Protein AF-A0A3A4P181-F1 (afdb_monomer_lite)

Sequence (493 aa):
MKNTAFFPLLFTVIINQTSADIVISGRVLSLFNDIPVYGALITVGDITIQSATDGFYEIGLPLPGTYVIKVEADGYRTFESTKEINENIELNIRMIPLQIPEIIPTSTNTATPTRTPTLTITPSNTRAPTPTRTPTNTFTPTMTYTPSHTPTITPTPGFVYGIVYNYKTYEPIKNAKVEILRTGISTMTDSSGSFSLRILHGDHILSIYKDGYFQKNKILTNPTTEELNIALRPHKEITIALPGLPYGVSPLEMVLIHAGTFTRMTGSRSNLNEILISIPNDYYIGKYEVTFAQWKTIFNKQEIDFIPENLVAIYGIKDNYPVYNVSRKMCFEFITRLNVLGLGKFRLPTIEEWEYAFRGGVPVQNTLTTKFFFDDSFNINNLPIEAYAWLHSDFYLHEVGTKLPNPWNLFDTWGNVSEWCFNTDNDSNYWPYFSDRPYTICGESATSPLHNIDFGYFWEHSDSDQIRQGIGFRLIREFDPDDTAVNQWRFHE

Secondary structure (DSSP, 8-state):
------PPP---------PPPEEEEEEEEETTT--B-TT-EEEETTEEEE--TTSEEEEEESSSEEEEEEEE-TTBPPEEEEEEESS-EE--EEEPBSSPPP-------B---EEEEEEE------SS-------EEEEEEE--B-------------EEEEEEEETTT--B-TT-EEEETTT--EEE--TTSEEEEE--SS-EEEEEE-TTB--EEEEESS-SSEE--EEEPB--EEEE--TTPPTTSPPEEEEEEPPEEEEEEEEETTEEEEEEEEE-S-EEEESSPPBHHHHHHHS-TTS-TTS-HHHHHHH---TTSBP-S--HHHHHHHHHHHHHTTS--EEPPBHHHHHHHHHTTPPP-SSTT-SSTTSTTT-TT---GGGT-B-GGG-S---TT-SPPPTTS--SSSBSSEEEEE-----TTS-TT-TT--EEEES--SSSPPTT-BTTB-EEE--TT---TTEE---EEE--TT--GGGSTT---

pLDDT: mean 73.86, std 19.92, range [25.62, 98.06]

Structure (mmCIF, N/CA/C/O backbone):
data_AF-A0A3A4P181-F1
#
_entry.id   AF-A0A3A4P181-F1
#
loop_
_atom_site.group_PDB
_atom_site.id
_atom_site.type_symbol
_atom_site.label_atom_id
_atom_site.label_alt_id
_atom_site.label_comp_id
_atom_site.label_asym_id
_atom_site.label_entity_id
_atom_site.label_seq_id
_atom_site.pdbx_PDB_ins_code
_atom_site.Cartn_x
_atom_site.Cartn_y
_atom_site.Cartn_z
_atom_site.occupancy
_atom_site.B_iso_or_equiv
_atom_site.auth_seq_id
_atom_site.auth_comp_id
_atom_site.auth_asym_id
_atom_site.auth_atom_id
_atom_site.pdbx_PDB_model_num
ATOM 1 N N . MET A 1 1 ? 23.009 -84.024 -4.788 1.00 41.28 1 MET A N 1
ATOM 2 C CA . MET A 1 1 ? 24.126 -83.553 -3.932 1.00 41.28 1 MET A CA 1
ATOM 3 C C . MET A 1 1 ? 24.610 -82.230 -4.512 1.00 41.28 1 MET A C 1
ATOM 5 O O . MET A 1 1 ? 24.902 -82.233 -5.694 1.00 41.28 1 MET A O 1
ATOM 9 N N . LYS A 1 2 ? 24.659 -81.097 -3.805 1.00 37.34 2 LYS A N 1
ATOM 10 C CA . LYS A 1 2 ? 24.330 -80.796 -2.395 1.00 37.34 2 LYS A CA 1
ATOM 11 C C . LYS A 1 2 ? 23.425 -79.551 -2.337 1.00 37.34 2 LYS A C 1
ATOM 13 O O . LYS A 1 2 ? 23.574 -78.670 -3.172 1.00 37.34 2 LYS A O 1
ATOM 18 N N . ASN A 1 3 ? 22.553 -79.468 -1.330 1.00 35.97 3 ASN A N 1
ATOM 19 C CA . ASN A 1 3 ? 21.968 -78.190 -0.915 1.00 35.97 3 ASN A CA 1
ATOM 20 C C . ASN A 1 3 ? 23.040 -77.368 -0.190 1.00 35.97 3 ASN A C 1
ATOM 22 O O . ASN A 1 3 ? 23.685 -77.888 0.720 1.00 35.97 3 ASN A O 1
ATOM 26 N N . THR A 1 4 ? 23.159 -76.087 -0.526 1.00 35.81 4 THR A N 1
ATOM 27 C CA . THR A 1 4 ? 23.818 -75.070 0.307 1.00 35.81 4 THR A CA 1
ATOM 28 C C . THR A 1 4 ? 22.972 -73.809 0.253 1.00 35.81 4 THR A C 1
ATOM 30 O O . THR A 1 4 ? 23.008 -73.074 -0.731 1.00 35.81 4 THR A O 1
ATOM 33 N N . ALA A 1 5 ? 22.173 -73.597 1.298 1.00 35.81 5 ALA A N 1
ATOM 34 C CA . ALA A 1 5 ? 21.410 -72.372 1.473 1.00 35.81 5 ALA A CA 1
ATOM 35 C C . ALA A 1 5 ? 22.366 -71.219 1.807 1.00 35.81 5 ALA A C 1
ATOM 37 O O . ALA A 1 5 ? 23.147 -71.321 2.753 1.00 35.81 5 ALA A O 1
ATOM 38 N N . PHE A 1 6 ? 22.285 -70.125 1.053 1.00 29.77 6 PHE A N 1
ATOM 39 C CA . PHE A 1 6 ? 22.891 -68.859 1.451 1.00 29.77 6 PHE A CA 1
ATOM 40 C C . PHE A 1 6 ? 21.936 -68.143 2.407 1.00 29.77 6 PHE A C 1
ATOM 42 O O . PHE A 1 6 ? 20.913 -67.608 1.987 1.00 29.77 6 PHE A O 1
ATOM 49 N N . PHE A 1 7 ? 22.278 -68.136 3.695 1.00 33.56 7 PHE A N 1
ATOM 50 C CA . PHE A 1 7 ? 21.713 -67.178 4.640 1.00 33.56 7 PHE A CA 1
ATOM 51 C C . PHE A 1 7 ? 22.410 -65.826 4.427 1.00 33.56 7 PHE A C 1
ATOM 53 O O . PHE A 1 7 ? 23.634 -65.771 4.574 1.00 33.56 7 PHE A O 1
ATOM 60 N N . PRO A 1 8 ? 21.693 -64.732 4.120 1.00 34.94 8 PRO A N 1
ATOM 61 C CA . PRO A 1 8 ? 22.255 -63.406 4.320 1.00 34.94 8 PRO A CA 1
ATOM 62 C C . PRO A 1 8 ? 22.395 -63.177 5.829 1.00 34.94 8 PRO A C 1
ATOM 64 O O . PRO A 1 8 ? 21.427 -63.329 6.576 1.00 34.94 8 PRO A O 1
ATOM 67 N N . LEU A 1 9 ? 23.596 -62.816 6.293 1.00 31.47 9 LEU A N 1
ATOM 68 C CA . LEU A 1 9 ? 23.747 -62.298 7.650 1.00 31.47 9 LEU A CA 1
ATOM 69 C C . LEU A 1 9 ? 22.928 -61.008 7.752 1.00 31.47 9 LEU A C 1
ATOM 71 O O . LEU A 1 9 ? 23.256 -60.023 7.089 1.00 31.47 9 LEU A O 1
ATOM 75 N N . LEU A 1 10 ? 21.918 -60.984 8.626 1.00 29.77 10 LEU A N 1
ATOM 76 C CA . LEU A 1 10 ? 21.477 -59.714 9.187 1.00 29.77 10 LEU A CA 1
ATOM 77 C C . LEU A 1 10 ? 22.644 -59.166 10.009 1.00 29.77 10 LEU A C 1
ATOM 79 O O . LEU A 1 10 ? 22.924 -59.644 11.109 1.00 29.77 10 LEU A O 1
ATOM 83 N N . PHE A 1 11 ? 23.311 -58.143 9.482 1.00 29.72 11 PHE A N 1
ATOM 84 C CA . PHE A 1 11 ? 24.014 -57.206 10.339 1.00 29.72 11 PHE A CA 1
ATOM 85 C C . PHE A 1 11 ? 22.955 -56.456 11.142 1.00 29.72 11 PHE A C 1
ATOM 87 O O . PHE A 1 11 ? 22.376 -55.481 10.666 1.00 29.72 11 PHE A O 1
ATOM 94 N N . THR A 1 12 ? 22.701 -56.915 12.368 1.00 31.86 12 THR A N 1
ATOM 95 C CA . THR A 1 12 ? 22.066 -56.076 13.382 1.00 31.86 12 THR A CA 1
ATOM 96 C C . THR A 1 12 ? 23.028 -54.934 13.668 1.00 31.86 12 THR A C 1
ATOM 98 O O . THR A 1 12 ? 23.920 -55.050 14.510 1.00 31.86 12 THR A O 1
ATOM 101 N N . VAL A 1 13 ? 22.873 -53.830 12.938 1.00 30.19 13 VAL A N 1
ATOM 102 C CA . VAL A 1 13 ? 23.480 -52.565 13.328 1.00 30.19 13 VAL A CA 1
ATOM 103 C C . VAL A 1 13 ? 22.763 -52.149 14.604 1.00 30.19 13 VAL A C 1
ATOM 105 O O . VAL A 1 13 ? 21.673 -51.584 14.566 1.00 30.19 13 VAL A O 1
ATOM 108 N N . ILE A 1 14 ? 23.367 -52.470 15.748 1.00 34.75 14 ILE A N 1
ATOM 109 C CA . ILE A 1 14 ? 23.033 -51.813 17.007 1.00 34.75 14 ILE A CA 1
ATOM 110 C C . ILE A 1 14 ? 23.546 -50.385 16.851 1.00 34.75 14 ILE A C 1
ATOM 112 O O . ILE A 1 14 ? 24.689 -50.075 17.191 1.00 34.75 14 ILE A O 1
ATOM 116 N N . ILE A 1 15 ? 22.714 -49.528 16.259 1.00 33.66 15 ILE A N 1
ATOM 117 C CA . ILE A 1 15 ? 22.926 -48.093 16.324 1.00 33.66 15 ILE A CA 1
ATOM 118 C C . ILE A 1 15 ? 22.689 -47.743 17.792 1.00 33.66 15 ILE A C 1
ATOM 120 O O . ILE A 1 15 ? 21.549 -47.623 18.235 1.00 33.66 15 ILE A O 1
ATOM 124 N N . ASN A 1 16 ? 23.771 -47.601 18.558 1.00 39.41 16 ASN A N 1
ATOM 125 C CA . ASN A 1 16 ? 23.733 -46.883 19.827 1.00 39.41 16 ASN A CA 1
ATOM 126 C C . ASN A 1 16 ? 23.511 -45.398 19.508 1.00 39.41 16 ASN A C 1
ATOM 128 O O . ASN A 1 16 ? 24.426 -44.582 19.601 1.00 39.41 16 ASN A O 1
ATOM 132 N N . GLN A 1 17 ? 22.297 -45.065 19.072 1.00 34.38 17 GLN A N 1
ATOM 133 C CA . GLN A 1 17 ? 21.854 -43.701 18.856 1.00 34.38 17 GLN A CA 1
ATOM 134 C C . GLN A 1 17 ? 21.324 -43.164 20.183 1.00 34.38 17 GLN A C 1
ATOM 136 O O . GLN A 1 17 ? 20.129 -43.058 20.419 1.00 34.38 17 GLN A O 1
ATOM 141 N N . THR A 1 18 ? 22.253 -42.793 21.060 1.00 48.03 18 THR A N 1
ATOM 142 C CA . THR A 1 18 ? 22.002 -41.702 22.005 1.00 48.03 18 THR A CA 1
ATOM 143 C C . THR A 1 18 ? 22.245 -40.382 21.272 1.00 48.03 18 THR A C 1
ATOM 145 O O . THR A 1 18 ? 23.178 -39.646 21.592 1.00 48.03 18 THR A O 1
ATOM 148 N N . SER A 1 19 ? 21.456 -40.117 20.228 1.00 45.44 19 SER A N 1
ATOM 149 C CA . SER A 1 19 ? 21.228 -38.752 19.757 1.00 45.44 19 SER A CA 1
ATOM 150 C C . SER A 1 19 ? 20.230 -38.129 20.720 1.00 45.44 19 SER A C 1
ATOM 152 O O . SER A 1 19 ? 19.199 -38.738 20.987 1.00 45.44 19 SER A O 1
ATOM 154 N N . ALA A 1 20 ? 20.559 -36.969 21.285 1.00 47.06 20 ALA A N 1
ATOM 155 C CA . ALA A 1 20 ? 19.627 -36.265 22.153 1.00 47.06 20 ALA A CA 1
ATOM 156 C C . ALA A 1 20 ? 18.363 -35.926 21.355 1.00 47.06 20 ALA A C 1
ATOM 158 O O . ALA A 1 20 ? 18.470 -35.295 20.303 1.00 47.06 20 ALA A O 1
ATOM 159 N N . ASP A 1 21 ? 17.200 -36.348 21.855 1.00 65.69 21 ASP A N 1
ATOM 160 C CA . ASP A 1 21 ? 15.922 -35.874 21.339 1.00 65.69 21 ASP A CA 1
ATOM 161 C C . ASP A 1 21 ? 15.910 -34.347 21.447 1.00 65.69 21 ASP A C 1
ATOM 163 O O . ASP A 1 21 ? 16.208 -33.796 22.514 1.00 65.69 21 ASP A O 1
ATOM 167 N N . ILE A 1 22 ? 15.582 -33.657 20.355 1.00 83.12 22 ILE A N 1
ATOM 168 C CA . ILE A 1 22 ? 15.382 -32.211 20.422 1.00 83.12 22 ILE A CA 1
ATOM 169 C C . ILE A 1 22 ? 14.043 -31.973 21.100 1.00 83.12 22 ILE A C 1
ATOM 171 O O . ILE A 1 22 ? 12.999 -32.384 20.599 1.00 83.12 22 ILE A O 1
ATOM 175 N N . VAL A 1 23 ? 14.080 -31.328 22.258 1.00 88.31 23 VAL A N 1
ATOM 176 C CA . VAL A 1 23 ? 12.895 -31.127 23.084 1.00 88.31 23 VAL A CA 1
ATOM 177 C C . VAL A 1 23 ? 12.235 -29.800 22.730 1.00 88.31 23 VAL A C 1
ATOM 179 O O . VAL A 1 23 ? 12.815 -28.733 22.938 1.00 88.31 23 VAL A O 1
ATOM 182 N N . ILE A 1 24 ? 10.995 -29.867 22.250 1.00 90.56 24 ILE A N 1
ATOM 183 C CA . ILE A 1 24 ? 10.057 -28.744 22.297 1.00 90.56 24 ILE A CA 1
ATOM 184 C C . ILE A 1 24 ? 9.200 -28.893 23.553 1.00 90.56 24 ILE A C 1
ATOM 186 O O . ILE A 1 24 ? 8.500 -29.891 23.721 1.00 90.56 24 ILE A O 1
ATOM 190 N N . SER A 1 25 ? 9.239 -27.898 24.435 1.00 92.31 25 SER A N 1
ATOM 191 C CA . SER A 1 25 ? 8.395 -27.846 25.631 1.00 92.31 25 SER A CA 1
ATOM 192 C C . SER A 1 25 ? 7.720 -26.487 25.781 1.00 92.31 25 SER A C 1
ATOM 194 O O . SER A 1 25 ? 8.055 -25.530 25.088 1.00 92.31 25 SER A O 1
ATOM 196 N N . GLY A 1 26 ? 6.725 -26.380 26.654 1.00 90.31 26 GLY A N 1
ATOM 197 C CA . GLY A 1 26 ? 6.042 -25.114 26.916 1.00 90.31 26 GLY A CA 1
ATOM 198 C C . GLY A 1 26 ? 4.667 -25.327 27.522 1.00 90.31 26 GLY A C 1
ATOM 199 O O . GLY A 1 26 ? 4.361 -26.407 28.020 1.00 90.31 26 GLY A O 1
ATOM 200 N N . ARG A 1 27 ? 3.819 -24.298 27.488 1.00 89.00 27 ARG A N 1
ATOM 201 C CA . ARG A 1 27 ? 2.429 -24.363 27.956 1.00 89.00 27 ARG A CA 1
ATOM 202 C C . ARG A 1 27 ? 1.445 -24.014 26.853 1.00 89.00 27 ARG A C 1
ATOM 204 O O . ARG A 1 27 ? 1.635 -23.035 26.133 1.00 89.00 27 ARG A O 1
ATOM 211 N N . VAL A 1 28 ? 0.354 -24.770 26.778 1.00 88.75 28 VAL A N 1
ATOM 212 C CA . VAL A 1 28 ? -0.846 -24.385 26.034 1.00 88.75 28 VAL A CA 1
ATOM 213 C C . VAL A 1 28 ? -1.738 -23.560 26.961 1.00 88.75 28 VAL A C 1
ATOM 215 O O . VAL A 1 28 ? -2.206 -24.049 27.990 1.00 88.75 28 VAL A O 1
ATOM 218 N N . LEU A 1 29 ? -1.951 -22.293 26.617 1.00 81.62 29 LEU A N 1
ATOM 219 C CA . LEU A 1 29 ? -2.676 -21.307 27.419 1.00 81.62 29 LEU A CA 1
ATOM 220 C C . LEU A 1 29 ? -3.860 -20.738 26.634 1.00 81.62 29 LEU A C 1
ATOM 222 O O . LEU A 1 29 ? -3.804 -20.587 25.416 1.00 81.62 29 LEU A O 1
ATOM 226 N N . SER A 1 30 ? -4.923 -20.365 27.333 1.00 74.81 30 SER A N 1
ATOM 227 C CA . SER A 1 30 ? -6.004 -19.555 26.776 1.00 74.81 30 SER A CA 1
ATOM 228 C C . SER A 1 30 ? -5.491 -18.140 26.500 1.00 74.81 30 SER A C 1
ATOM 230 O O . SER A 1 30 ? -5.002 -17.469 27.409 1.00 74.81 30 SER A O 1
ATOM 232 N N . LEU A 1 31 ? -5.640 -17.648 25.264 1.00 70.00 31 LEU A N 1
ATOM 233 C CA . LEU A 1 31 ? -5.263 -16.274 24.899 1.00 70.00 31 LEU A CA 1
ATOM 234 C C . LEU A 1 31 ? -6.038 -15.214 25.707 1.00 70.00 31 LEU A C 1
ATOM 236 O O . LEU A 1 31 ? -5.568 -14.092 25.852 1.00 70.00 31 LEU A O 1
ATOM 240 N N . PHE A 1 32 ? -7.221 -15.557 26.225 1.00 57.50 32 PHE A N 1
ATOM 241 C CA . PHE A 1 32 ? -8.120 -14.614 26.895 1.00 57.50 32 PHE A CA 1
ATOM 242 C C . PHE A 1 32 ? -7.700 -14.255 28.331 1.00 57.50 32 PHE A C 1
ATOM 244 O O . PHE A 1 32 ? -8.035 -13.176 28.814 1.00 57.50 32 PHE A O 1
ATOM 251 N N . ASN A 1 33 ? -7.044 -15.170 29.049 1.00 61.34 33 ASN A N 1
ATOM 252 C CA . ASN A 1 33 ? -6.867 -15.060 30.503 1.00 61.34 33 ASN A CA 1
ATOM 253 C C . ASN A 1 33 ? -5.683 -15.858 31.071 1.00 61.34 33 ASN A C 1
ATOM 255 O O . ASN A 1 33 ? -5.613 -16.042 32.285 1.00 61.34 33 ASN A O 1
ATOM 259 N N . ASP A 1 34 ? -4.798 -16.371 30.215 1.00 72.94 34 ASP A N 1
ATOM 260 C CA . ASP A 1 34 ? -3.608 -17.157 30.570 1.00 72.94 34 ASP A CA 1
ATOM 261 C C . ASP A 1 34 ? -3.904 -18.425 31.395 1.00 72.94 34 ASP A C 1
ATOM 263 O O . ASP A 1 34 ? -2.989 -19.077 31.900 1.00 72.94 34 ASP A O 1
ATOM 267 N N . ILE A 1 35 ? -5.178 -18.827 31.495 1.00 75.75 35 ILE A N 1
ATOM 268 C CA . ILE A 1 35 ? -5.561 -20.090 32.123 1.00 75.75 35 ILE A CA 1
ATOM 269 C C . ILE A 1 35 ? -5.055 -21.230 31.235 1.00 75.75 35 ILE A C 1
ATOM 271 O O . ILE A 1 35 ? -5.295 -21.206 30.023 1.00 75.75 35 ILE A O 1
ATOM 275 N N . PRO A 1 36 ? -4.382 -22.241 31.803 1.00 83.19 36 PRO A N 1
ATOM 276 C CA . PRO A 1 36 ? -3.904 -23.357 31.014 1.00 83.19 36 PRO A CA 1
ATOM 277 C C . PRO A 1 36 ? -5.019 -24.175 30.362 1.00 83.19 36 PRO A C 1
ATOM 279 O O . PRO A 1 36 ? -6.029 -24.495 30.993 1.00 83.19 36 PRO A O 1
ATOM 282 N N . VAL A 1 37 ? -4.816 -24.549 29.099 1.00 86.12 37 VAL A N 1
ATOM 283 C CA . VAL A 1 37 ? -5.722 -25.438 28.365 1.00 86.12 37 VAL A CA 1
ATOM 284 C C . VAL A 1 37 ? -5.278 -26.869 28.633 1.00 86.12 37 VAL A C 1
ATOM 286 O O . VAL A 1 37 ? -4.279 -27.326 28.083 1.00 86.12 37 VAL A O 1
ATOM 289 N N . TYR A 1 38 ? -6.001 -27.568 29.506 1.00 86.81 38 TYR A N 1
ATOM 290 C CA . TYR A 1 38 ? -5.778 -28.985 29.798 1.00 86.81 38 TYR A CA 1
ATOM 291 C C . TYR A 1 38 ? -6.298 -29.877 28.661 1.00 86.81 38 TYR A C 1
ATOM 293 O O . TYR A 1 38 ? -7.399 -29.652 28.161 1.00 86.81 38 TYR A O 1
ATOM 301 N N . GLY A 1 39 ? -5.538 -30.910 28.286 1.00 83.12 39 GLY A N 1
ATOM 302 C CA . GLY A 1 39 ? -5.968 -31.918 27.314 1.00 83.12 39 GLY A CA 1
ATOM 303 C C . GLY A 1 39 ? -5.941 -31.467 25.850 1.00 83.12 39 GLY A C 1
ATOM 304 O O . GLY A 1 39 ? -6.439 -32.197 24.994 1.00 83.12 39 GLY A O 1
ATOM 305 N N . ALA A 1 40 ? -5.353 -30.305 25.548 1.00 91.56 40 ALA A N 1
ATOM 306 C CA . ALA A 1 40 ? -5.115 -29.865 24.177 1.00 91.56 40 ALA A CA 1
ATOM 307 C C . ALA A 1 40 ? -4.187 -30.860 23.470 1.00 91.56 40 ALA A C 1
ATOM 309 O O . ALA A 1 40 ? -3.171 -31.253 24.036 1.00 91.56 40 ALA A O 1
ATOM 310 N N . LEU A 1 41 ? -4.533 -31.257 22.248 1.00 92.88 41 LEU A N 1
ATOM 311 C CA . LEU A 1 41 ? -3.758 -32.159 21.404 1.00 92.88 41 LEU A CA 1
ATOM 312 C C . LEU A 1 41 ? -2.693 -31.358 20.651 1.00 92.88 41 LEU A C 1
ATOM 314 O O . LEU A 1 41 ? -3.030 -30.608 19.738 1.00 92.88 41 LEU A O 1
ATOM 318 N N . ILE A 1 42 ? -1.424 -31.523 21.022 1.00 96.56 42 ILE A N 1
ATOM 319 C CA . ILE A 1 42 ? -0.266 -30.930 20.340 1.00 96.56 42 ILE A CA 1
ATOM 320 C C . ILE A 1 42 ? 0.304 -31.978 19.393 1.00 96.56 42 ILE A C 1
ATOM 322 O O . ILE A 1 42 ? 0.734 -33.034 19.851 1.00 96.56 42 ILE A O 1
ATOM 326 N N . THR A 1 43 ? 0.323 -31.685 18.095 1.00 93.19 43 THR A N 1
ATOM 327 C CA . THR A 1 43 ? 0.911 -32.530 17.050 1.00 93.19 43 THR A CA 1
ATOM 328 C C . THR A 1 43 ? 2.106 -31.827 16.420 1.00 93.19 43 THR A C 1
ATOM 330 O O . THR A 1 43 ? 1.980 -30.685 15.975 1.00 93.19 43 THR A O 1
ATOM 333 N N . VAL A 1 44 ? 3.256 -32.499 16.375 1.00 89.62 44 VAL A N 1
ATOM 334 C CA . VAL A 1 44 ? 4.489 -32.011 15.742 1.00 89.62 44 VAL A CA 1
ATOM 335 C C . VAL A 1 44 ? 5.059 -33.131 14.874 1.00 89.62 44 VAL A C 1
ATOM 337 O O . VAL A 1 44 ? 5.526 -34.151 15.382 1.00 89.62 44 VAL A O 1
ATOM 340 N N . GLY A 1 45 ? 4.971 -32.969 13.551 1.00 82.25 45 GLY A N 1
ATOM 341 C CA . GLY A 1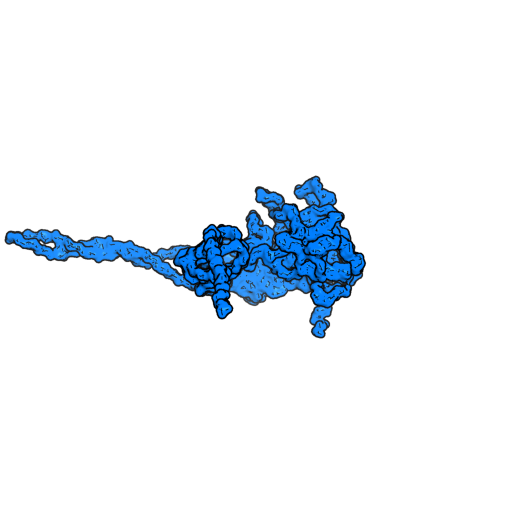 45 ? 5.191 -34.082 12.620 1.00 82.25 45 GLY A CA 1
ATOM 342 C C . GLY A 1 45 ? 4.198 -35.225 12.876 1.00 82.25 45 GLY A C 1
ATOM 343 O O . GLY A 1 45 ? 2.997 -34.984 12.966 1.00 82.25 45 GLY A O 1
ATOM 344 N N . ASP A 1 46 ? 4.704 -36.450 13.035 1.00 81.88 46 ASP A N 1
ATOM 345 C CA . ASP A 1 46 ? 3.896 -37.650 13.320 1.00 81.88 46 ASP A CA 1
ATOM 346 C C . ASP A 1 46 ? 3.605 -37.872 14.824 1.00 81.88 46 ASP A C 1
ATOM 348 O O . ASP A 1 46 ? 2.972 -38.863 15.194 1.00 81.88 46 ASP A O 1
ATOM 352 N N . ILE A 1 47 ? 4.087 -36.996 15.716 1.00 85.00 47 ILE A N 1
ATOM 353 C CA . ILE A 1 47 ? 3.964 -37.168 17.172 1.00 85.00 47 ILE A CA 1
ATOM 354 C C . ILE A 1 47 ? 2.834 -36.291 17.710 1.00 85.00 47 ILE A C 1
ATOM 356 O O . ILE A 1 47 ? 2.905 -35.068 17.603 1.00 85.00 47 ILE A O 1
ATOM 360 N N . THR A 1 48 ? 1.839 -36.903 18.362 1.00 92.50 48 THR A N 1
ATOM 361 C CA . THR A 1 48 ? 0.753 -36.200 19.066 1.00 92.50 48 THR A CA 1
ATOM 362 C C . THR A 1 48 ? 0.773 -36.507 20.564 1.00 92.50 48 THR A C 1
ATOM 364 O O . THR A 1 48 ? 0.795 -37.674 20.957 1.00 92.50 48 THR A O 1
ATOM 367 N N . ILE A 1 49 ? 0.694 -35.472 21.404 1.00 88.88 49 ILE A N 1
ATOM 368 C CA . ILE A 1 49 ? 0.545 -35.581 22.867 1.00 88.88 49 ILE A CA 1
ATOM 369 C C . ILE A 1 49 ? -0.599 -34.700 23.386 1.00 88.88 49 ILE A C 1
ATOM 371 O O . ILE A 1 49 ? -1.155 -33.895 22.642 1.00 88.88 49 ILE A O 1
ATOM 375 N N . GLN A 1 50 ? -0.927 -34.824 24.676 1.00 90.94 50 GLN A N 1
ATOM 376 C CA . GLN A 1 50 ? -1.866 -33.938 25.369 1.00 90.94 50 GLN A CA 1
ATOM 377 C C . GLN A 1 50 ? -1.163 -33.046 26.395 1.00 90.94 50 GLN A C 1
ATOM 379 O O . GLN A 1 50 ? -0.259 -33.503 27.095 1.00 90.94 50 GLN A O 1
ATOM 384 N N . SER A 1 51 ? -1.615 -31.797 26.527 1.00 91.62 51 SER A N 1
ATOM 385 C CA . SER A 1 51 ? -1.173 -30.897 27.598 1.00 91.62 51 SER A CA 1
ATOM 386 C C . SER A 1 51 ? -1.646 -31.353 28.986 1.00 91.62 51 SER A C 1
ATOM 388 O O . SER A 1 51 ? -2.776 -31.820 29.173 1.00 91.62 51 SER A O 1
ATOM 390 N N . ALA A 1 52 ? -0.784 -31.166 29.985 1.00 77.94 52 ALA A N 1
ATOM 391 C CA . ALA A 1 52 ? -1.056 -31.415 31.397 1.00 77.94 52 ALA A CA 1
ATOM 392 C C . ALA A 1 52 ? -2.074 -30.417 31.987 1.00 77.94 52 ALA A C 1
ATOM 394 O O . ALA A 1 52 ? -2.507 -29.467 31.334 1.00 77.94 52 ALA A O 1
ATOM 395 N N . THR A 1 53 ? -2.488 -30.624 33.242 1.00 73.44 53 THR A N 1
ATOM 396 C CA . THR A 1 53 ? -3.512 -29.794 33.915 1.00 73.44 53 THR A CA 1
ATOM 397 C C . THR A 1 53 ? -3.095 -28.339 34.124 1.00 73.44 53 THR A C 1
ATOM 399 O O . THR A 1 53 ? -3.951 -27.473 34.277 1.00 73.44 53 THR A O 1
ATOM 402 N N . ASP A 1 54 ? -1.794 -28.061 34.106 1.00 78.44 54 ASP A N 1
ATOM 403 C CA . ASP A 1 54 ? -1.210 -26.723 34.116 1.00 78.44 54 ASP A CA 1
ATOM 404 C C . ASP A 1 54 ? -0.799 -26.252 32.702 1.00 78.44 54 ASP A C 1
ATOM 406 O O . ASP A 1 54 ? -0.076 -25.266 32.543 1.00 78.44 54 ASP A O 1
ATOM 410 N N . GLY A 1 55 ? -1.289 -26.945 31.668 1.00 87.19 55 GLY A N 1
ATOM 411 C CA . GLY A 1 55 ? -1.062 -26.681 30.247 1.00 87.19 55 GLY A CA 1
ATOM 412 C C . GLY A 1 55 ? 0.296 -27.135 29.735 1.00 87.19 55 GLY A C 1
ATOM 413 O O . GLY A 1 55 ? 0.534 -27.005 28.536 1.00 87.19 55 GLY A O 1
ATOM 414 N N . PHE A 1 56 ? 1.182 -27.642 30.599 1.00 89.81 56 PHE A N 1
ATOM 415 C CA . PHE A 1 56 ? 2.529 -28.032 30.200 1.00 89.81 56 PHE A CA 1
ATOM 416 C C . PHE A 1 56 ? 2.517 -29.170 29.172 1.00 89.81 56 PHE A C 1
ATOM 418 O O . PHE A 1 56 ? 1.720 -30.103 29.275 1.00 89.81 56 PHE A O 1
ATOM 425 N N . TYR A 1 57 ? 3.412 -29.101 28.193 1.00 93.94 57 TYR A N 1
ATOM 426 C CA . TYR A 1 57 ? 3.638 -30.142 27.201 1.00 93.94 57 TYR A CA 1
ATOM 427 C C . TYR A 1 57 ? 5.134 -30.251 26.882 1.00 93.94 57 TYR A C 1
ATOM 429 O O . TYR A 1 57 ? 5.872 -29.273 27.009 1.00 93.94 57 TYR A O 1
ATOM 437 N N . GLU A 1 58 ? 5.573 -31.443 26.475 1.00 94.00 58 GLU A N 1
ATOM 438 C CA . GLU A 1 58 ? 6.963 -31.739 26.120 1.00 94.00 58 GLU A CA 1
ATOM 439 C C . GLU A 1 58 ? 7.006 -32.854 25.064 1.00 94.00 58 GLU A C 1
ATOM 441 O O . GLU A 1 58 ? 6.474 -33.939 25.294 1.00 94.00 58 GLU A O 1
ATOM 446 N N . ILE A 1 59 ? 7.613 -32.589 23.903 1.00 91.56 59 ILE A N 1
ATOM 447 C CA . ILE A 1 59 ? 7.795 -33.555 22.810 1.00 91.56 59 ILE A CA 1
ATOM 448 C C . ILE A 1 59 ? 9.286 -33.646 22.484 1.00 91.56 59 ILE A C 1
ATOM 450 O O . ILE A 1 59 ? 9.923 -32.633 22.202 1.00 91.56 59 ILE A O 1
ATOM 454 N N . GLY A 1 60 ? 9.821 -34.867 22.474 1.00 87.75 60 GLY A N 1
ATOM 455 C CA . GLY A 1 60 ? 11.119 -35.166 21.871 1.00 87.75 60 GLY A CA 1
ATOM 456 C C . GLY A 1 60 ? 10.977 -35.390 20.365 1.00 87.75 60 GLY A C 1
ATOM 457 O O . GLY A 1 60 ? 10.148 -36.192 19.933 1.00 87.75 60 GLY A O 1
ATOM 458 N N . LEU A 1 61 ? 11.773 -34.678 19.571 1.00 85.88 61 LEU A N 1
ATOM 459 C CA . LEU A 1 61 ? 11.837 -34.792 18.115 1.00 85.88 61 LEU A CA 1
ATOM 460 C C . LEU A 1 61 ? 13.107 -35.555 17.705 1.00 85.88 61 LEU A C 1
ATOM 462 O O . LEU A 1 61 ? 14.181 -35.286 18.250 1.00 85.88 61 LEU A O 1
ATOM 466 N N . PRO A 1 62 ? 13.021 -36.481 16.729 1.00 80.25 62 PRO A N 1
ATOM 467 C CA . PRO A 1 62 ? 14.118 -37.400 16.421 1.00 80.25 62 PRO A CA 1
ATOM 468 C C . PRO A 1 62 ? 15.302 -36.743 15.696 1.00 80.25 62 PRO A C 1
ATOM 470 O O . PRO A 1 62 ? 16.393 -37.311 15.688 1.00 80.25 62 PRO A O 1
ATOM 473 N N . LEU A 1 63 ? 15.096 -35.593 15.041 1.00 83.62 63 LEU A N 1
ATOM 474 C CA . LEU A 1 63 ? 16.102 -34.876 14.252 1.00 83.62 63 LEU A CA 1
ATOM 475 C C . LEU A 1 63 ? 15.837 -33.354 14.258 1.00 83.62 63 LEU A C 1
ATOM 477 O O . LEU A 1 63 ? 14.696 -32.941 14.450 1.00 83.62 63 LEU A O 1
ATOM 481 N N . PRO A 1 64 ? 16.859 -32.520 13.987 1.00 87.06 64 PRO A N 1
ATOM 482 C CA . PRO A 1 64 ? 16.667 -31.137 13.548 1.00 87.06 64 PRO A CA 1
ATOM 483 C C . PRO A 1 64 ? 15.822 -31.050 12.270 1.00 87.06 64 PRO A C 1
ATOM 485 O O . PRO A 1 64 ? 15.952 -31.906 11.390 1.00 87.06 64 PRO A O 1
ATOM 488 N N . GLY A 1 65 ? 15.028 -29.989 12.114 1.00 86.62 65 GLY A N 1
ATOM 489 C CA . GLY A 1 65 ? 14.355 -29.696 10.846 1.00 86.62 65 GLY A CA 1
ATOM 490 C C . GLY A 1 65 ? 13.154 -28.760 10.943 1.00 86.62 65 GLY A C 1
ATOM 491 O O . GLY A 1 65 ? 12.840 -28.206 11.995 1.00 86.62 65 GLY A O 1
ATOM 492 N N . THR A 1 66 ? 12.461 -28.588 9.817 1.00 85.31 66 THR A N 1
ATOM 493 C CA . THR A 1 66 ? 11.229 -27.795 9.728 1.00 85.31 66 THR A CA 1
ATOM 494 C C . THR A 1 66 ? 10.016 -28.650 10.073 1.00 85.31 66 THR A C 1
ATOM 496 O O . THR A 1 66 ? 9.717 -29.621 9.379 1.00 85.31 66 THR A O 1
ATOM 499 N N . TYR A 1 67 ? 9.288 -28.259 11.116 1.00 86.56 67 TYR A N 1
ATOM 500 C CA . TYR A 1 67 ? 8.115 -28.965 11.617 1.00 86.56 67 TYR A CA 1
ATOM 501 C C . TYR A 1 67 ? 6.850 -28.114 11.502 1.00 86.56 67 TYR A C 1
ATOM 503 O O . TYR A 1 67 ? 6.858 -26.919 11.802 1.00 86.56 67 TYR A O 1
ATOM 511 N N . VAL A 1 68 ? 5.740 -28.755 11.129 1.00 84.19 68 VAL A N 1
ATOM 512 C CA . VAL A 1 68 ? 4.396 -28.201 11.333 1.00 84.19 68 VAL A CA 1
ATOM 513 C C . VAL A 1 68 ? 3.960 -28.550 12.753 1.00 84.19 68 VAL A C 1
ATOM 515 O O . VAL A 1 68 ? 3.938 -29.722 13.131 1.00 84.19 68 VAL A O 1
ATOM 518 N N . ILE A 1 69 ? 3.635 -27.521 13.528 1.00 90.38 69 ILE A N 1
ATOM 519 C CA . ILE A 1 69 ? 3.113 -27.588 14.891 1.00 90.38 69 ILE A CA 1
ATOM 520 C C . ILE A 1 69 ? 1.627 -27.256 14.815 1.00 90.38 69 ILE A C 1
ATOM 522 O O . ILE A 1 69 ? 1.260 -26.125 14.489 1.00 90.38 69 ILE A O 1
ATOM 526 N N . LYS A 1 70 ? 0.775 -28.226 15.138 1.00 91.38 70 LYS A N 1
ATOM 527 C CA . LYS A 1 70 ? -0.683 -28.085 15.152 1.00 91.38 70 LYS A CA 1
ATOM 528 C C . LYS A 1 70 ? -1.209 -28.321 16.565 1.00 91.38 70 LYS A C 1
ATOM 530 O O . LYS A 1 70 ? -0.837 -29.313 17.186 1.00 91.38 70 LYS A O 1
ATOM 535 N N . VAL A 1 71 ? -2.073 -27.444 17.077 1.00 91.50 71 VAL A N 1
ATOM 536 C CA . VAL A 1 71 ? -2.717 -27.622 18.391 1.00 91.50 71 VAL A CA 1
ATOM 537 C C . VAL A 1 71 ? -4.229 -27.507 18.291 1.00 91.50 71 VAL A C 1
ATOM 539 O O . VAL A 1 71 ? -4.754 -26.527 17.761 1.00 91.50 71 VAL A O 1
ATOM 542 N N . GLU A 1 72 ? -4.928 -28.501 18.833 1.00 93.62 72 GLU A N 1
ATOM 543 C CA . GLU A 1 72 ? -6.388 -28.622 18.802 1.00 93.62 72 GLU A CA 1
ATOM 544 C C . GLU A 1 72 ? -6.941 -28.866 20.210 1.00 93.62 72 GLU A C 1
ATOM 546 O O . GLU A 1 72 ? -6.413 -29.677 20.965 1.00 93.62 72 GLU A O 1
ATOM 551 N N . ALA A 1 73 ? -8.006 -28.157 20.582 1.00 87.25 73 ALA A N 1
ATOM 552 C CA . ALA A 1 73 ? -8.667 -28.307 21.874 1.00 87.25 73 ALA A CA 1
ATOM 553 C C . ALA A 1 73 ? -10.150 -27.950 21.748 1.00 87.25 73 ALA A C 1
ATOM 555 O O . ALA A 1 73 ? -10.504 -26.988 21.061 1.00 87.25 73 ALA A O 1
ATOM 556 N N . ASP A 1 74 ? -11.014 -28.698 22.433 1.00 77.19 74 ASP A N 1
ATOM 557 C CA . ASP A 1 74 ? -12.455 -28.451 22.414 1.00 77.19 74 ASP A CA 1
ATOM 558 C C . ASP A 1 74 ? -12.776 -27.038 22.915 1.00 77.19 74 ASP A C 1
ATOM 560 O O . ASP A 1 74 ? -12.316 -26.598 23.970 1.00 77.19 74 ASP A O 1
ATOM 564 N N . GLY A 1 75 ? -13.574 -26.306 22.136 1.00 70.81 75 GLY A N 1
ATOM 565 C CA . GLY A 1 75 ? -13.902 -24.912 22.428 1.00 70.81 75 GLY A CA 1
ATOM 566 C C . GLY A 1 75 ? -12.822 -23.896 22.037 1.00 70.81 75 GLY A C 1
ATOM 567 O O . GLY A 1 75 ? -13.019 -22.715 22.311 1.00 70.81 75 GLY A O 1
ATOM 568 N N . TYR A 1 76 ? -11.743 -24.297 21.354 1.00 78.50 76 TYR A N 1
ATOM 569 C CA . TYR A 1 76 ? -10.702 -23.405 20.826 1.00 78.50 76 TYR A CA 1
ATOM 570 C C . TYR A 1 76 ? -10.500 -23.576 19.313 1.00 78.50 76 TYR A C 1
ATOM 572 O O . TYR A 1 76 ? -10.772 -24.628 18.738 1.00 78.50 76 TYR A O 1
ATOM 580 N N . ARG A 1 77 ? -10.039 -22.517 18.640 1.00 69.75 77 ARG A N 1
ATOM 581 C CA . ARG A 1 77 ? -9.598 -22.578 17.241 1.00 69.75 77 ARG A CA 1
ATOM 582 C C . ARG A 1 77 ? -8.307 -23.383 17.164 1.00 69.75 77 ARG A C 1
ATOM 584 O O . ARG A 1 77 ? -7.409 -23.168 17.979 1.00 69.75 77 ARG A O 1
ATOM 591 N N . THR A 1 78 ? -8.205 -24.234 16.148 1.00 79.69 78 THR A N 1
ATOM 592 C CA . THR A 1 78 ? -6.954 -24.886 15.757 1.00 79.69 78 THR A CA 1
ATOM 593 C C . THR A 1 78 ? -5.858 -23.838 15.567 1.00 79.69 78 THR A C 1
ATOM 595 O O . THR A 1 78 ? -6.033 -22.878 14.815 1.00 79.69 78 THR A O 1
ATOM 598 N N . PHE A 1 79 ? -4.739 -24.023 16.260 1.00 82.50 79 PHE A N 1
ATOM 599 C CA . PHE A 1 79 ? -3.495 -23.301 16.014 1.00 82.50 79 PHE A CA 1
ATOM 600 C C . PHE A 1 79 ? -2.645 -24.133 15.054 1.00 82.50 79 PHE A C 1
ATOM 602 O O . PHE A 1 79 ? -2.532 -25.343 15.243 1.00 82.50 79 PHE A O 1
ATOM 609 N N . GLU A 1 80 ? -2.033 -23.503 14.055 1.00 83.00 80 GLU A N 1
ATOM 610 C CA . GLU A 1 80 ? -1.088 -24.158 13.152 1.00 83.00 80 GLU A CA 1
ATOM 611 C C . GLU A 1 80 ? 0.056 -23.195 12.815 1.00 83.00 80 GLU A C 1
ATOM 613 O O . GLU A 1 80 ? -0.170 -22.010 12.563 1.00 83.00 80 GLU A O 1
ATOM 618 N N . SER A 1 81 ? 1.292 -23.686 12.859 1.00 76.50 81 SER A N 1
ATOM 619 C CA . SER A 1 81 ? 2.498 -22.904 12.584 1.00 76.50 81 SER A CA 1
ATOM 620 C C . SER A 1 81 ? 3.595 -23.810 12.034 1.00 76.50 81 SER A C 1
ATOM 622 O O . SER A 1 81 ? 3.765 -24.930 12.505 1.00 76.50 81 SER A O 1
ATOM 624 N N . THR A 1 82 ? 4.352 -23.334 11.047 1.00 81.44 82 THR A N 1
ATOM 625 C CA . THR A 1 82 ? 5.543 -24.032 10.539 1.00 81.44 82 THR A CA 1
ATOM 626 C C . THR A 1 82 ? 6.782 -23.366 11.121 1.00 81.44 82 THR A C 1
ATOM 628 O O . THR A 1 82 ? 6.921 -22.149 11.013 1.00 81.44 82 THR A O 1
ATOM 631 N N . LYS A 1 83 ? 7.674 -24.141 11.746 1.00 77.69 83 LYS A N 1
ATOM 632 C CA . LYS A 1 83 ? 8.867 -23.616 12.422 1.00 77.69 83 LYS A CA 1
ATOM 633 C C . LYS A 1 83 ? 10.076 -24.523 12.213 1.00 77.69 83 LYS A C 1
ATOM 635 O O . LYS A 1 83 ? 9.960 -25.743 12.285 1.00 77.69 83 LYS A O 1
ATOM 640 N N . GLU A 1 84 ? 11.236 -23.921 11.984 1.00 88.25 84 GLU A N 1
ATOM 641 C CA . GLU A 1 84 ? 12.521 -24.621 12.003 1.00 88.25 84 GLU A CA 1
ATOM 642 C C . GLU A 1 84 ? 12.974 -24.836 13.457 1.00 88.25 84 GLU A C 1
ATOM 644 O O . GLU A 1 84 ? 12.980 -23.901 14.263 1.00 88.25 84 GLU A O 1
ATOM 649 N N . ILE A 1 85 ? 13.299 -26.080 13.810 1.00 85.50 85 ILE A N 1
ATOM 650 C CA . ILE A 1 85 ? 13.689 -26.497 15.158 1.00 85.50 85 ILE A CA 1
ATOM 651 C C . ILE A 1 85 ? 15.025 -27.236 15.052 1.00 85.50 85 ILE A C 1
ATOM 653 O O . ILE A 1 85 ? 15.075 -28.395 14.645 1.00 85.50 85 ILE A O 1
ATOM 657 N N . ASN A 1 86 ? 16.108 -26.546 15.416 1.00 85.25 86 ASN A N 1
ATOM 658 C CA . ASN A 1 86 ? 17.481 -27.063 15.337 1.00 85.25 86 ASN A CA 1
ATOM 659 C C . ASN A 1 86 ? 18.132 -27.309 16.710 1.00 85.25 86 ASN A C 1
ATOM 661 O O . ASN A 1 86 ? 19.208 -27.896 16.791 1.00 85.25 86 ASN A O 1
ATOM 665 N N . GLU A 1 87 ? 17.472 -26.879 17.784 1.00 87.44 87 GLU A N 1
ATOM 666 C CA . GLU A 1 87 ? 17.878 -27.038 19.181 1.00 87.44 87 GLU A CA 1
ATOM 667 C C . GLU A 1 87 ? 16.632 -27.092 20.080 1.00 87.44 87 GLU A C 1
ATOM 669 O O . GLU A 1 87 ? 15.512 -26.902 19.598 1.00 87.44 87 GLU A O 1
ATOM 674 N N . ASN A 1 88 ? 16.806 -27.365 21.377 1.00 87.81 88 ASN A N 1
ATOM 675 C CA . ASN A 1 88 ? 15.690 -27.394 22.326 1.00 87.81 88 ASN A CA 1
ATOM 676 C C . ASN A 1 88 ? 15.042 -26.007 22.439 1.00 87.81 88 ASN A C 1
ATOM 678 O O . ASN A 1 88 ? 15.743 -25.018 22.657 1.00 87.81 88 ASN A O 1
ATOM 682 N N . ILE A 1 89 ? 13.711 -25.936 22.363 1.00 84.81 89 ILE A N 1
ATOM 683 C CA . ILE A 1 89 ? 12.967 -24.670 22.423 1.00 84.81 89 ILE A CA 1
ATOM 684 C C . ILE A 1 89 ? 11.854 -24.702 23.469 1.00 84.81 89 ILE A C 1
ATOM 686 O O . ILE A 1 89 ? 11.113 -25.677 23.583 1.00 84.81 89 ILE A O 1
ATOM 690 N N . GLU A 1 90 ? 11.681 -23.580 24.171 1.00 90.06 90 GLU A N 1
ATOM 691 C CA . GLU A 1 90 ? 10.435 -23.290 24.880 1.00 90.06 90 GLU A CA 1
ATOM 692 C C . GLU A 1 90 ? 9.468 -22.574 23.920 1.00 90.06 90 GLU A C 1
ATOM 694 O O . GLU A 1 90 ? 9.794 -21.531 23.346 1.00 90.06 90 GLU A O 1
ATOM 699 N N . LEU A 1 91 ? 8.270 -23.126 23.728 1.00 83.88 91 LEU A N 1
ATOM 700 C CA . LEU A 1 91 ? 7.207 -22.556 22.905 1.00 83.88 91 LEU A CA 1
ATOM 701 C C . LEU A 1 91 ? 5.875 -22.575 23.662 1.00 83.88 91 LEU A C 1
ATOM 703 O O . LEU A 1 91 ? 5.146 -23.567 23.678 1.00 83.88 91 LEU A O 1
ATOM 707 N N . ASN A 1 92 ? 5.515 -21.436 24.247 1.00 87.69 92 ASN A N 1
ATOM 708 C CA . ASN A 1 92 ? 4.191 -21.236 24.827 1.00 87.69 92 ASN A CA 1
ATOM 709 C C . ASN A 1 92 ? 3.169 -20.929 23.717 1.00 87.69 92 ASN A C 1
ATOM 711 O O . ASN A 1 92 ? 3.358 -20.002 22.931 1.00 87.69 92 ASN A O 1
ATOM 715 N N . ILE A 1 93 ? 2.085 -21.705 23.653 1.00 85.75 93 ILE A N 1
ATOM 716 C CA . ILE A 1 93 ? 1.069 -21.650 22.592 1.00 85.75 93 ILE A CA 1
ATOM 717 C C . ILE A 1 93 ? -0.217 -21.064 23.172 1.00 85.75 93 ILE A C 1
ATOM 719 O O . ILE A 1 93 ? -0.762 -21.582 24.144 1.00 85.75 93 ILE A O 1
ATOM 723 N N . ARG A 1 94 ? -0.718 -19.975 22.579 1.00 83.44 94 ARG A N 1
ATOM 724 C CA . ARG A 1 94 ? -1.902 -19.250 23.064 1.00 83.44 94 ARG A CA 1
ATOM 725 C C . ARG A 1 94 ? -3.105 -19.518 22.162 1.00 83.44 94 ARG A C 1
ATOM 727 O O . ARG A 1 94 ? -3.200 -18.972 21.068 1.00 83.44 94 ARG A O 1
ATOM 734 N N . MET A 1 95 ? -4.020 -20.367 22.620 1.00 79.69 95 MET A N 1
ATOM 735 C CA . MET A 1 95 ? -5.198 -20.785 21.860 1.00 79.69 95 MET A CA 1
ATOM 736 C C . MET A 1 95 ? -6.345 -19.774 21.970 1.00 79.69 95 MET A C 1
ATOM 738 O O . MET A 1 95 ? -6.613 -19.224 23.039 1.00 79.69 95 MET A O 1
ATOM 742 N N . ILE A 1 96 ? -7.062 -19.564 20.864 1.00 73.56 96 ILE A N 1
ATOM 743 C CA . ILE A 1 96 ? -8.184 -18.617 20.766 1.00 73.56 96 ILE A CA 1
ATOM 744 C C . ILE A 1 96 ? -9.503 -19.360 21.028 1.00 73.56 96 ILE A C 1
ATOM 746 O O . ILE A 1 96 ? -9.818 -20.258 20.247 1.00 73.56 96 ILE A O 1
ATOM 750 N N . PRO A 1 97 ? -10.312 -19.007 22.045 1.00 66.00 97 PRO A N 1
ATOM 751 C CA . PRO A 1 97 ? -11.624 -19.624 22.244 1.00 66.00 97 PRO A CA 1
ATOM 752 C C . PRO A 1 97 ? -12.559 -19.451 21.029 1.00 66.00 97 PRO A C 1
ATOM 754 O O . PRO A 1 97 ? -12.615 -18.386 20.410 1.00 66.00 97 PRO A O 1
ATOM 757 N N . LEU A 1 98 ? -13.326 -20.492 20.692 1.00 58.25 98 LEU A N 1
ATOM 758 C CA . LEU A 1 98 ? -14.398 -20.462 19.683 1.00 58.25 98 LEU A CA 1
ATOM 759 C C . LEU A 1 98 ? -15.638 -19.719 20.190 1.00 58.25 98 LEU A C 1
ATOM 761 O O . LEU A 1 98 ? -16.345 -19.084 19.410 1.00 58.25 98 LEU A O 1
ATOM 765 N N . GLN A 1 99 ? -15.887 -19.801 21.494 1.00 49.50 99 GLN A N 1
ATOM 766 C CA . GLN A 1 99 ? -16.908 -19.053 22.212 1.00 49.50 99 GLN A CA 1
ATOM 767 C C . GLN A 1 99 ? -16.264 -18.497 23.480 1.00 49.50 99 GLN A C 1
ATOM 769 O O . GLN A 1 99 ? -15.554 -19.219 24.177 1.00 49.50 99 GLN A O 1
ATOM 774 N N . ILE A 1 100 ? -16.499 -17.220 23.781 1.00 46.72 100 ILE A N 1
ATOM 775 C CA . ILE A 1 100 ? -16.150 -16.663 25.091 1.00 46.72 100 ILE A CA 1
ATOM 776 C C . ILE A 1 100 ? -17.152 -17.269 26.082 1.00 46.72 100 ILE A C 1
ATOM 778 O O . ILE A 1 100 ? -18.353 -17.070 25.881 1.00 46.72 100 ILE A O 1
ATOM 782 N N . PRO A 1 101 ? -16.718 -17.998 27.127 1.00 36.78 101 PRO A N 1
ATOM 783 C CA . PRO A 1 101 ? -17.636 -18.426 28.170 1.00 36.78 101 PRO A CA 1
ATOM 784 C C . PRO A 1 101 ? -18.264 -17.184 28.802 1.00 36.78 101 PRO A C 1
ATOM 786 O O . PRO A 1 101 ? -17.543 -16.260 29.190 1.00 36.78 101 PRO A O 1
ATOM 789 N N . GLU A 1 102 ? -19.591 -17.156 28.948 1.00 35.38 102 GLU A N 1
ATOM 790 C CA . GLU A 1 102 ? -20.185 -16.227 29.907 1.00 35.38 102 GLU A CA 1
ATOM 791 C C . GLU A 1 102 ? -19.497 -16.456 31.254 1.00 35.38 102 GLU A C 1
ATOM 793 O O . GLU A 1 102 ? -19.322 -17.599 31.685 1.00 35.38 102 GLU A O 1
ATOM 798 N N . ILE A 1 103 ? -19.065 -15.371 31.901 1.00 36.00 103 ILE A N 1
ATOM 799 C CA . ILE A 1 103 ? -18.378 -15.445 33.190 1.00 36.00 103 ILE A CA 1
ATOM 800 C C . ILE A 1 103 ? -19.418 -15.822 34.249 1.00 36.00 103 ILE A C 1
ATOM 802 O O . ILE A 1 103 ? -19.947 -14.969 34.959 1.00 36.00 103 ILE A O 1
ATOM 806 N N . ILE A 1 104 ? -19.715 -17.116 34.346 1.00 36.03 104 ILE A N 1
ATOM 807 C CA . ILE A 1 104 ? -20.373 -17.712 35.500 1.00 36.03 104 ILE A CA 1
ATOM 808 C C . ILE A 1 104 ? -19.313 -17.706 36.610 1.00 36.03 104 ILE A C 1
ATOM 810 O O . ILE A 1 104 ? -18.297 -18.390 36.473 1.00 36.03 104 ILE A O 1
ATOM 814 N N . PRO A 1 105 ? -19.477 -16.910 37.681 1.00 33.03 105 PRO A N 1
ATOM 815 C CA . PRO A 1 105 ? -18.438 -16.759 38.688 1.00 33.03 105 PRO A CA 1
ATOM 816 C C . PRO A 1 105 ? -18.230 -18.072 39.451 1.00 33.03 105 PRO A C 1
ATOM 818 O O . PRO A 1 105 ? -19.081 -18.492 40.237 1.00 33.03 105 PRO A O 1
ATOM 821 N N . THR A 1 106 ? -17.076 -18.705 39.245 1.00 33.00 106 THR A N 1
ATOM 822 C CA . THR A 1 106 ? -16.666 -19.904 39.981 1.00 33.00 106 THR A CA 1
ATOM 823 C C . THR A 1 106 ? -16.496 -19.569 41.463 1.00 33.00 106 THR A C 1
ATOM 825 O O . THR A 1 106 ? -15.678 -18.727 41.835 1.00 33.00 106 THR A O 1
ATOM 828 N N . SER A 1 107 ? -17.268 -20.220 42.332 1.00 31.20 107 SER A N 1
ATOM 829 C CA . SER A 1 107 ? -17.239 -19.970 43.775 1.00 31.20 107 SER A CA 1
ATOM 830 C C . SER A 1 107 ? -16.016 -20.610 44.443 1.00 31.20 107 SER A C 1
ATOM 832 O O . SER A 1 107 ? -15.972 -21.829 44.625 1.00 31.20 107 SER A O 1
ATOM 834 N N . THR A 1 108 ? -15.050 -19.797 44.869 1.00 36.19 108 THR A N 1
ATOM 835 C CA . THR A 1 108 ? -13.932 -20.248 45.714 1.00 36.19 108 THR A CA 1
ATOM 836 C C . THR A 1 108 ? -14.362 -20.291 47.187 1.00 36.19 108 THR A C 1
ATOM 838 O O . THR A 1 108 ? -14.866 -19.301 47.714 1.00 36.19 108 THR A O 1
ATOM 841 N N . ASN A 1 109 ? -14.178 -21.440 47.848 1.00 35.38 109 ASN A N 1
ATOM 842 C CA . ASN A 1 109 ? -14.655 -21.706 49.215 1.00 35.38 109 ASN A CA 1
ATOM 843 C C . ASN A 1 109 ? -13.664 -21.304 50.321 1.00 35.38 109 ASN A C 1
ATOM 845 O O . ASN A 1 109 ? -12.449 -21.324 50.128 1.00 35.38 109 ASN A O 1
ATOM 849 N N . THR A 1 110 ? -14.196 -21.036 51.523 1.00 36.91 110 THR A N 1
ATOM 850 C CA . THR A 1 110 ? -13.451 -20.500 52.681 1.00 36.91 110 THR A CA 1
ATOM 851 C C . THR A 1 110 ? -14.120 -21.016 54.041 1.00 36.91 110 THR A C 1
ATOM 853 O O . THR A 1 110 ? -15.192 -21.597 53.937 1.00 36.91 110 THR A O 1
ATOM 856 N N . ALA A 1 111 ? -13.558 -20.890 55.294 1.00 35.09 111 ALA A N 1
ATOM 857 C CA . ALA A 1 111 ? -14.014 -21.288 56.700 1.00 35.09 111 ALA A CA 1
ATOM 858 C C . ALA A 1 111 ? -14.508 -20.244 57.877 1.00 35.09 111 ALA A C 1
ATOM 860 O O . ALA A 1 111 ? -13.645 -19.726 58.562 1.00 35.09 111 ALA A O 1
ATOM 861 N N . THR A 1 112 ? -15.821 -20.012 58.256 1.00 36.56 112 THR A N 1
ATOM 862 C CA . THR A 1 112 ? -16.573 -19.324 59.407 1.00 36.56 112 THR A CA 1
ATOM 863 C C . THR A 1 112 ? -17.199 -20.331 60.418 1.00 36.56 112 THR A C 1
ATOM 865 O O . THR A 1 112 ? -17.716 -21.347 60.000 1.00 36.56 112 THR A O 1
ATOM 868 N N . PRO A 1 113 ? -17.300 -20.108 61.734 1.00 35.50 113 PRO A N 1
ATOM 869 C CA . PRO A 1 113 ? -17.714 -21.153 62.691 1.00 35.50 113 PRO A CA 1
ATOM 870 C C . PRO A 1 113 ? -19.005 -22.020 62.528 1.00 35.50 113 PRO A C 1
ATOM 872 O O . PRO A 1 113 ? -20.112 -21.528 62.737 1.00 35.50 113 PRO A O 1
ATOM 875 N N . THR A 1 114 ? -18.851 -23.352 62.438 1.00 40.38 114 THR A N 1
ATOM 876 C CA . THR A 1 114 ? -19.767 -24.399 62.966 1.00 40.38 114 THR A CA 1
ATOM 877 C C . THR A 1 114 ? -19.383 -24.778 64.411 1.00 40.38 114 THR A C 1
ATOM 879 O O . THR A 1 114 ? -18.214 -24.734 64.781 1.00 40.38 114 THR A O 1
ATOM 882 N N . ARG A 1 115 ? -20.338 -25.150 65.276 1.00 40.94 115 ARG A N 1
ATOM 883 C CA . ARG A 1 115 ? -20.075 -25.492 66.693 1.00 40.94 115 ARG A CA 1
ATOM 884 C C . ARG A 1 115 ? -20.137 -27.002 66.948 1.00 40.94 115 ARG A C 1
ATOM 886 O O . ARG A 1 115 ? -21.139 -27.626 66.614 1.00 40.94 115 ARG A O 1
ATOM 893 N N . THR A 1 116 ? -19.133 -27.555 67.632 1.00 45.38 116 THR A N 1
ATOM 894 C CA . THR A 1 116 ? -19.106 -28.965 68.080 1.00 45.38 116 THR A CA 1
ATOM 895 C C . THR A 1 116 ? -19.253 -29.031 69.607 1.00 45.38 116 THR A C 1
ATOM 897 O O . THR A 1 116 ? -18.512 -28.328 70.297 1.00 45.38 116 THR A O 1
ATOM 900 N N . PRO A 1 117 ? -20.186 -29.827 70.169 1.00 39.03 117 PRO A N 1
ATOM 901 C CA . PRO A 1 117 ? -20.390 -29.902 71.615 1.00 39.03 117 PRO A CA 1
ATOM 902 C C . PRO A 1 117 ? -19.297 -30.730 72.306 1.00 39.03 117 PRO A C 1
ATOM 904 O O . PRO A 1 117 ? -19.031 -31.869 71.922 1.00 39.03 117 PRO A O 1
ATOM 907 N N . THR A 1 118 ? -18.721 -30.186 73.381 1.00 46.88 118 THR A N 1
ATOM 908 C CA . THR A 1 118 ? -17.736 -30.880 74.228 1.00 46.88 118 THR A CA 1
ATOM 909 C C . THR A 1 118 ? -18.311 -31.114 75.624 1.00 46.88 118 THR A C 1
ATOM 911 O O . THR A 1 118 ? -18.846 -30.196 76.243 1.00 46.88 118 THR A O 1
ATOM 914 N N . LEU A 1 119 ? -18.201 -32.349 76.124 1.00 41.94 119 LEU A N 1
ATOM 915 C CA . LEU A 1 119 ? -18.747 -32.770 77.419 1.00 41.94 119 LEU A CA 1
ATOM 916 C C . LEU A 1 119 ? -17.934 -32.211 78.597 1.00 41.94 119 LEU A C 1
ATOM 918 O O . LEU A 1 119 ? -16.783 -32.603 78.790 1.00 41.94 119 LEU A O 1
ATOM 922 N N . THR A 1 120 ? -18.564 -31.393 79.443 1.00 47.19 120 THR A N 1
ATOM 923 C CA . THR A 1 120 ? -17.963 -30.885 80.691 1.00 47.19 120 THR A CA 1
ATOM 924 C C . THR A 1 120 ? -18.550 -31.597 81.915 1.00 47.19 120 THR A C 1
ATOM 926 O O . THR A 1 120 ? -19.762 -31.770 82.004 1.00 47.19 120 THR A O 1
ATOM 929 N N . ILE A 1 121 ? -17.703 -32.019 82.863 1.00 50.62 121 ILE A N 1
ATOM 930 C CA . ILE A 1 121 ? -18.114 -32.724 84.092 1.00 50.62 121 ILE A CA 1
ATOM 931 C C . ILE A 1 121 ? -18.342 -31.710 85.221 1.00 50.62 121 ILE A C 1
ATOM 933 O O . ILE A 1 121 ? -17.456 -30.912 85.517 1.00 50.62 121 ILE A O 1
ATOM 937 N N . THR A 1 122 ? -19.492 -31.781 85.896 1.00 47.47 122 THR A N 1
ATOM 938 C CA . THR A 1 122 ? -19.812 -30.949 87.069 1.00 47.47 122 THR A CA 1
ATOM 939 C C . THR A 1 122 ? -20.082 -31.841 88.288 1.00 47.47 122 THR A C 1
ATOM 941 O O . THR A 1 122 ? -20.962 -32.700 88.208 1.00 47.47 122 THR A O 1
ATOM 944 N N . PRO A 1 123 ? -19.354 -31.692 89.411 1.00 44.34 123 PRO A N 1
ATOM 945 C CA . PRO A 1 123 ? -19.613 -32.469 90.621 1.00 44.34 123 PRO A CA 1
ATOM 946 C C . PRO A 1 123 ? -20.837 -31.930 91.378 1.00 44.34 123 PRO A C 1
ATOM 948 O O . PRO A 1 123 ? -21.000 -30.721 91.527 1.00 44.34 123 PRO A O 1
ATOM 951 N N . SER A 1 124 ? -21.672 -32.834 91.894 1.00 44.09 124 SER A N 1
ATOM 952 C CA . SER A 1 124 ? -22.794 -32.509 92.784 1.00 44.09 124 SER A CA 1
ATOM 953 C C . SER A 1 124 ? -22.501 -32.989 94.206 1.00 44.09 124 SER A C 1
ATOM 955 O O . SER A 1 124 ? -21.980 -34.090 94.395 1.00 44.09 124 SER A O 1
ATOM 957 N N . ASN A 1 125 ? -22.834 -32.170 95.205 1.00 49.97 125 ASN A N 1
ATOM 958 C CA . ASN A 1 125 ? -22.637 -32.496 96.616 1.00 49.97 125 ASN A CA 1
ATOM 959 C C . ASN A 1 125 ? -23.803 -33.333 97.158 1.00 49.97 125 ASN A C 1
ATOM 961 O O . ASN A 1 125 ? -24.825 -32.786 97.571 1.00 49.97 125 ASN A O 1
ATOM 965 N N . THR A 1 126 ? -23.596 -34.647 97.264 1.00 47.72 126 THR A N 1
ATOM 966 C CA . THR A 1 126 ? -24.446 -35.542 98.065 1.00 47.72 126 THR A CA 1
ATOM 967 C C . THR A 1 126 ? -23.572 -36.523 98.853 1.00 47.72 126 THR A C 1
ATOM 969 O O . THR A 1 126 ? -22.437 -36.814 98.475 1.00 47.72 126 THR A O 1
ATOM 972 N N . ARG A 1 127 ? -24.066 -37.002 100.000 1.00 53.69 127 ARG A N 1
ATOM 973 C CA . ARG A 1 127 ? -23.299 -37.843 100.930 1.00 53.69 127 ARG A CA 1
ATOM 974 C C . ARG A 1 127 ? -23.151 -39.272 100.377 1.00 53.69 127 ARG A C 1
ATOM 976 O O . ARG A 1 127 ? -24.151 -39.968 100.250 1.00 53.69 127 ARG A O 1
ATOM 983 N N . ALA A 1 128 ? -21.898 -39.693 100.170 1.00 44.19 128 ALA A N 1
ATOM 984 C CA . ALA A 1 128 ? -21.418 -40.924 99.512 1.00 44.19 128 ALA A CA 1
ATOM 985 C C . ALA A 1 128 ? -21.330 -40.857 97.961 1.00 44.19 128 ALA A C 1
ATOM 987 O O . ALA A 1 128 ? -22.176 -40.228 97.325 1.00 44.19 128 ALA A O 1
ATOM 988 N N . PRO A 1 129 ? -20.277 -41.437 97.336 1.00 51.19 129 PRO A N 1
ATOM 989 C CA . PRO A 1 129 ? -19.827 -40.999 96.014 1.00 51.19 129 PRO A CA 1
ATOM 990 C C . PRO A 1 129 ? -20.370 -41.844 94.853 1.00 51.19 129 PRO A C 1
ATOM 992 O O . PRO A 1 129 ? -20.179 -43.057 94.803 1.00 51.19 129 PRO A O 1
ATOM 995 N N . THR A 1 130 ? -20.936 -41.198 93.832 1.00 46.22 130 THR A N 1
ATOM 996 C CA . THR A 1 130 ? -21.047 -41.777 92.480 1.00 46.22 130 THR A CA 1
ATOM 997 C C . THR A 1 130 ? -21.014 -40.651 91.434 1.00 46.22 130 THR A C 1
ATOM 999 O O . THR A 1 130 ? -21.963 -39.868 91.360 1.00 46.22 130 THR A O 1
ATOM 1002 N N . PRO A 1 131 ? -19.939 -40.514 90.631 1.00 44.03 131 PRO A N 1
ATOM 1003 C CA . PRO A 1 131 ? -19.830 -39.442 89.644 1.00 44.03 131 PRO A CA 1
ATOM 1004 C C . PRO A 1 131 ? -20.747 -39.716 88.442 1.00 44.03 131 PRO A C 1
ATOM 1006 O O . PRO A 1 131 ? -20.404 -40.469 87.532 1.00 44.03 131 PRO A O 1
ATOM 1009 N N . THR A 1 132 ? -21.918 -39.080 88.424 1.00 47.50 132 THR A N 1
ATOM 1010 C CA . THR A 1 132 ? -22.851 -39.157 87.289 1.00 47.50 132 THR A CA 1
ATOM 1011 C C . THR A 1 132 ? -22.454 -38.123 86.234 1.00 47.50 132 THR A C 1
ATOM 1013 O O . THR A 1 132 ? -22.424 -36.926 86.513 1.00 47.50 132 THR A O 1
ATOM 1016 N N . ARG A 1 133 ? -22.114 -38.570 85.017 1.00 46.66 133 ARG A N 1
ATOM 1017 C CA . ARG A 1 133 ? -21.710 -37.679 83.914 1.00 46.66 133 ARG A CA 1
ATOM 1018 C C . ARG A 1 133 ? -22.946 -37.052 83.262 1.00 46.66 133 ARG A C 1
ATOM 1020 O O . ARG A 1 133 ? -23.575 -37.685 82.419 1.00 46.66 133 ARG A O 1
ATOM 1027 N N . THR A 1 134 ? -23.263 -35.808 83.608 1.00 47.50 134 THR A N 1
ATOM 1028 C CA . THR A 1 134 ? -24.310 -35.026 82.929 1.00 47.50 134 THR A CA 1
ATOM 1029 C C . THR A 1 134 ? -23.708 -34.237 81.757 1.00 47.50 134 THR A C 1
ATOM 1031 O O . THR A 1 134 ? -22.741 -33.507 81.975 1.00 47.50 134 THR A O 1
ATOM 1034 N N . PRO A 1 135 ? -24.231 -34.347 80.519 1.00 44.59 135 PRO A N 1
ATOM 1035 C CA . PRO A 1 135 ? -23.769 -33.542 79.388 1.00 44.59 135 PRO A CA 1
ATOM 1036 C C . PRO A 1 135 ? -24.112 -32.054 79.547 1.00 44.59 135 PRO A C 1
ATOM 1038 O O . PRO A 1 135 ? -25.272 -31.665 79.421 1.00 44.59 135 PRO A O 1
ATOM 1041 N N . THR A 1 136 ? -23.103 -31.208 79.751 1.00 46.12 136 THR A N 1
ATOM 1042 C CA . THR A 1 136 ? -23.246 -29.747 79.629 1.00 46.12 136 THR A CA 1
ATOM 1043 C C . THR A 1 136 ? -22.683 -29.296 78.283 1.00 46.12 136 THR A C 1
ATOM 1045 O O . THR A 1 136 ? -21.490 -29.463 78.034 1.00 46.12 136 THR A O 1
ATOM 1048 N N . ASN A 1 137 ? -23.529 -28.723 77.419 1.00 41.22 137 ASN A N 1
ATOM 1049 C CA . ASN A 1 137 ? -23.135 -28.212 76.101 1.00 41.22 137 ASN A CA 1
ATOM 1050 C C . ASN A 1 137 ? -22.322 -26.912 76.226 1.00 41.22 137 ASN A C 1
ATOM 1052 O O . ASN A 1 137 ? -22.885 -25.818 76.267 1.00 41.22 137 ASN A O 1
ATOM 1056 N N . THR A 1 138 ? -20.994 -27.018 76.246 1.00 44.12 138 THR A N 1
ATOM 1057 C CA . THR A 1 138 ? -20.104 -25.855 76.117 1.00 44.12 138 THR A CA 1
ATOM 1058 C C . THR A 1 138 ? -19.908 -25.514 74.637 1.00 44.12 138 THR A C 1
ATOM 1060 O O . THR A 1 138 ? -19.511 -26.366 73.845 1.00 44.12 138 THR A O 1
ATOM 1063 N N . PHE A 1 139 ? -20.207 -24.271 74.249 1.00 41.38 139 PHE A N 1
ATOM 1064 C CA . PHE A 1 139 ? -20.179 -23.833 72.851 1.00 41.38 139 PHE A CA 1
ATOM 1065 C C . PHE A 1 139 ? -18.817 -23.261 72.423 1.00 41.38 139 PHE A C 1
ATOM 1067 O O . PHE A 1 139 ? -18.518 -22.103 72.716 1.00 41.38 139 PHE A O 1
ATOM 1074 N N . THR A 1 140 ? -18.055 -24.013 71.626 1.00 42.38 140 THR A N 1
ATOM 1075 C CA . THR A 1 140 ? -16.831 -23.522 70.963 1.00 42.38 140 THR A CA 1
ATOM 1076 C C . THR A 1 140 ? -17.095 -23.246 69.470 1.00 42.38 140 THR A C 1
ATOM 1078 O O . THR A 1 140 ? -17.649 -24.119 68.801 1.00 42.38 140 THR A O 1
ATOM 1081 N N . PRO A 1 141 ? -16.757 -22.060 68.922 1.00 38.34 141 PRO A N 1
ATOM 1082 C CA . PRO A 1 141 ? -16.960 -21.730 67.500 1.00 38.34 141 PRO A CA 1
ATOM 1083 C C . PRO A 1 141 ? -15.803 -22.202 66.569 1.00 38.34 141 PRO A C 1
ATOM 1085 O O . PRO A 1 141 ? -14.683 -21.730 66.739 1.00 38.34 141 PRO A O 1
ATOM 1088 N N . THR A 1 142 ? -16.063 -23.048 65.547 1.00 40.66 142 THR A N 1
ATOM 1089 C CA . THR A 1 142 ? -15.040 -23.739 64.698 1.00 40.66 142 THR A CA 1
ATOM 1090 C C . THR A 1 142 ? -15.206 -23.635 63.156 1.00 40.66 142 THR A C 1
ATOM 1092 O O . THR A 1 142 ? -16.244 -23.968 62.619 1.00 40.66 142 THR A O 1
ATOM 1095 N N . MET A 1 143 ? -14.149 -23.331 62.396 1.00 37.41 143 MET A N 1
ATOM 1096 C CA . MET A 1 143 ? -14.073 -22.965 60.949 1.00 37.41 143 MET A CA 1
ATOM 1097 C C . MET A 1 143 ? -14.997 -23.600 59.807 1.00 37.41 143 MET A C 1
ATOM 1099 O O . MET A 1 143 ? -14.888 -24.801 59.588 1.00 37.41 143 MET A O 1
ATOM 1103 N N . THR A 1 144 ? -15.818 -22.855 59.003 1.00 40.06 144 THR A N 1
ATOM 1104 C CA . THR A 1 144 ? -16.728 -23.221 57.821 1.00 40.06 144 THR A CA 1
ATOM 1105 C C . THR A 1 144 ? -17.425 -22.000 57.028 1.00 40.06 144 THR A C 1
ATOM 1107 O O . THR A 1 144 ? -18.515 -21.586 57.404 1.00 40.06 144 THR A O 1
ATOM 1110 N N . TYR A 1 145 ? -16.848 -21.263 56.027 1.00 38.31 145 TYR A N 1
ATOM 1111 C CA . TYR A 1 145 ? -17.211 -19.822 55.707 1.00 38.31 145 TYR A CA 1
ATOM 1112 C C . TYR A 1 145 ? -18.412 -19.805 54.761 1.00 38.31 145 TYR A C 1
ATOM 1114 O O . TYR A 1 145 ? -18.376 -20.363 53.668 1.00 38.31 145 TYR A O 1
ATOM 1122 N N . THR A 1 146 ? -19.466 -19.102 55.174 1.00 41.16 146 THR A N 1
ATOM 1123 C CA . THR A 1 146 ? -20.554 -18.707 54.282 1.00 41.16 146 THR A CA 1
ATOM 1124 C C . THR A 1 146 ? -19.976 -17.744 53.242 1.00 41.16 146 THR A C 1
ATOM 1126 O O . THR A 1 146 ? -19.438 -16.708 53.648 1.00 41.16 146 THR A O 1
ATOM 1129 N N . PRO A 1 147 ? -20.052 -18.039 51.932 1.00 34.09 147 PRO A N 1
ATOM 1130 C CA . PRO A 1 147 ? -19.531 -17.143 50.911 1.00 34.09 147 PRO A CA 1
ATOM 1131 C C . PRO A 1 147 ? -20.347 -15.847 50.903 1.00 34.09 147 PRO A C 1
ATOM 1133 O O . PRO A 1 147 ? -21.477 -15.796 50.423 1.00 34.09 147 PRO A O 1
ATOM 1136 N N . SER A 1 148 ? -19.764 -14.789 51.462 1.00 40.31 148 SER A N 1
ATOM 1137 C CA . SER A 1 148 ? -20.237 -13.425 51.261 1.00 40.31 148 SER A CA 1
ATOM 1138 C C . SER A 1 148 ? -19.605 -12.911 49.978 1.00 40.31 148 SER A C 1
ATOM 1140 O O . SER A 1 148 ? -18.378 -12.852 49.880 1.00 40.31 148 SER A O 1
ATOM 1142 N N . HIS A 1 149 ? -20.427 -12.521 49.004 1.00 38.97 149 HIS A N 1
ATOM 1143 C CA . HIS A 1 149 ? -19.949 -11.803 47.829 1.00 38.97 149 HIS A CA 1
ATOM 1144 C C . HIS A 1 149 ? -19.462 -10.414 48.257 1.00 38.97 149 HIS A C 1
ATOM 1146 O O . HIS A 1 149 ? -20.211 -9.440 48.215 1.00 38.97 149 HIS A O 1
ATOM 1152 N N . THR A 1 150 ? -18.194 -10.306 48.658 1.00 38.56 150 THR A N 1
ATOM 1153 C CA . THR A 1 150 ? -17.489 -9.029 48.557 1.00 38.56 150 THR A CA 1
ATOM 1154 C C . THR A 1 150 ? -17.499 -8.666 47.076 1.00 38.56 150 THR A C 1
ATOM 1156 O O . THR A 1 150 ? -16.994 -9.462 46.278 1.00 38.56 150 THR A O 1
ATOM 1159 N N . PRO A 1 151 ? -18.072 -7.523 46.666 1.00 34.97 151 PRO A N 1
ATOM 1160 C CA . PRO A 1 151 ? -17.971 -7.093 45.287 1.00 34.97 151 PRO A CA 1
ATOM 1161 C C . PRO A 1 151 ? -16.509 -6.736 45.020 1.00 34.97 151 PRO A C 1
ATOM 1163 O O . PRO A 1 151 ? -16.067 -5.619 45.291 1.00 34.97 151 PRO A O 1
ATOM 1166 N N . THR A 1 152 ? -15.750 -7.689 44.473 1.00 39.19 152 THR A N 1
ATOM 1167 C CA . THR A 1 152 ? -14.583 -7.356 43.659 1.00 39.19 152 THR A CA 1
ATOM 1168 C C . THR A 1 152 ? -15.084 -6.341 42.652 1.00 39.19 152 THR A C 1
ATOM 1170 O O . THR A 1 152 ? -16.014 -6.644 41.898 1.00 39.19 152 THR A O 1
ATOM 1173 N N . ILE A 1 153 ? -14.527 -5.129 42.685 1.00 36.78 153 ILE A N 1
ATOM 1174 C CA . ILE A 1 153 ? -14.875 -4.082 41.730 1.00 36.78 153 ILE A CA 1
ATOM 1175 C C . ILE A 1 153 ? -14.481 -4.635 40.365 1.00 36.78 153 ILE A C 1
ATOM 1177 O O . ILE A 1 153 ? -13.314 -4.595 39.987 1.00 36.78 153 ILE A O 1
ATOM 1181 N N . THR A 1 154 ? -15.450 -5.217 39.658 1.00 43.97 154 THR A N 1
ATOM 1182 C CA . THR A 1 154 ? -15.286 -5.575 38.256 1.00 43.97 154 THR A CA 1
ATOM 1183 C C . THR A 1 154 ? -15.054 -4.238 37.578 1.00 43.97 154 THR A C 1
ATOM 1185 O O . THR A 1 154 ? -15.963 -3.404 37.639 1.00 43.97 154 THR A O 1
ATOM 1188 N N . PRO A 1 155 ? -13.843 -3.966 37.061 1.00 48.31 155 PRO A N 1
ATOM 1189 C CA . PRO A 1 155 ? -13.496 -2.634 36.596 1.00 48.31 155 PRO A CA 1
ATOM 1190 C C . PRO A 1 155 ? -14.493 -2.291 35.503 1.00 48.31 155 PRO A C 1
ATOM 1192 O O . PRO A 1 155 ? -14.570 -3.024 34.518 1.00 48.31 155 PRO A O 1
ATOM 1195 N N . THR A 1 156 ? -15.323 -1.265 35.731 1.00 53.50 156 THR A N 1
ATOM 1196 C CA . THR A 1 156 ? -16.481 -1.001 34.876 1.00 53.50 156 THR A CA 1
ATOM 1197 C C . THR A 1 156 ? -15.981 -0.894 33.439 1.00 53.50 156 THR A C 1
ATOM 1199 O O . THR A 1 156 ? -15.208 0.026 33.149 1.00 53.50 156 THR A O 1
ATOM 1202 N N . PRO A 1 157 ? -16.340 -1.843 32.557 1.00 62.97 157 PRO A N 1
ATOM 1203 C CA . PRO A 1 157 ? -15.931 -1.776 31.169 1.00 62.97 157 PRO A CA 1
ATOM 1204 C C . PRO A 1 157 ? -16.735 -0.641 30.558 1.00 62.97 157 PRO A C 1
ATOM 1206 O O . PRO A 1 157 ? -17.970 -0.682 30.569 1.00 62.97 157 PRO A O 1
ATOM 1209 N N . GLY A 1 158 ? -16.041 0.405 30.131 1.00 73.19 158 GLY A N 1
ATOM 1210 C CA . GLY A 1 158 ? -16.698 1.546 29.528 1.00 73.19 158 GLY A CA 1
ATOM 1211 C C . GLY A 1 158 ? -16.848 1.360 28.026 1.00 73.19 158 GLY A C 1
ATOM 1212 O O . GLY A 1 158 ? -16.954 0.232 27.531 1.00 73.19 158 GLY A O 1
ATOM 1213 N N . PHE A 1 159 ? -16.926 2.475 27.307 1.00 82.44 159 PHE A N 1
ATOM 1214 C CA . PHE A 1 159 ? -17.400 2.477 25.930 1.00 82.44 159 PHE A CA 1
ATOM 1215 C C . PHE A 1 159 ? -16.547 3.345 25.016 1.00 82.44 159 PHE A C 1
ATOM 1217 O O . PHE A 1 159 ? -16.184 4.462 25.375 1.00 82.44 159 PHE A O 1
ATOM 1224 N N . VAL A 1 160 ? -16.313 2.856 23.803 1.00 88.00 160 VAL A N 1
ATOM 1225 C CA . VAL A 1 160 ? -15.876 3.680 22.675 1.00 88.00 160 VAL A CA 1
ATOM 1226 C C . VAL A 1 160 ? -17.088 3.886 21.786 1.00 88.00 160 VAL A C 1
ATOM 1228 O O . VAL A 1 160 ? -17.711 2.914 21.357 1.00 88.00 160 VAL A O 1
ATOM 1231 N N . TYR A 1 161 ? -17.447 5.134 21.531 1.00 89.94 161 TYR A N 1
ATOM 1232 C CA . TYR A 1 161 ? -18.618 5.486 20.732 1.00 89.94 161 TYR A CA 1
ATOM 1233 C C . TYR A 1 161 ? -18.329 6.722 19.889 1.00 89.94 161 TYR A C 1
ATOM 1235 O O . TYR A 1 161 ? -17.372 7.440 20.151 1.00 89.94 161 TYR A O 1
ATOM 1243 N N . GLY A 1 162 ? -19.142 6.979 18.873 1.00 92.38 162 GLY A N 1
ATOM 1244 C CA . GLY A 1 162 ? -18.966 8.134 17.995 1.00 92.38 162 GLY A CA 1
ATOM 1245 C C . GLY A 1 162 ? -19.518 7.861 16.608 1.00 92.38 162 GLY A C 1
ATOM 1246 O O . GLY A 1 162 ? -20.298 6.928 16.420 1.00 92.38 162 GLY A O 1
ATOM 1247 N N . ILE A 1 163 ? -19.112 8.672 15.636 1.00 90.12 163 ILE A N 1
ATOM 1248 C CA . ILE A 1 163 ? -19.615 8.643 14.260 1.00 90.12 163 ILE A CA 1
ATOM 1249 C C . ILE A 1 163 ? -18.487 8.281 13.293 1.00 90.12 163 ILE A C 1
ATOM 1251 O O . ILE A 1 163 ? -17.420 8.894 13.314 1.00 90.12 163 ILE A O 1
ATOM 1255 N N . VAL A 1 164 ? -18.734 7.333 12.388 1.00 94.00 164 VAL A N 1
ATOM 1256 C CA . VAL A 1 164 ? -17.894 7.095 11.205 1.00 94.00 164 VAL A CA 1
ATOM 1257 C C . VAL A 1 164 ? -18.462 7.883 10.026 1.00 94.00 164 VAL A C 1
ATOM 1259 O O . VAL A 1 164 ? -19.647 7.766 9.708 1.00 94.00 164 VAL A O 1
ATOM 1262 N N . TYR A 1 165 ? -17.629 8.684 9.364 1.00 89.06 165 TYR A N 1
ATOM 1263 C CA . TYR A 1 165 ? -18.053 9.612 8.310 1.00 89.06 165 TYR A CA 1
ATOM 1264 C C . TYR A 1 165 ? -17.028 9.714 7.172 1.00 89.06 165 TYR A C 1
ATOM 1266 O O . TYR A 1 165 ? -15.862 9.351 7.326 1.00 89.06 165 TYR A O 1
ATOM 1274 N N . ASN A 1 166 ? -17.453 10.202 6.009 1.00 88.25 166 ASN A N 1
ATOM 1275 C CA . ASN A 1 166 ? -16.581 10.436 4.860 1.00 88.25 166 ASN A CA 1
ATOM 1276 C C . ASN A 1 166 ? -15.671 11.646 5.122 1.00 88.25 166 ASN A C 1
ATOM 1278 O O . ASN A 1 166 ? -16.157 12.734 5.418 1.00 88.25 166 ASN A O 1
ATOM 1282 N N . TYR A 1 167 ? -14.353 11.482 4.974 1.00 82.50 167 TYR A N 1
ATOM 1283 C CA . TYR A 1 167 ? -13.367 12.518 5.317 1.00 82.50 167 TYR A CA 1
ATOM 1284 C C . TYR A 1 167 ? -13.523 13.859 4.571 1.00 82.50 167 TYR A C 1
ATOM 1286 O O . TYR A 1 167 ? -13.000 14.863 5.048 1.00 82.50 167 TYR A O 1
ATOM 1294 N N . LYS A 1 168 ? -14.196 13.874 3.409 1.00 76.19 168 LYS A N 1
ATOM 1295 C CA . LYS A 1 168 ? -14.300 15.036 2.509 1.00 76.19 168 LYS A CA 1
ATOM 1296 C C . LYS A 1 168 ? -15.718 15.588 2.410 1.00 76.19 168 LYS A C 1
ATOM 1298 O O . LYS A 1 168 ? -15.878 16.804 2.392 1.00 76.19 168 LYS A O 1
ATOM 1303 N N . THR A 1 169 ? -16.736 14.725 2.357 1.00 81.88 169 THR A N 1
ATOM 1304 C CA . THR A 1 169 ? -18.145 15.167 2.323 1.00 81.88 169 THR A CA 1
ATOM 1305 C C . THR A 1 169 ? -18.751 15.351 3.714 1.00 81.88 169 THR A C 1
ATOM 1307 O O . THR A 1 169 ? -19.798 15.978 3.835 1.00 81.88 169 THR A O 1
ATOM 1310 N N . TYR A 1 170 ? -18.097 14.836 4.764 1.00 85.19 170 TYR A N 1
ATOM 1311 C CA . TYR A 1 170 ? -18.596 14.776 6.146 1.00 85.19 170 TYR A CA 1
ATOM 1312 C C . TYR A 1 170 ? -19.901 13.977 6.321 1.00 85.19 170 TYR A C 1
ATOM 1314 O O . TYR A 1 170 ? -20.490 13.970 7.401 1.00 85.19 170 TYR A O 1
ATOM 1322 N N . GLU A 1 171 ? -20.338 13.257 5.286 1.00 89.75 171 GLU A N 1
ATOM 1323 C CA . GLU A 1 171 ? -21.544 12.434 5.323 1.00 89.75 171 GLU A CA 1
ATOM 1324 C C . GLU A 1 171 ? -21.339 11.179 6.188 1.00 89.75 171 GLU A C 1
ATOM 1326 O O . GLU A 1 171 ? -20.268 10.560 6.135 1.00 89.75 171 GLU A O 1
ATOM 1331 N N . PRO A 1 172 ? -22.353 10.759 6.963 1.00 91.94 172 PRO A N 1
ATOM 1332 C CA . PRO A 1 172 ? -22.263 9.575 7.805 1.00 91.94 172 PRO A CA 1
ATOM 1333 C C . PRO A 1 172 ? -22.167 8.286 6.982 1.00 91.94 172 PRO A C 1
ATOM 1335 O O . PRO A 1 172 ? -22.925 8.063 6.036 1.00 91.94 172 PRO A O 1
ATOM 1338 N N . ILE A 1 173 ? -21.269 7.385 7.380 1.00 94.69 173 ILE A N 1
ATOM 1339 C CA . ILE A 1 173 ? -21.061 6.102 6.705 1.00 94.69 173 ILE A CA 1
ATOM 1340 C C . ILE A 1 173 ? -21.837 5.016 7.445 1.00 94.69 173 ILE A C 1
ATOM 1342 O O . ILE A 1 173 ? -21.416 4.536 8.496 1.00 94.69 173 ILE A O 1
ATOM 1346 N N . LYS A 1 174 ? -22.952 4.581 6.854 1.00 95.94 174 LYS A N 1
ATOM 1347 C CA . LYS A 1 174 ? -23.760 3.450 7.333 1.00 95.94 174 LYS A CA 1
ATOM 1348 C C . LYS A 1 174 ? -23.105 2.096 7.043 1.00 95.94 174 LYS A C 1
ATOM 1350 O O . LYS A 1 174 ? -22.546 1.882 5.961 1.00 95.94 174 LYS A O 1
ATOM 1355 N N . ASN A 1 175 ? -23.288 1.129 7.943 1.00 95.94 175 ASN A N 1
ATOM 1356 C CA . ASN A 1 175 ? -22.782 -0.239 7.830 1.00 95.94 175 ASN A CA 1
ATOM 1357 C C . ASN A 1 175 ? -21.256 -0.279 7.577 1.00 95.94 175 ASN A C 1
ATOM 1359 O O . ASN A 1 175 ? -20.800 -1.039 6.718 1.00 95.94 175 ASN A O 1
ATOM 1363 N N . ALA A 1 176 ? -20.483 0.571 8.253 1.00 95.06 176 ALA A N 1
ATOM 1364 C CA . ALA A 1 176 ? -19.055 0.358 8.466 1.00 95.06 176 ALA A CA 1
ATOM 1365 C C . ALA A 1 176 ? -18.890 -0.585 9.662 1.00 95.06 176 ALA A C 1
ATOM 1367 O O . ALA A 1 176 ? -19.590 -0.433 10.665 1.00 95.06 176 ALA A O 1
ATOM 1368 N N . LYS A 1 177 ? -17.990 -1.560 9.551 1.00 96.12 177 LYS A N 1
ATOM 1369 C CA . LYS A 1 177 ? -17.619 -2.438 10.658 1.00 96.12 177 LYS A CA 1
ATOM 1370 C C . LYS A 1 177 ? -16.638 -1.689 11.548 1.00 96.12 177 LYS A C 1
ATOM 1372 O O . LYS A 1 177 ? -15.631 -1.191 11.051 1.00 96.12 177 LYS A O 1
ATOM 1377 N N . VAL A 1 178 ? -16.925 -1.635 12.842 1.00 94.31 178 VAL A N 1
ATOM 1378 C CA . VAL A 1 178 ? -16.004 -1.150 13.873 1.00 94.31 178 VAL A CA 1
ATOM 1379 C C . VAL A 1 178 ? -15.707 -2.335 14.782 1.00 94.31 178 VAL A C 1
ATOM 1381 O O . VAL A 1 178 ? -16.632 -2.955 15.307 1.00 94.31 178 VAL A O 1
ATOM 1384 N N . GLU A 1 179 ? -14.440 -2.690 14.950 1.00 90.12 179 GLU A N 1
ATOM 1385 C CA . GLU A 1 179 ? -14.020 -3.858 15.725 1.00 90.12 179 GLU A CA 1
ATOM 1386 C C . GLU A 1 179 ? -12.806 -3.553 16.598 1.00 90.12 179 GLU A C 1
ATOM 1388 O O . GLU A 1 179 ? -11.932 -2.778 16.219 1.00 90.12 179 GLU A O 1
ATOM 1393 N N . ILE A 1 180 ? -12.728 -4.197 17.757 1.00 80.88 180 ILE A N 1
ATOM 1394 C CA . ILE A 1 180 ? -11.519 -4.217 18.574 1.00 80.88 180 ILE A CA 1
ATOM 1395 C C . ILE A 1 180 ? -10.722 -5.452 18.144 1.00 80.88 180 ILE A C 1
ATOM 1397 O O . ILE A 1 180 ? -11.130 -6.592 18.403 1.00 80.88 180 ILE A O 1
ATOM 1401 N N . LEU A 1 181 ? -9.600 -5.234 17.455 1.00 72.00 181 LEU A N 1
ATOM 1402 C CA . LEU A 1 181 ? -8.780 -6.311 16.896 1.00 72.00 181 LEU A CA 1
ATOM 1403 C C . LEU A 1 181 ? -8.354 -7.314 17.974 1.00 72.00 181 LEU A C 1
ATOM 1405 O O . LEU A 1 181 ? -8.176 -6.966 19.139 1.00 72.00 181 LEU A O 1
ATOM 1409 N N . ARG A 1 182 ? -8.202 -8.581 17.573 1.00 66.69 182 ARG A N 1
ATOM 1410 C CA . ARG A 1 182 ? -7.812 -9.722 18.430 1.00 66.69 182 ARG A CA 1
ATOM 1411 C C . ARG A 1 182 ? -8.780 -10.069 19.581 1.00 66.69 182 ARG A C 1
ATOM 1413 O O . ARG A 1 182 ? -8.600 -11.108 20.204 1.00 66.69 182 ARG A O 1
ATOM 1420 N N . THR A 1 183 ? -9.845 -9.292 19.813 1.00 67.94 183 THR A N 1
ATOM 1421 C CA . THR A 1 183 ? -10.883 -9.599 20.829 1.00 67.94 183 THR A CA 1
ATOM 1422 C C . THR A 1 183 ? -12.159 -10.225 20.255 1.00 67.94 183 THR A C 1
ATOM 1424 O O . THR A 1 183 ? -12.934 -10.834 20.987 1.00 67.94 183 THR A O 1
ATOM 1427 N N . GLY A 1 184 ? -12.419 -10.041 18.954 1.00 73.38 184 GLY A N 1
ATOM 1428 C CA . GLY A 1 184 ? -13.681 -10.419 18.304 1.00 73.38 184 GLY A CA 1
ATOM 1429 C C . GLY A 1 184 ? -14.868 -9.489 18.605 1.00 73.38 184 GLY A C 1
ATOM 1430 O O . GLY A 1 184 ? -15.924 -9.634 17.986 1.00 73.38 184 GLY A O 1
ATOM 1431 N N . ILE A 1 185 ? -14.711 -8.512 19.505 1.00 79.88 185 ILE A N 1
ATOM 1432 C CA . ILE A 1 185 ? -15.745 -7.525 19.830 1.00 79.88 185 ILE A CA 1
ATOM 1433 C C . ILE A 1 185 ? -15.903 -6.582 18.632 1.00 79.88 185 ILE A C 1
ATOM 1435 O O . ILE A 1 185 ? -14.952 -5.912 18.231 1.00 79.88 185 ILE A O 1
ATOM 1439 N N . SER A 1 186 ? -17.098 -6.524 18.043 1.00 90.75 186 SER A N 1
ATOM 1440 C CA . SER A 1 186 ? -17.380 -5.669 16.885 1.00 90.75 186 SER A CA 1
ATOM 1441 C C . SER A 1 186 ? -18.840 -5.224 16.817 1.00 90.75 186 SER A C 1
ATOM 1443 O O . SER A 1 186 ? -19.714 -5.795 17.466 1.00 90.75 186 SER A O 1
ATOM 1445 N N . THR A 1 187 ? -19.087 -4.169 16.044 1.00 94.06 187 THR A N 1
ATOM 1446 C CA . THR A 1 187 ? -20.405 -3.596 15.768 1.00 94.06 187 THR A CA 1
ATOM 1447 C C . THR A 1 187 ? -20.439 -3.026 14.348 1.00 94.06 187 THR A C 1
ATOM 1449 O O . THR A 1 187 ? -19.406 -2.915 13.683 1.00 94.06 187 THR A O 1
ATOM 1452 N N . MET A 1 188 ? -21.628 -2.647 13.885 1.00 96.19 188 MET A N 1
ATOM 1453 C CA . MET A 1 188 ? -21.832 -1.958 12.611 1.00 96.19 188 MET A CA 1
ATOM 1454 C C . MET A 1 188 ? -22.410 -0.569 12.870 1.00 96.19 188 MET A C 1
ATOM 1456 O O . MET A 1 188 ? -23.272 -0.415 13.734 1.00 96.19 188 MET A O 1
ATOM 1460 N N . THR A 1 189 ? -21.979 0.430 12.104 1.00 96.75 189 THR A N 1
ATOM 1461 C CA . THR A 1 189 ? -22.542 1.783 12.197 1.00 96.75 189 THR A CA 1
ATOM 1462 C C . THR A 1 189 ? -23.976 1.852 11.677 1.00 96.75 189 THR A C 1
ATOM 1464 O O . THR A 1 189 ? -24.324 1.227 10.667 1.00 96.75 189 THR A O 1
ATOM 1467 N N . ASP A 1 190 ? -24.811 2.649 12.340 1.00 92.81 190 ASP A N 1
ATOM 1468 C CA . ASP A 1 190 ? -26.201 2.872 11.938 1.00 92.81 190 ASP A CA 1
ATOM 1469 C C . ASP A 1 190 ? -26.339 3.869 10.762 1.00 92.81 190 ASP A C 1
ATOM 1471 O O . ASP A 1 190 ? -25.365 4.266 10.122 1.00 92.81 190 ASP A O 1
ATOM 1475 N N . SER A 1 191 ? -27.568 4.281 10.426 1.00 93.62 191 SER A N 1
ATOM 1476 C CA . SER A 1 191 ? -27.823 5.254 9.347 1.00 93.62 191 SER A CA 1
ATOM 1477 C C . SER A 1 191 ? -27.310 6.672 9.607 1.00 93.62 191 SER A C 1
ATOM 1479 O O . SER A 1 191 ? -27.206 7.442 8.659 1.00 93.62 191 SER A O 1
ATOM 1481 N N . SER A 1 192 ? -26.998 7.016 10.855 1.00 89.69 192 SER A N 1
ATOM 1482 C CA . SER A 1 192 ? -26.316 8.257 11.241 1.00 89.69 192 SER A CA 1
ATOM 1483 C C . SER A 1 192 ? -24.793 8.097 11.309 1.00 89.69 192 SER A C 1
ATOM 1485 O O . SER A 1 192 ? -24.100 9.028 11.701 1.00 89.69 192 SER A O 1
ATOM 1487 N N . GLY A 1 193 ? -24.260 6.929 10.926 1.00 90.81 193 GLY A N 1
ATOM 1488 C CA . GLY A 1 193 ? -22.842 6.601 11.060 1.00 90.81 193 GLY A CA 1
ATOM 1489 C C . GLY A 1 193 ? -22.431 6.298 12.502 1.00 90.81 193 GLY A C 1
ATOM 1490 O O . GLY A 1 193 ? -21.253 6.045 12.746 1.00 90.81 193 GLY A O 1
ATOM 1491 N N . SER A 1 194 ? -23.374 6.299 13.449 1.00 93.50 194 SER A N 1
ATOM 1492 C CA . SER A 1 194 ? -23.086 6.141 14.873 1.00 93.50 194 SER A CA 1
ATOM 1493 C C . SER A 1 194 ? -22.741 4.695 15.221 1.00 93.50 194 SER A C 1
ATOM 1495 O O . SER A 1 194 ? -23.360 3.758 14.711 1.00 93.50 194 SER A O 1
ATOM 1497 N N . PHE A 1 195 ? -21.782 4.513 16.126 1.00 93.94 195 PHE A N 1
ATOM 1498 C CA . PHE A 1 195 ? -21.430 3.232 16.734 1.00 93.94 195 PHE A CA 1
ATOM 1499 C C . PHE A 1 195 ? -21.248 3.367 18.249 1.00 93.94 195 PHE A C 1
ATOM 1501 O O . PHE A 1 195 ? -20.993 4.450 18.774 1.00 93.94 195 PHE A O 1
ATOM 1508 N N . SER A 1 196 ? -21.341 2.238 18.951 1.00 90.50 196 SER A N 1
ATOM 1509 C CA . SER A 1 196 ? -20.906 2.096 20.340 1.00 90.50 196 SER A CA 1
ATOM 1510 C C . SER A 1 196 ? -20.399 0.675 20.571 1.00 90.50 196 SER A C 1
ATOM 1512 O O . SER A 1 196 ? -21.011 -0.295 20.115 1.00 90.50 196 SER A O 1
ATOM 1514 N N . LEU A 1 197 ? -19.262 0.561 21.251 1.00 87.88 197 LEU A N 1
ATOM 1515 C CA . LEU A 1 197 ? -18.580 -0.681 21.590 1.00 87.88 197 LEU A CA 1
ATOM 1516 C C . LEU A 1 197 ? -18.203 -0.671 23.062 1.00 87.88 197 LEU A C 1
ATOM 1518 O O . LEU A 1 197 ? -17.618 0.288 23.557 1.00 87.88 197 LEU A O 1
ATOM 1522 N N . ARG A 1 198 ? -18.487 -1.777 23.747 1.00 81.44 198 ARG A N 1
ATOM 1523 C CA . ARG A 1 198 ? -17.976 -2.035 25.091 1.00 81.44 198 ARG A CA 1
ATOM 1524 C C . ARG A 1 198 ? -16.484 -2.352 24.994 1.00 81.44 198 ARG A C 1
ATOM 1526 O O . ARG A 1 198 ? -16.111 -3.235 24.225 1.00 81.44 198 ARG A O 1
ATOM 1533 N N . ILE A 1 199 ? -15.659 -1.678 25.788 1.00 76.38 199 ILE A N 1
ATOM 1534 C CA . ILE A 1 199 ? -14.209 -1.885 25.826 1.00 76.38 199 ILE A CA 1
ATOM 1535 C C . ILE A 1 199 ? -13.760 -2.332 27.220 1.00 76.38 199 ILE A C 1
ATOM 1537 O O . ILE A 1 199 ? -14.340 -1.951 28.240 1.00 76.38 199 ILE A O 1
ATOM 1541 N N . LEU A 1 200 ? -12.758 -3.209 27.256 1.00 74.12 200 LEU A N 1
ATOM 1542 C CA . LEU A 1 200 ? -12.099 -3.636 28.489 1.00 74.12 200 LEU A CA 1
ATOM 1543 C C . LEU A 1 200 ? -10.929 -2.694 28.797 1.00 74.12 200 LEU A C 1
ATOM 1545 O O . LEU A 1 200 ? -10.425 -2.015 27.909 1.00 74.12 200 LEU A O 1
ATOM 1549 N N . HIS A 1 201 ? -10.464 -2.682 30.044 1.00 68.31 201 HIS A N 1
ATOM 1550 C CA . HIS A 1 201 ? -9.237 -1.967 30.416 1.00 68.31 201 HIS A CA 1
ATOM 1551 C C . HIS A 1 201 ? -8.018 -2.624 29.734 1.00 68.31 201 HIS A C 1
ATOM 1553 O O . HIS A 1 201 ? -8.081 -3.801 29.374 1.00 68.31 201 HIS A O 1
ATOM 1559 N N . GLY A 1 202 ? -6.926 -1.877 29.551 1.00 68.69 202 GLY A N 1
ATOM 1560 C CA . GLY A 1 202 ? -5.779 -2.271 28.719 1.00 68.69 202 GLY A CA 1
ATOM 1561 C C . GLY A 1 202 ? -5.718 -1.515 27.388 1.00 68.69 202 GLY A C 1
ATOM 1562 O O . GLY A 1 202 ? -6.634 -0.770 27.052 1.00 68.69 202 GLY A O 1
ATOM 1563 N N . ASP A 1 203 ? -4.631 -1.687 26.638 1.00 72.44 203 ASP A N 1
ATOM 1564 C CA . ASP A 1 203 ? -4.444 -1.032 25.339 1.00 72.44 203 ASP A CA 1
ATOM 1565 C C . ASP A 1 203 ? -5.075 -1.857 24.210 1.00 72.44 203 ASP A C 1
ATOM 1567 O O . ASP A 1 203 ? -4.949 -3.081 24.169 1.00 72.44 203 ASP A O 1
ATOM 1571 N N . HIS A 1 204 ? -5.746 -1.180 23.277 1.00 75.81 204 HIS A N 1
ATOM 1572 C CA . HIS A 1 204 ? -6.532 -1.802 22.207 1.00 75.81 204 HIS A CA 1
ATOM 1573 C C . HIS A 1 204 ? -6.263 -1.159 20.850 1.00 75.81 204 HIS A C 1
ATOM 1575 O O . HIS A 1 204 ? -5.889 0.010 20.762 1.00 75.81 204 HIS A O 1
ATOM 1581 N N . ILE A 1 205 ? -6.541 -1.898 19.774 1.00 77.56 205 ILE A N 1
ATOM 1582 C CA . ILE A 1 205 ? -6.555 -1.364 18.408 1.00 77.56 205 ILE A CA 1
ATOM 1583 C C . ILE A 1 205 ? -7.984 -1.454 17.879 1.00 77.56 205 ILE A C 1
ATOM 1585 O O . ILE A 1 205 ? -8.518 -2.547 17.682 1.00 77.56 205 ILE A O 1
ATOM 1589 N N . LEU A 1 206 ? -8.593 -0.300 17.631 1.00 85.38 206 LEU A N 1
ATOM 1590 C CA . LEU A 1 206 ? -9.867 -0.190 16.942 1.00 85.38 206 LEU A CA 1
ATOM 1591 C C . LEU A 1 206 ? -9.613 -0.212 15.429 1.00 85.38 206 LEU A C 1
ATOM 1593 O O . LEU A 1 206 ? -8.933 0.671 14.909 1.00 85.38 206 LEU A O 1
ATOM 1597 N N . SER A 1 207 ? -10.147 -1.214 14.737 1.00 85.12 207 SER A N 1
ATOM 1598 C CA . SER A 1 207 ? -10.154 -1.342 13.277 1.00 85.12 207 SER A CA 1
ATOM 1599 C C . SER A 1 207 ? -11.516 -0.914 12.742 1.00 85.12 207 SER A C 1
ATOM 1601 O O . SER A 1 207 ? -12.562 -1.290 13.279 1.00 85.12 207 SER A O 1
ATOM 1603 N N . ILE A 1 208 ? -11.505 -0.085 11.701 1.00 91.62 208 ILE A N 1
ATOM 1604 C CA . ILE A 1 208 ? -12.704 0.427 11.050 1.00 91.62 208 ILE A CA 1
ATOM 1605 C C . ILE A 1 208 ? -12.601 0.134 9.563 1.00 91.62 208 ILE A C 1
ATOM 1607 O O . ILE A 1 208 ? -11.699 0.626 8.884 1.00 91.62 208 ILE A O 1
ATOM 1611 N N . TYR A 1 209 ? -13.544 -0.660 9.065 1.00 88.75 209 TYR A N 1
ATOM 1612 C CA . TYR A 1 209 ? -13.582 -1.129 7.687 1.00 88.75 209 TYR A CA 1
ATOM 1613 C C . TYR A 1 209 ? -14.942 -0.852 7.043 1.00 88.75 209 TYR A C 1
ATOM 1615 O O . TYR A 1 209 ? -16.004 -1.092 7.624 1.00 88.75 209 TYR A O 1
ATOM 1623 N N . LYS A 1 210 ? -14.906 -0.391 5.796 1.00 91.75 210 LYS A N 1
ATOM 1624 C CA . LYS A 1 210 ? -16.074 -0.242 4.936 1.00 91.75 210 LYS A CA 1
ATOM 1625 C C . LYS A 1 210 ? -15.642 -0.521 3.501 1.00 91.75 210 LYS A C 1
ATOM 1627 O O . LYS A 1 210 ? -14.666 0.059 3.045 1.00 91.75 210 LYS A O 1
ATOM 1632 N N . ASP A 1 211 ? -16.386 -1.361 2.789 1.00 87.06 211 ASP A N 1
ATOM 1633 C CA . ASP A 1 211 ? -16.155 -1.566 1.357 1.00 87.06 211 ASP A CA 1
ATOM 1634 C C . ASP A 1 211 ? -16.231 -0.235 0.578 1.00 87.06 211 ASP A C 1
ATOM 1636 O O . ASP A 1 211 ? -17.086 0.611 0.861 1.00 87.06 211 ASP A O 1
ATOM 1640 N N . GLY A 1 212 ? -15.301 -0.033 -0.357 1.00 84.31 212 GLY A N 1
ATOM 1641 C CA . GLY A 1 212 ? -15.075 1.247 -1.039 1.00 84.31 212 GLY A CA 1
ATOM 1642 C C . GLY A 1 212 ? -14.360 2.327 -0.209 1.00 84.31 212 GLY A C 1
ATOM 1643 O O . GLY A 1 212 ? -14.294 3.474 -0.649 1.00 84.31 212 GLY A O 1
ATOM 1644 N N . TYR A 1 213 ? -13.820 2.001 0.971 1.00 87.38 213 TYR A N 1
ATOM 1645 C CA . TYR A 1 213 ? -13.016 2.900 1.810 1.00 87.38 213 TYR A CA 1
ATOM 1646 C C . TYR A 1 213 ? -11.735 2.210 2.285 1.00 87.38 213 TYR A C 1
ATOM 1648 O O . TYR A 1 213 ? -11.693 0.994 2.458 1.00 87.38 213 TYR A O 1
ATOM 1656 N N . PHE A 1 214 ? -10.697 3.001 2.550 1.00 82.50 214 PHE A N 1
ATOM 1657 C CA . PHE A 1 214 ? -9.500 2.507 3.220 1.00 82.50 214 PHE A CA 1
ATOM 1658 C C . PHE A 1 214 ? -9.811 2.087 4.655 1.00 82.50 214 PHE A C 1
ATOM 1660 O O . PHE A 1 214 ? -10.497 2.811 5.387 1.00 82.50 214 PHE A O 1
ATOM 1667 N N . GLN A 1 215 ? -9.257 0.946 5.071 1.00 83.25 215 GLN A N 1
ATOM 1668 C CA . GLN A 1 215 ? -9.285 0.538 6.469 1.00 83.25 215 GLN A CA 1
ATOM 1669 C C . GLN A 1 215 ? -8.525 1.567 7.312 1.00 83.25 215 GLN A C 1
ATOM 1671 O O . GLN A 1 215 ? -7.484 2.088 6.907 1.00 83.25 215 GLN A O 1
ATOM 1676 N N . LYS A 1 216 ? -9.049 1.869 8.500 1.00 82.69 216 LYS A N 1
ATOM 1677 C CA . LYS A 1 216 ? -8.418 2.796 9.436 1.00 82.69 216 LYS A CA 1
ATOM 1678 C C . LYS A 1 216 ? -8.269 2.141 10.795 1.00 82.69 216 LYS A C 1
ATOM 1680 O O . LYS A 1 216 ? -9.255 1.689 11.367 1.00 82.69 216 LYS A O 1
ATOM 1685 N N . ASN A 1 217 ? -7.047 2.155 11.315 1.00 81.12 217 ASN A N 1
ATOM 1686 C CA . ASN A 1 217 ? -6.721 1.620 12.630 1.00 81.12 217 ASN A CA 1
ATOM 1687 C C . ASN A 1 217 ? -6.414 2.769 13.601 1.00 81.12 217 ASN A C 1
ATOM 1689 O O . ASN A 1 217 ? -5.724 3.728 13.249 1.00 81.12 217 ASN A O 1
ATOM 1693 N N . LYS A 1 218 ? -6.923 2.681 14.830 1.00 80.75 218 LYS A N 1
ATOM 1694 C CA . LYS A 1 218 ? -6.709 3.657 15.906 1.00 80.75 218 LYS A CA 1
ATOM 1695 C C . LYS A 1 218 ? -6.352 2.917 17.191 1.00 80.75 218 LYS A C 1
ATOM 1697 O O . LYS A 1 218 ? -7.135 2.106 17.673 1.00 80.75 218 LYS A O 1
ATOM 1702 N N . ILE A 1 219 ? -5.185 3.221 17.752 1.00 76.56 219 ILE A N 1
ATOM 1703 C CA . ILE A 1 219 ? -4.810 2.766 19.097 1.00 76.56 219 ILE A CA 1
ATOM 1704 C C . ILE A 1 219 ? -5.633 3.532 20.129 1.00 76.56 219 ILE A C 1
ATOM 1706 O O . ILE A 1 219 ? -5.822 4.747 19.996 1.00 76.56 219 ILE A O 1
ATOM 1710 N N . LEU A 1 220 ? -6.063 2.815 21.159 1.00 76.56 220 LEU A N 1
ATOM 1711 C CA . LEU A 1 220 ? -6.709 3.330 22.354 1.00 76.56 220 LEU A CA 1
ATOM 1712 C C . LEU A 1 220 ? -5.878 2.872 23.554 1.00 76.56 220 LEU A C 1
ATOM 1714 O O . LEU A 1 220 ? -5.755 1.671 23.789 1.00 76.56 220 LEU A O 1
ATOM 1718 N N . THR A 1 221 ? -5.288 3.812 24.289 1.00 75.38 221 THR A N 1
ATOM 1719 C CA . THR A 1 221 ? -4.393 3.512 25.416 1.00 75.38 221 THR A CA 1
ATOM 1720 C C . THR A 1 221 ? -5.180 3.563 26.722 1.00 75.38 221 THR A C 1
ATOM 1722 O O . THR A 1 221 ? -5.624 4.637 27.122 1.00 75.38 221 THR A O 1
ATOM 1725 N N . ASN A 1 222 ? -5.375 2.410 27.367 1.00 71.88 222 ASN A N 1
ATOM 1726 C CA . ASN A 1 222 ? -6.194 2.222 28.573 1.00 71.88 222 ASN A CA 1
ATOM 1727 C C . ASN A 1 222 ? -7.511 3.045 28.592 1.00 71.88 222 ASN A C 1
ATOM 1729 O O . ASN A 1 222 ? -7.763 3.795 29.545 1.00 71.88 222 ASN A O 1
ATOM 1733 N N . PRO A 1 223 ? -8.368 2.941 27.555 1.00 67.00 223 PRO A N 1
ATOM 1734 C CA . PRO A 1 223 ? -9.576 3.746 27.454 1.00 67.00 223 PRO A CA 1
ATOM 1735 C C . PRO A 1 223 ? -10.575 3.354 28.547 1.00 67.00 223 PRO A C 1
ATOM 1737 O O . PRO A 1 223 ? -10.859 2.178 28.775 1.00 67.00 223 PRO A O 1
ATOM 1740 N N . THR A 1 224 ? -11.157 4.359 29.202 1.00 72.25 224 THR A N 1
ATOM 1741 C CA . THR A 1 224 ? -12.299 4.153 30.102 1.00 72.25 224 THR A CA 1
ATOM 1742 C C . THR A 1 224 ? -13.592 4.358 29.328 1.00 72.25 224 THR A C 1
ATOM 1744 O O . THR A 1 224 ? -14.268 3.394 28.995 1.00 72.25 224 THR A O 1
ATOM 1747 N N . THR A 1 225 ? -13.952 5.594 28.993 1.00 80.62 225 THR A N 1
ATOM 1748 C CA . THR A 1 225 ? -15.026 5.904 28.039 1.00 80.62 225 THR A CA 1
ATOM 1749 C C . THR A 1 225 ? -14.594 7.073 27.165 1.00 80.62 225 THR A C 1
ATOM 1751 O O . THR A 1 225 ? -14.208 8.114 27.689 1.00 80.62 225 THR A O 1
ATOM 1754 N N . GLU A 1 226 ? -14.633 6.885 25.848 1.00 80.50 226 GLU A N 1
ATOM 1755 C CA . GLU A 1 226 ? -14.048 7.792 24.856 1.00 80.50 226 GLU A CA 1
ATOM 1756 C C . GLU A 1 226 ? -15.037 8.026 23.706 1.00 80.50 226 GLU A C 1
ATOM 1758 O O . GLU A 1 226 ? -15.573 7.074 23.131 1.00 80.50 226 GLU A O 1
ATOM 1763 N N . GLU A 1 227 ? -15.279 9.297 23.371 1.00 87.06 227 GLU A N 1
ATOM 1764 C CA . GLU A 1 227 ? -15.951 9.666 22.124 1.00 87.06 227 GLU A CA 1
ATOM 1765 C C . GLU A 1 227 ? -14.903 9.765 21.008 1.00 87.06 227 GLU A C 1
ATOM 1767 O O . GLU A 1 227 ? -13.940 10.526 21.110 1.00 87.06 227 GLU A O 1
ATOM 1772 N N . LEU A 1 228 ? -15.096 9.007 19.933 1.00 87.75 228 LEU A N 1
ATOM 1773 C CA . LEU A 1 228 ? -14.165 8.897 18.823 1.00 87.75 228 LEU A CA 1
ATOM 1774 C C . LEU A 1 228 ? -14.911 9.011 17.489 1.00 87.75 228 LEU A C 1
ATOM 1776 O O . LEU A 1 228 ? -15.515 8.057 17.001 1.00 87.75 228 LEU A O 1
ATOM 1780 N N . ASN A 1 229 ? -14.811 10.186 16.871 1.00 86.62 229 ASN A N 1
ATOM 1781 C CA . ASN A 1 229 ? -15.357 10.456 15.544 1.00 86.62 229 ASN A CA 1
ATOM 1782 C C . ASN A 1 229 ? -14.303 10.149 14.463 1.00 86.62 229 ASN A C 1
ATOM 1784 O O . ASN A 1 229 ? -13.159 10.604 14.529 1.00 86.62 229 ASN A O 1
ATOM 1788 N N . ILE A 1 230 ? -14.670 9.333 13.471 1.00 89.50 230 ILE A N 1
ATOM 1789 C CA . ILE A 1 230 ? -13.735 8.624 12.588 1.00 89.50 230 ILE A CA 1
ATOM 1790 C C . ILE A 1 230 ? -14.019 8.945 11.120 1.00 89.50 230 ILE A C 1
ATOM 1792 O O . ILE A 1 230 ? -14.854 8.324 10.467 1.00 89.50 230 ILE A O 1
ATOM 1796 N N . ALA A 1 231 ? -13.230 9.865 10.570 1.00 85.38 231 ALA A N 1
ATOM 1797 C CA . ALA A 1 231 ? -13.155 10.081 9.130 1.00 85.38 231 ALA A CA 1
ATOM 1798 C C . ALA A 1 231 ? -12.534 8.865 8.410 1.00 85.38 231 ALA A C 1
ATOM 1800 O O . ALA A 1 231 ? -11.351 8.574 8.638 1.00 85.38 231 ALA A O 1
ATOM 1801 N N . LEU A 1 232 ? -13.282 8.205 7.521 1.00 85.38 232 LEU A N 1
ATOM 1802 C CA . LEU A 1 232 ? -12.760 7.258 6.528 1.00 85.38 232 LEU A CA 1
ATOM 1803 C C . LEU A 1 232 ? -12.527 7.952 5.184 1.00 85.38 232 LEU A C 1
ATOM 1805 O O . LEU A 1 232 ? -13.315 8.791 4.740 1.00 85.38 232 LEU A O 1
ATOM 1809 N N . ARG A 1 233 ? -11.446 7.555 4.514 1.00 83.44 233 ARG A N 1
ATOM 1810 C CA . ARG A 1 233 ? -11.109 7.976 3.153 1.00 83.44 233 ARG A CA 1
ATOM 1811 C C . ARG A 1 233 ? -11.680 6.964 2.153 1.00 83.44 233 ARG A C 1
ATOM 1813 O O . ARG A 1 233 ? -11.440 5.774 2.358 1.00 83.44 233 ARG A O 1
ATOM 1820 N N . PRO A 1 234 ? -12.421 7.386 1.113 1.00 83.25 234 PRO A N 1
ATOM 1821 C CA . PRO A 1 234 ? -12.773 6.517 -0.001 1.00 83.25 234 PRO A CA 1
ATOM 1822 C C . PRO A 1 234 ? -11.534 5.838 -0.585 1.00 83.25 234 PRO A C 1
ATOM 1824 O O . PRO A 1 234 ? -10.452 6.420 -0.614 1.00 83.25 234 PRO A O 1
ATOM 1827 N N . HIS A 1 235 ? -11.714 4.610 -1.051 1.00 82.44 235 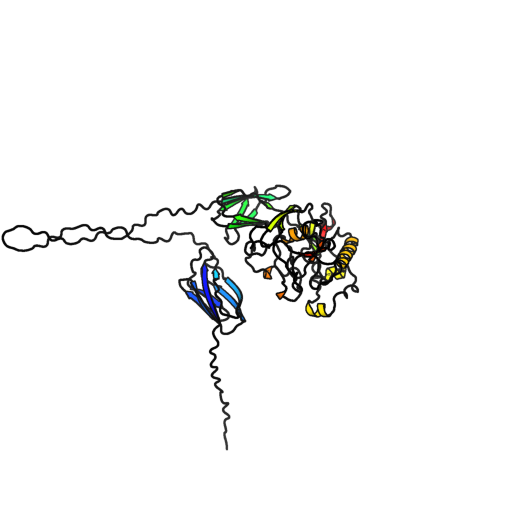HIS A N 1
ATOM 1828 C CA . HIS A 1 235 ? -10.718 3.852 -1.787 1.00 82.44 235 HIS A CA 1
ATOM 1829 C C . HIS A 1 235 ? -11.129 3.828 -3.260 1.00 82.44 235 HIS A C 1
ATOM 1831 O O . HIS A 1 235 ? -12.275 3.510 -3.586 1.00 82.44 235 HIS A O 1
ATOM 1837 N N . LYS A 1 236 ? -10.202 4.173 -4.156 1.00 85.44 236 LYS A N 1
ATOM 1838 C CA . LYS A 1 236 ? -10.402 4.081 -5.604 1.00 85.44 236 LYS A CA 1
ATOM 1839 C C . LYS A 1 236 ? -9.137 3.541 -6.253 1.00 85.44 236 LYS A C 1
ATOM 1841 O O . LYS A 1 236 ? -8.085 4.165 -6.151 1.00 85.44 236 LYS A O 1
ATOM 1846 N N . GLU A 1 237 ? -9.271 2.441 -6.976 1.00 89.31 237 GLU A N 1
ATOM 1847 C CA . GLU A 1 237 ? -8.234 1.945 -7.879 1.00 89.31 237 GLU A CA 1
ATOM 1848 C C . GLU A 1 237 ? -8.555 2.346 -9.319 1.00 89.31 237 GLU A C 1
ATOM 1850 O O . GLU A 1 237 ? -9.720 2.538 -9.688 1.00 89.31 237 GLU A O 1
ATOM 1855 N N . ILE A 1 238 ? -7.511 2.494 -10.128 1.00 88.56 238 ILE A N 1
ATOM 1856 C CA . ILE A 1 238 ? -7.596 2.728 -11.568 1.00 88.56 238 ILE A CA 1
ATOM 1857 C C . ILE A 1 238 ? -6.619 1.797 -12.284 1.00 88.56 238 ILE A C 1
ATOM 1859 O O . ILE A 1 238 ? -5.544 1.495 -11.767 1.00 88.56 238 ILE A O 1
ATOM 1863 N N . THR A 1 239 ? -6.970 1.381 -13.495 1.00 91.06 239 THR A N 1
ATOM 1864 C CA . THR A 1 239 ? -6.111 0.551 -14.343 1.00 91.06 239 THR A CA 1
ATOM 1865 C C . THR A 1 239 ? -5.727 1.351 -15.578 1.00 91.06 239 THR A C 1
ATOM 1867 O O . THR A 1 239 ? -6.594 1.761 -16.349 1.00 91.06 239 THR A O 1
ATOM 1870 N N . ILE A 1 240 ? -4.432 1.584 -15.774 1.00 88.31 240 ILE A N 1
ATOM 1871 C CA . ILE A 1 240 ? -3.904 2.242 -16.969 1.00 88.31 240 ILE A CA 1
ATOM 1872 C C . ILE A 1 240 ? -3.529 1.163 -17.989 1.00 88.31 240 ILE A C 1
ATOM 1874 O O . ILE A 1 240 ? -2.594 0.385 -17.788 1.00 88.31 240 ILE A O 1
ATOM 1878 N N . ALA A 1 241 ? -4.259 1.116 -19.103 1.00 85.06 241 ALA A N 1
ATOM 1879 C CA . ALA A 1 241 ? -3.956 0.215 -20.210 1.00 85.06 241 ALA A CA 1
ATOM 1880 C C . ALA A 1 241 ? -2.710 0.705 -20.970 1.00 85.06 241 ALA A C 1
ATOM 1882 O O . ALA A 1 241 ? -2.759 1.722 -21.662 1.00 85.06 241 ALA A O 1
ATOM 1883 N N . LEU A 1 242 ? -1.593 -0.021 -20.852 1.00 87.69 242 LEU A N 1
ATOM 1884 C CA . LEU A 1 242 ? -0.381 0.251 -21.628 1.00 87.69 242 LEU A CA 1
ATOM 1885 C C . LEU A 1 242 ? -0.493 -0.398 -23.025 1.00 87.69 242 LEU A C 1
ATOM 1887 O O . LEU A 1 242 ? -0.650 -1.621 -23.108 1.00 87.69 242 LEU A O 1
ATOM 1891 N N . PRO A 1 243 ? -0.413 0.368 -24.131 1.00 84.06 243 PRO A N 1
ATOM 1892 C CA . PRO A 1 243 ? -0.526 -0.184 -25.480 1.00 84.06 243 PRO A CA 1
ATOM 1893 C C . PRO A 1 243 ? 0.588 -1.193 -25.781 1.00 84.06 243 PRO A C 1
ATOM 1895 O O . PRO A 1 243 ? 1.761 -0.839 -25.763 1.00 84.06 243 PRO A O 1
ATOM 1898 N N . GLY A 1 244 ? 0.222 -2.435 -26.105 1.00 83.56 244 GLY A N 1
ATOM 1899 C CA . GLY A 1 244 ? 1.178 -3.501 -26.435 1.00 83.56 244 GLY A CA 1
ATOM 1900 C C . GLY A 1 244 ? 1.596 -4.399 -25.264 1.00 83.56 244 GLY A C 1
ATOM 1901 O O . GLY A 1 244 ? 2.395 -5.311 -25.479 1.00 83.56 244 GLY A O 1
ATOM 1902 N N . LEU A 1 245 ? 1.038 -4.199 -24.064 1.00 86.88 245 LEU A N 1
ATOM 1903 C CA . LEU A 1 245 ? 1.238 -5.116 -22.940 1.00 86.88 245 LEU A CA 1
ATOM 1904 C C . LEU A 1 245 ? 0.701 -6.529 -23.292 1.00 86.88 245 LEU A C 1
ATOM 1906 O O . LEU A 1 245 ? -0.402 -6.628 -23.841 1.00 86.88 245 LEU A O 1
ATOM 1910 N N . PRO A 1 246 ? 1.436 -7.626 -23.014 1.00 83.38 246 PRO A N 1
ATOM 1911 C CA . PRO A 1 246 ? 0.979 -8.978 -23.344 1.00 83.38 246 PRO A CA 1
ATOM 1912 C C . PRO A 1 246 ? -0.266 -9.417 -22.555 1.00 83.38 246 PRO A C 1
ATOM 1914 O O . PRO A 1 246 ? -0.518 -8.964 -21.441 1.00 83.38 246 PRO A O 1
ATOM 1917 N N . TYR A 1 247 ? -1.030 -10.359 -23.114 1.00 80.62 247 TYR A N 1
ATOM 1918 C CA . TYR A 1 247 ? -2.174 -10.958 -22.419 1.00 80.62 247 TYR A CA 1
ATOM 1919 C C . TYR A 1 247 ? -1.723 -11.770 -21.192 1.00 80.62 247 TYR A C 1
ATOM 1921 O O . TYR A 1 247 ? -0.772 -12.544 -21.282 1.00 80.62 247 TYR A O 1
ATOM 1929 N N . GLY A 1 248 ? -2.435 -11.627 -20.070 1.00 77.50 248 GLY A N 1
ATOM 1930 C CA . GLY A 1 248 ? -2.123 -12.307 -18.803 1.00 77.50 248 GLY A CA 1
ATOM 1931 C C . GLY A 1 248 ? -1.057 -11.617 -17.940 1.00 77.50 248 GLY A C 1
ATOM 1932 O O . GLY A 1 248 ? -0.701 -12.142 -16.890 1.00 77.50 248 GLY A O 1
ATOM 1933 N N . VAL A 1 249 ? -0.561 -10.452 -18.362 1.00 84.50 249 VAL A N 1
ATOM 1934 C CA . VAL A 1 249 ? 0.380 -9.618 -17.601 1.00 84.50 249 VAL A CA 1
ATOM 1935 C C . VAL A 1 249 ? -0.375 -8.619 -16.728 1.00 84.50 249 VAL A C 1
ATOM 1937 O O . VAL A 1 249 ? -1.381 -8.056 -17.165 1.00 84.50 249 VAL A O 1
ATOM 1940 N N . SER A 1 250 ? 0.136 -8.354 -15.523 1.00 81.31 250 SER A N 1
ATOM 1941 C CA . SER A 1 250 ? -0.427 -7.364 -14.602 1.00 81.31 250 SER A CA 1
ATOM 1942 C C . SER A 1 250 ? -0.409 -5.958 -15.230 1.00 81.31 250 SER A C 1
ATOM 1944 O O . SER A 1 250 ? 0.672 -5.439 -15.552 1.00 81.31 250 SER A O 1
ATOM 1946 N N . PRO A 1 251 ? -1.577 -5.315 -15.428 1.00 88.06 251 PRO A N 1
ATOM 1947 C CA . PRO A 1 251 ? -1.644 -3.970 -15.985 1.00 88.06 251 PRO A CA 1
ATOM 1948 C C . PRO A 1 251 ? -1.108 -2.939 -14.984 1.00 88.06 251 PRO A C 1
ATOM 1950 O O . PRO A 1 251 ? -0.812 -3.256 -13.832 1.00 88.06 251 PRO A O 1
ATOM 1953 N N . LEU A 1 252 ? -0.972 -1.680 -15.410 1.00 92.81 252 LEU A N 1
ATOM 1954 C CA . LEU A 1 252 ? -0.533 -0.614 -14.510 1.00 92.81 252 LEU A CA 1
ATOM 1955 C C . LEU A 1 252 ? -1.699 -0.189 -13.601 1.00 92.81 252 LEU A C 1
ATOM 1957 O O . LEU A 1 252 ? -2.441 0.750 -13.897 1.00 92.81 252 LEU A O 1
ATOM 1961 N N . GLU A 1 253 ? -1.887 -0.936 -12.515 1.00 94.50 253 GLU A N 1
ATOM 1962 C CA . GLU A 1 253 ? -2.848 -0.649 -11.450 1.00 94.50 253 GLU A CA 1
ATOM 1963 C C . GLU A 1 253 ? -2.309 0.415 -10.491 1.00 94.50 253 GLU A C 1
ATOM 1965 O O . GLU A 1 253 ? -1.176 0.337 -10.009 1.00 94.50 253 GLU A O 1
ATOM 1970 N N . MET A 1 254 ? -3.146 1.406 -10.190 1.00 95.56 254 MET A N 1
ATOM 1971 C CA . MET A 1 254 ? -2.797 2.526 -9.324 1.00 95.56 254 MET A CA 1
ATOM 1972 C C . MET A 1 254 ? -3.898 2.768 -8.287 1.00 95.56 254 MET A C 1
ATOM 1974 O O . MET A 1 254 ? -5.084 2.773 -8.621 1.00 95.56 254 MET A O 1
ATOM 1978 N N . VAL A 1 255 ? -3.505 3.037 -7.046 1.00 94.56 255 VAL A N 1
ATOM 1979 C CA . VAL A 1 255 ? -4.395 3.309 -5.912 1.00 94.56 255 VAL A CA 1
ATOM 1980 C C . VAL A 1 255 ? -4.427 4.809 -5.618 1.00 94.56 255 VAL A C 1
ATOM 1982 O O . VAL A 1 255 ? -3.379 5.450 -5.552 1.00 94.56 255 VAL A O 1
ATOM 1985 N N . LEU A 1 256 ? -5.621 5.382 -5.435 1.00 92.44 256 LEU A N 1
ATOM 1986 C CA . LEU A 1 256 ? -5.813 6.786 -5.062 1.00 92.44 256 LEU A CA 1
ATOM 1987 C C . LEU A 1 256 ? -5.443 7.028 -3.598 1.00 92.44 256 LEU A C 1
ATOM 1989 O O . LEU A 1 256 ? -6.193 6.654 -2.700 1.00 92.44 256 LEU A O 1
ATOM 1993 N N . ILE A 1 257 ? -4.345 7.735 -3.359 1.00 92.06 257 ILE A N 1
ATOM 1994 C CA . ILE A 1 257 ? -3.979 8.254 -2.046 1.00 92.06 257 ILE A CA 1
ATOM 1995 C C . ILE A 1 257 ? -4.482 9.692 -1.937 1.00 92.06 257 ILE A C 1
ATOM 1997 O O . ILE A 1 257 ? -4.166 10.554 -2.756 1.00 92.06 257 ILE A O 1
ATOM 2001 N N . HIS A 1 258 ? -5.294 9.959 -0.920 1.00 88.44 258 HIS A N 1
ATOM 2002 C CA . HIS A 1 258 ? -5.822 11.296 -0.669 1.00 88.44 258 HIS A CA 1
ATOM 2003 C C . HIS A 1 258 ? -4.868 12.141 0.177 1.00 88.44 258 HIS A C 1
ATOM 2005 O O . HIS A 1 258 ? -4.235 11.623 1.096 1.00 88.44 258 HIS A O 1
ATOM 2011 N N . ALA A 1 259 ? -4.876 13.454 -0.050 1.00 88.25 259 ALA A N 1
ATOM 2012 C CA . ALA A 1 259 ? -4.162 14.452 0.734 1.00 88.25 259 ALA A CA 1
ATOM 2013 C C . ALA A 1 259 ? -4.382 14.303 2.254 1.00 88.25 259 ALA A C 1
ATOM 2015 O O . ALA A 1 259 ? -5.418 13.823 2.753 1.00 88.25 259 ALA A O 1
ATOM 2016 N N . GLY A 1 260 ? -3.400 14.763 3.024 1.00 87.44 260 GLY A N 1
ATOM 2017 C CA . GLY A 1 260 ? -3.434 14.695 4.477 1.00 87.44 260 GLY A CA 1
ATOM 2018 C C . GLY A 1 260 ? -2.079 14.937 5.118 1.00 87.44 260 GLY A C 1
ATOM 2019 O O . GLY A 1 260 ? -1.187 15.530 4.527 1.00 87.44 260 GLY A O 1
ATOM 2020 N N . THR A 1 261 ? -1.934 14.477 6.354 1.00 85.81 261 THR A N 1
ATOM 2021 C CA . THR A 1 261 ? -0.700 14.599 7.130 1.00 85.81 261 THR A CA 1
ATOM 2022 C C . THR A 1 261 ? -0.354 13.272 7.797 1.00 85.81 261 THR A C 1
ATOM 2024 O O . THR A 1 261 ? -1.230 12.419 7.990 1.00 85.81 261 THR A O 1
ATOM 2027 N N . PHE A 1 262 ? 0.917 13.104 8.158 1.00 83.56 262 PHE A N 1
ATOM 2028 C CA . PHE A 1 262 ? 1.399 12.024 9.019 1.00 83.56 262 PHE A CA 1
ATOM 2029 C C . PHE A 1 262 ? 2.583 12.490 9.868 1.00 83.56 262 PHE A C 1
ATOM 2031 O O . PHE A 1 262 ? 3.252 13.464 9.528 1.00 83.56 262 PHE A O 1
ATOM 2038 N N . THR A 1 263 ? 2.849 11.790 10.968 1.00 80.06 263 THR A N 1
ATOM 2039 C CA . THR A 1 263 ? 4.039 12.027 11.792 1.00 80.06 263 THR A CA 1
ATOM 2040 C C . THR A 1 263 ? 5.183 11.136 11.310 1.00 80.06 263 THR A C 1
ATOM 2042 O O . THR A 1 263 ? 5.017 9.921 11.231 1.00 80.06 263 THR A O 1
ATOM 2045 N N . ARG A 1 264 ? 6.341 11.728 11.017 1.00 79.31 264 ARG A N 1
ATOM 2046 C CA . ARG A 1 264 ? 7.617 11.055 10.733 1.00 79.31 264 ARG A CA 1
ATOM 2047 C C . ARG A 1 264 ? 8.472 11.069 12.005 1.00 79.31 264 ARG A C 1
ATOM 2049 O O . ARG A 1 264 ? 8.615 12.123 12.627 1.00 79.31 264 ARG A O 1
ATOM 2056 N N . MET A 1 265 ? 9.052 9.927 12.385 1.00 74.50 265 MET A N 1
ATOM 2057 C CA . MET A 1 265 ? 10.104 9.905 13.414 1.00 74.50 265 MET A CA 1
ATOM 2058 C C . MET A 1 265 ? 11.436 10.316 12.798 1.00 74.50 265 MET A C 1
ATOM 2060 O O . MET A 1 265 ? 11.751 9.928 11.678 1.00 74.50 265 MET A O 1
ATOM 2064 N N . THR A 1 266 ? 12.226 11.059 13.559 1.00 70.25 266 THR A N 1
ATOM 2065 C CA . THR A 1 266 ? 13.542 11.578 13.171 1.00 70.25 266 THR A CA 1
ATOM 2066 C C . THR A 1 266 ? 14.526 11.464 14.334 1.00 70.25 266 THR A C 1
ATOM 2068 O O . THR A 1 266 ? 14.120 11.213 15.467 1.00 70.25 266 THR A O 1
ATOM 2071 N N . GLY A 1 267 ? 15.824 11.653 14.093 1.00 63.25 267 GLY A N 1
ATOM 2072 C CA . GLY A 1 267 ? 16.866 11.548 15.121 1.00 63.25 267 GLY A CA 1
ATOM 2073 C C . GLY A 1 267 ? 17.496 10.155 15.225 1.00 63.25 267 GLY A C 1
ATOM 2074 O O . GLY A 1 267 ? 17.725 9.495 14.213 1.00 63.25 267 GLY A O 1
ATOM 2075 N N . SER A 1 268 ? 17.856 9.730 16.437 1.00 63.34 268 SER A N 1
ATOM 2076 C CA . SER A 1 268 ? 18.601 8.485 16.691 1.00 63.34 268 SER A CA 1
ATOM 2077 C C . SER A 1 268 ? 17.870 7.570 17.676 1.00 63.34 268 SER A C 1
ATOM 2079 O O . SER A 1 268 ? 16.976 8.015 18.391 1.00 63.34 268 SER A O 1
ATOM 2081 N N . ARG A 1 269 ? 18.299 6.299 17.788 1.00 59.56 269 ARG A N 1
ATOM 2082 C CA . ARG A 1 269 ? 17.733 5.308 18.736 1.00 59.56 269 ARG A CA 1
ATOM 2083 C C . ARG A 1 269 ? 17.551 5.826 20.172 1.00 59.56 269 ARG A C 1
ATOM 2085 O O . ARG A 1 269 ? 16.681 5.334 20.881 1.00 59.56 269 ARG A O 1
ATOM 2092 N N . SER A 1 270 ? 18.402 6.753 20.617 1.00 64.62 270 SER A N 1
ATOM 2093 C CA . SER A 1 270 ? 18.401 7.318 21.972 1.00 64.62 270 SER A CA 1
ATOM 2094 C C . SER A 1 270 ? 17.761 8.706 22.077 1.00 64.62 270 SER A C 1
ATOM 2096 O O . SER A 1 270 ? 17.613 9.207 23.189 1.00 64.62 270 SER A O 1
ATOM 2098 N N . ASN A 1 271 ? 17.405 9.338 20.956 1.00 67.44 271 ASN A N 1
ATOM 2099 C CA . ASN A 1 271 ? 16.785 10.659 20.917 1.00 67.44 271 ASN A CA 1
ATOM 2100 C C . ASN A 1 271 ? 15.940 10.799 19.640 1.00 67.44 271 ASN A C 1
ATOM 2102 O O . ASN A 1 271 ? 16.436 11.248 18.602 1.00 67.44 271 ASN A O 1
ATOM 2106 N N . LEU A 1 272 ? 14.684 10.351 19.722 1.00 70.19 272 LEU A N 1
ATOM 2107 C CA . LEU A 1 272 ? 13.717 10.398 18.627 1.00 70.19 272 LEU A CA 1
ATOM 2108 C C . LEU A 1 272 ? 12.854 11.664 18.726 1.00 70.19 272 LEU A C 1
ATOM 2110 O O . LEU A 1 272 ? 12.302 11.949 19.786 1.00 70.19 272 LEU A O 1
ATOM 2114 N N . ASN A 1 273 ? 12.701 12.381 17.614 1.00 73.31 273 ASN A N 1
ATOM 2115 C CA . ASN A 1 273 ? 11.832 13.552 17.482 1.00 73.31 273 ASN A CA 1
ATOM 2116 C C . ASN A 1 273 ? 10.681 13.264 16.507 1.00 73.31 273 ASN A C 1
ATOM 2118 O O . ASN A 1 273 ? 10.862 12.567 15.508 1.00 73.31 273 ASN A O 1
ATOM 2122 N N . GLU A 1 274 ? 9.513 13.845 16.768 1.00 78.31 274 GLU A N 1
ATOM 2123 C CA . GLU A 1 274 ? 8.339 13.778 15.893 1.00 78.31 274 GLU A CA 1
ATOM 2124 C C . GLU A 1 274 ? 8.268 15.014 14.985 1.00 78.31 274 GLU A C 1
ATOM 2126 O O . GLU A 1 274 ? 8.337 16.146 15.466 1.00 78.31 274 GLU A O 1
ATOM 2131 N N . ILE A 1 275 ? 8.090 14.809 13.676 1.00 79.75 275 ILE A N 1
ATOM 2132 C CA . ILE A 1 275 ? 7.848 15.881 12.699 1.00 79.75 275 ILE A CA 1
ATOM 2133 C C . ILE A 1 275 ? 6.533 15.607 11.968 1.00 79.75 275 ILE A C 1
ATOM 2135 O O . ILE A 1 275 ? 6.318 14.510 11.455 1.00 79.75 275 ILE A O 1
ATOM 2139 N N . LEU A 1 276 ? 5.652 16.607 11.896 1.00 83.50 276 LEU A N 1
ATOM 2140 C CA . LEU A 1 276 ? 4.415 16.522 11.120 1.00 83.50 276 LEU A CA 1
ATOM 2141 C C . LEU A 1 276 ? 4.693 16.854 9.648 1.00 83.50 276 LEU A C 1
ATOM 2143 O O . LEU A 1 276 ? 5.007 17.994 9.311 1.00 83.50 276 LEU A O 1
ATOM 2147 N N . ILE A 1 277 ? 4.532 15.863 8.777 1.00 85.50 277 ILE A N 1
ATOM 2148 C CA . ILE A 1 277 ? 4.672 15.981 7.325 1.00 85.50 277 ILE A CA 1
ATOM 2149 C C . ILE A 1 277 ? 3.293 16.204 6.694 1.00 85.50 277 ILE A C 1
ATOM 2151 O O . ILE A 1 277 ? 2.291 15.637 7.141 1.00 85.50 277 ILE A O 1
ATOM 2155 N N . SER A 1 278 ? 3.238 17.033 5.648 1.00 88.31 278 SER A N 1
ATOM 2156 C CA . SER A 1 278 ? 2.015 17.367 4.913 1.00 88.31 278 SER A CA 1
ATOM 2157 C C . SER A 1 278 ? 2.096 16.911 3.461 1.00 88.31 278 SER A C 1
ATOM 2159 O O . SER A 1 278 ? 3.040 17.243 2.750 1.00 88.31 278 SER A O 1
ATOM 2161 N N . ILE A 1 279 ? 1.070 16.184 3.029 1.00 91.19 279 ILE A N 1
ATOM 2162 C CA . ILE A 1 279 ? 0.840 15.711 1.668 1.00 91.19 279 ILE A CA 1
ATOM 2163 C C . ILE A 1 279 ? -0.292 16.568 1.083 1.00 91.19 279 ILE A C 1
ATOM 2165 O O . ILE A 1 279 ? -1.457 16.356 1.433 1.00 91.19 279 ILE A O 1
ATOM 2169 N N . PRO A 1 280 ? 0.020 17.578 0.249 1.00 88.75 280 PRO A N 1
ATOM 2170 C CA . PRO A 1 280 ? -0.928 18.644 -0.078 1.00 88.75 280 PRO A CA 1
ATOM 2171 C C . PRO A 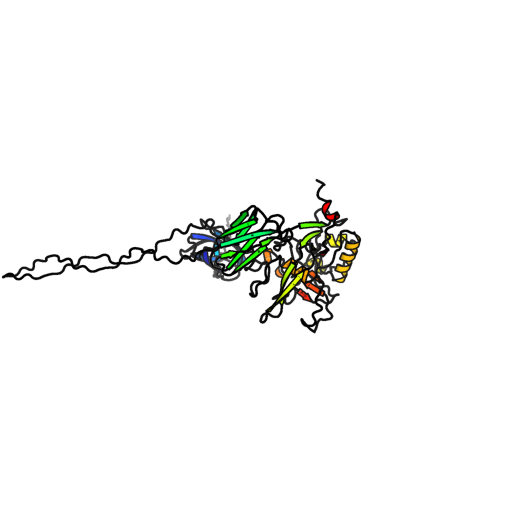1 280 ? -1.988 18.253 -1.113 1.00 88.75 280 PRO A C 1
ATOM 2173 O O . PRO A 1 280 ? -3.046 18.878 -1.151 1.00 88.75 280 PRO A O 1
ATOM 2176 N N . ASN A 1 281 ? -1.717 17.247 -1.948 1.00 89.69 281 ASN A N 1
ATOM 2177 C CA . ASN A 1 281 ? -2.560 16.865 -3.079 1.00 89.69 281 ASN A CA 1
ATOM 2178 C C . ASN A 1 281 ? -2.954 15.387 -2.998 1.00 89.69 281 ASN A C 1
ATOM 2180 O O . ASN A 1 281 ? -2.189 14.562 -2.499 1.00 89.69 281 ASN A O 1
ATOM 2184 N N . ASP A 1 282 ? -4.133 15.064 -3.531 1.00 91.81 282 ASP A N 1
ATOM 2185 C CA . ASP A 1 282 ? -4.478 13.688 -3.890 1.00 91.81 282 ASP A CA 1
ATOM 2186 C C . ASP A 1 282 ? -3.534 13.234 -5.033 1.00 91.81 282 ASP A C 1
ATOM 2188 O O . ASP A 1 282 ? -3.156 14.039 -5.889 1.00 91.81 282 ASP A O 1
ATOM 2192 N N . TYR A 1 283 ? -3.153 11.957 -5.077 1.00 94.50 283 TYR A N 1
ATOM 2193 C CA . TYR A 1 283 ? -2.377 11.357 -6.170 1.00 94.50 283 TYR A CA 1
ATOM 2194 C C . TYR A 1 283 ? -2.706 9.870 -6.314 1.00 94.50 283 TYR A C 1
ATOM 2196 O O . TYR A 1 283 ? -3.166 9.235 -5.371 1.00 94.50 283 TYR A O 1
ATOM 2204 N N . TYR A 1 284 ? -2.453 9.283 -7.481 1.00 96.12 284 TYR A N 1
ATOM 2205 C CA . TYR A 1 284 ? -2.476 7.82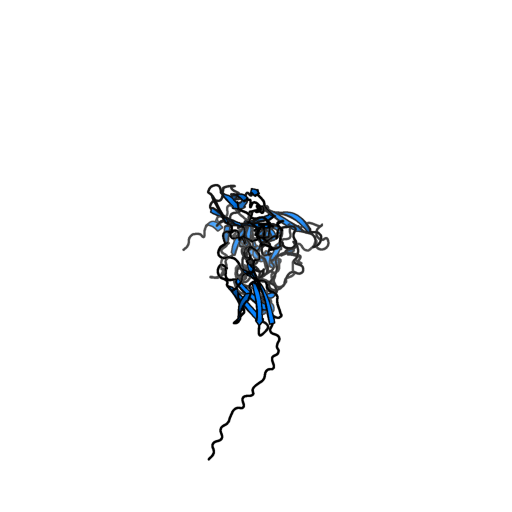9 -7.634 1.00 96.12 284 TYR A CA 1
ATOM 2206 C C . TYR A 1 284 ? -1.051 7.281 -7.516 1.00 96.12 284 TYR A C 1
ATOM 2208 O O . TYR A 1 284 ? -0.145 7.822 -8.146 1.00 96.12 284 TYR A O 1
ATOM 2216 N N . ILE A 1 285 ? -0.837 6.201 -6.765 1.00 97.69 285 ILE A N 1
ATOM 2217 C CA . ILE A 1 285 ? 0.457 5.502 -6.677 1.00 97.69 285 ILE A CA 1
ATOM 2218 C C . ILE A 1 285 ? 0.325 4.061 -7.164 1.00 97.69 285 ILE A C 1
ATOM 2220 O O . ILE A 1 285 ? -0.736 3.459 -7.024 1.00 97.69 285 ILE A O 1
ATOM 2224 N N . GLY A 1 286 ? 1.385 3.518 -7.761 1.00 97.94 286 GLY A N 1
ATOM 2225 C CA . GLY A 1 286 ? 1.430 2.136 -8.225 1.00 97.94 286 GLY A CA 1
ATOM 2226 C C . GLY A 1 286 ? 1.095 1.174 -7.092 1.00 97.94 286 GLY A C 1
ATOM 2227 O O . GLY A 1 286 ? 1.729 1.206 -6.033 1.00 97.94 286 GLY A O 1
ATOM 2228 N N . LYS A 1 287 ? 0.093 0.323 -7.329 1.00 96.81 287 LYS A N 1
ATOM 2229 C CA . LYS A 1 287 ? -0.311 -0.764 -6.424 1.00 96.81 287 LYS A CA 1
ATOM 2230 C C . LYS A 1 287 ? 0.843 -1.744 -6.183 1.00 96.81 287 LYS A C 1
ATOM 2232 O O . LYS A 1 287 ? 1.019 -2.242 -5.074 1.00 96.81 287 LYS A O 1
ATOM 2237 N N . TYR A 1 288 ? 1.653 -1.907 -7.225 1.00 97.50 288 TYR A N 1
ATOM 2238 C CA . TYR A 1 288 ? 2.846 -2.736 -7.339 1.00 97.50 288 TYR A CA 1
ATOM 2239 C C . TYR A 1 288 ? 4.051 -1.886 -7.775 1.00 97.50 288 TYR A C 1
ATOM 2241 O O . TYR A 1 288 ? 3.889 -0.743 -8.223 1.00 97.50 288 TYR A O 1
ATOM 2249 N N . GLU A 1 289 ? 5.250 -2.460 -7.706 1.00 98.06 289 GLU A N 1
ATOM 2250 C CA . GLU A 1 289 ? 6.424 -1.947 -8.420 1.00 98.06 289 GLU A CA 1
ATOM 2251 C C . GLU A 1 289 ? 6.214 -2.050 -9.950 1.00 98.06 289 GLU A C 1
ATOM 2253 O O . GLU A 1 289 ? 5.391 -2.835 -10.432 1.00 98.06 289 GLU A O 1
ATOM 2258 N N . VAL A 1 290 ? 6.958 -1.276 -10.749 1.00 97.38 290 VAL A N 1
ATOM 2259 C CA . VAL A 1 290 ? 6.885 -1.375 -12.220 1.00 97.38 290 VAL A CA 1
ATOM 2260 C C . VAL A 1 290 ? 7.441 -2.721 -12.680 1.00 97.38 290 VAL A C 1
ATOM 2262 O O . VAL A 1 290 ? 8.586 -3.058 -12.383 1.00 97.38 290 VAL A O 1
ATOM 2265 N N . THR A 1 291 ? 6.661 -3.485 -13.447 1.00 95.62 291 THR A N 1
ATOM 2266 C CA . THR A 1 291 ? 7.063 -4.836 -13.870 1.00 95.62 291 THR A CA 1
ATOM 2267 C C . THR A 1 291 ? 7.934 -4.844 -15.129 1.00 95.62 291 THR A C 1
ATOM 2269 O O . THR A 1 291 ? 7.935 -3.906 -15.932 1.00 95.62 291 THR A O 1
ATOM 2272 N N . PHE A 1 292 ? 8.648 -5.945 -15.373 1.00 92.56 292 PHE A N 1
ATOM 2273 C CA . PHE A 1 292 ? 9.440 -6.134 -16.593 1.00 92.56 292 PHE A CA 1
ATOM 2274 C C . PHE A 1 292 ? 8.638 -6.043 -17.890 1.00 92.56 292 PHE A C 1
ATOM 2276 O O . PHE A 1 292 ? 9.162 -5.569 -18.900 1.00 92.56 292 PHE A O 1
ATOM 2283 N N . ALA A 1 293 ? 7.393 -6.518 -17.917 1.00 91.88 293 ALA A N 1
ATOM 2284 C CA . ALA A 1 293 ? 6.564 -6.392 -19.110 1.00 91.88 293 ALA A CA 1
ATOM 2285 C C . ALA A 1 293 ? 6.089 -4.952 -19.329 1.00 91.88 293 ALA A C 1
ATOM 2287 O O . ALA A 1 293 ? 6.095 -4.487 -20.470 1.00 91.88 293 ALA A O 1
ATOM 2288 N N . GLN A 1 294 ? 5.779 -4.213 -18.260 1.00 93.94 294 GLN A N 1
ATOM 2289 C CA . GLN A 1 294 ? 5.503 -2.776 -18.343 1.00 93.94 294 GLN A CA 1
ATOM 2290 C C . GLN A 1 294 ? 6.746 -2.019 -18.848 1.00 93.94 294 GLN A C 1
ATOM 2292 O O . GLN A 1 294 ? 6.641 -1.233 -19.791 1.00 93.94 294 GLN A O 1
ATOM 2297 N N . TRP A 1 295 ? 7.940 -2.343 -18.332 1.00 93.12 295 TRP A N 1
ATOM 2298 C CA . TRP A 1 295 ? 9.224 -1.820 -18.822 1.00 93.12 295 TRP A CA 1
ATOM 2299 C C . TRP A 1 295 ? 9.419 -2.052 -20.329 1.00 93.12 295 TRP A C 1
ATOM 2301 O O . TRP A 1 295 ? 9.590 -1.095 -21.084 1.00 93.12 295 TRP A O 1
ATOM 2311 N N . LYS A 1 296 ? 9.301 -3.310 -20.781 1.00 89.69 296 LYS A N 1
ATOM 2312 C CA . LYS A 1 296 ? 9.400 -3.744 -22.194 1.00 89.69 296 LYS A CA 1
ATOM 2313 C C . LYS A 1 296 ? 8.330 -3.181 -23.132 1.00 89.69 296 LYS A C 1
ATOM 2315 O O . LYS A 1 296 ? 8.437 -3.366 -24.341 1.00 89.69 296 LYS A O 1
ATOM 2320 N N . THR A 1 297 ? 7.275 -2.578 -22.591 1.00 89.50 297 THR A N 1
ATOM 2321 C CA . THR A 1 297 ? 6.214 -1.950 -23.390 1.00 89.50 297 THR A CA 1
ATOM 2322 C C . THR A 1 297 ? 6.561 -0.493 -23.719 1.00 89.50 297 THR A C 1
ATOM 2324 O O . THR A 1 297 ? 6.166 0.016 -24.762 1.00 89.50 297 THR A O 1
ATOM 2327 N N . ILE A 1 298 ? 7.343 0.174 -22.860 1.00 90.62 298 ILE A N 1
ATOM 2328 C CA . ILE A 1 298 ? 7.759 1.581 -23.015 1.00 90.62 298 ILE A CA 1
ATOM 2329 C C . ILE A 1 298 ? 9.181 1.706 -23.595 1.00 90.62 298 ILE A C 1
ATOM 2331 O O . ILE A 1 298 ? 9.476 2.631 -24.358 1.00 90.62 298 ILE A O 1
ATOM 2335 N N . PHE A 1 299 ? 10.066 0.770 -23.256 1.00 84.56 299 PHE A N 1
ATOM 2336 C CA . PHE A 1 299 ? 11.361 0.582 -23.906 1.00 84.56 299 PHE A CA 1
ATOM 2337 C C . PHE A 1 299 ? 11.252 -0.484 -24.988 1.00 84.56 299 PHE A C 1
ATOM 2339 O O . PHE A 1 299 ? 10.698 -1.555 -24.749 1.00 84.56 299 PHE A O 1
ATOM 2346 N N . ASN A 1 300 ? 11.812 -0.226 -26.172 1.00 68.31 300 ASN A N 1
ATOM 2347 C CA . ASN A 1 300 ? 11.770 -1.210 -27.248 1.00 68.31 300 ASN A CA 1
ATOM 2348 C C . ASN A 1 300 ? 12.570 -2.460 -26.854 1.00 68.31 300 ASN A C 1
ATOM 2350 O O . ASN A 1 300 ? 13.540 -2.383 -26.106 1.00 68.31 300 ASN A O 1
ATOM 2354 N N . LYS A 1 301 ? 12.215 -3.625 -27.411 1.00 58.09 301 LYS A N 1
ATOM 2355 C CA . LYS A 1 301 ? 12.765 -4.946 -27.027 1.00 58.09 301 LYS A CA 1
ATOM 2356 C C . LYS A 1 301 ? 14.306 -5.077 -27.065 1.00 58.09 301 LYS A C 1
ATOM 2358 O O . LYS A 1 301 ? 14.827 -6.033 -26.510 1.00 58.09 301 LYS A O 1
ATOM 2363 N N . GLN A 1 302 ? 15.027 -4.160 -27.710 1.00 58.72 302 GLN A N 1
ATOM 2364 C CA . GLN A 1 302 ? 16.500 -4.118 -27.741 1.00 58.72 302 GLN A CA 1
ATOM 2365 C C . GLN A 1 302 ? 17.125 -3.390 -26.532 1.00 58.72 302 GLN A C 1
ATOM 2367 O O . GLN A 1 302 ? 18.333 -3.429 -26.349 1.00 58.72 302 GLN A O 1
ATOM 2372 N N . GLU A 1 303 ? 16.324 -2.721 -25.702 1.00 59.91 303 GLU A N 1
ATOM 2373 C CA . GLU A 1 303 ? 16.774 -1.875 -24.586 1.00 59.91 303 GLU A CA 1
ATOM 2374 C C . GLU A 1 303 ? 16.645 -2.585 -23.218 1.00 59.91 303 GLU A C 1
ATOM 2376 O O . GLU A 1 303 ? 16.581 -1.934 -22.176 1.00 59.91 303 GLU A O 1
ATOM 2381 N N . ILE A 1 304 ? 16.589 -3.926 -23.208 1.00 64.44 304 ILE A N 1
ATOM 2382 C CA . ILE A 1 304 ? 16.543 -4.757 -21.985 1.00 64.44 304 ILE A CA 1
ATOM 2383 C C . ILE A 1 304 ? 17.864 -5.448 -21.635 1.00 64.44 304 ILE A C 1
ATOM 2385 O O . ILE A 1 304 ? 17.994 -5.968 -20.530 1.00 64.44 304 ILE A O 1
ATOM 2389 N N . ASP A 1 305 ? 18.872 -5.370 -22.505 1.00 66.06 305 ASP A N 1
ATOM 2390 C CA . ASP A 1 305 ? 20.200 -5.977 -22.304 1.00 66.06 305 ASP A CA 1
ATOM 2391 C C . ASP A 1 305 ? 21.058 -5.223 -21.254 1.00 66.06 305 ASP A C 1
ATOM 2393 O O . ASP A 1 305 ? 22.272 -5.398 -21.170 1.00 66.06 305 ASP A O 1
ATOM 2397 N N . PHE A 1 306 ? 20.442 -4.353 -20.441 1.00 76.69 306 PHE A N 1
ATOM 2398 C CA . PHE A 1 306 ? 21.105 -3.595 -19.373 1.00 76.69 306 PHE A CA 1
ATOM 2399 C C . PHE A 1 306 ? 21.297 -4.398 -18.079 1.00 76.69 306 PHE A C 1
ATOM 2401 O O . PHE A 1 306 ? 22.051 -3.965 -17.206 1.00 76.69 306 PHE A O 1
ATOM 2408 N N . ILE A 1 307 ? 20.607 -5.534 -17.926 1.00 83.81 307 ILE A N 1
ATOM 2409 C CA . ILE A 1 307 ? 20.761 -6.425 -16.772 1.00 83.81 307 ILE A CA 1
ATOM 2410 C C . ILE A 1 307 ? 21.778 -7.513 -17.132 1.00 83.81 307 ILE A C 1
ATOM 2412 O O . ILE A 1 307 ? 21.505 -8.314 -18.025 1.00 83.81 307 ILE A O 1
ATOM 2416 N N . PRO A 1 308 ? 22.940 -7.574 -16.453 1.00 85.62 308 PRO A N 1
ATOM 2417 C CA . PRO A 1 308 ? 23.949 -8.594 -16.714 1.00 85.62 308 PRO A CA 1
ATOM 2418 C C . PRO A 1 308 ? 23.394 -10.016 -16.576 1.00 85.62 308 PRO A C 1
ATOM 2420 O O . PRO A 1 308 ? 22.693 -10.315 -15.608 1.00 85.62 308 PRO A O 1
ATOM 2423 N N . GLU A 1 309 ? 23.764 -10.917 -17.493 1.00 86.56 309 GLU A N 1
ATOM 2424 C CA . GLU A 1 309 ? 23.281 -12.311 -17.526 1.00 86.56 309 GLU A CA 1
ATOM 2425 C C . GLU A 1 309 ? 23.453 -13.044 -16.187 1.00 86.56 309 GLU A C 1
ATOM 2427 O O . GLU A 1 309 ? 22.594 -13.830 -15.794 1.00 86.56 309 GLU A O 1
ATOM 2432 N N . ASN A 1 310 ? 24.524 -12.755 -15.440 1.00 85.75 310 ASN A N 1
ATOM 2433 C CA . ASN A 1 310 ? 24.742 -13.339 -14.118 1.00 85.75 310 ASN A CA 1
ATOM 2434 C C . ASN A 1 310 ? 23.685 -12.894 -13.092 1.00 85.75 310 ASN A C 1
ATOM 2436 O O . ASN A 1 310 ? 23.322 -13.686 -12.232 1.00 85.75 310 ASN A O 1
ATOM 2440 N N . LEU A 1 311 ? 23.157 -11.668 -13.184 1.00 85.56 311 LEU A N 1
ATOM 2441 C CA . LEU A 1 311 ? 22.054 -11.221 -12.329 1.00 85.56 311 LEU A CA 1
ATOM 2442 C C . LEU A 1 311 ? 20.712 -11.799 -12.779 1.00 85.56 311 LEU A C 1
ATOM 2444 O O . LEU A 1 311 ? 19.844 -12.000 -11.936 1.00 85.56 311 LEU A O 1
ATOM 2448 N N . VAL A 1 312 ? 20.537 -12.078 -14.075 1.00 86.19 312 VAL A N 1
ATOM 2449 C CA . VAL A 1 312 ? 19.356 -12.791 -14.599 1.00 86.19 312 VAL A CA 1
ATOM 2450 C C . VAL A 1 312 ? 19.350 -14.240 -14.113 1.00 86.19 312 VAL A C 1
ATOM 2452 O O . VAL A 1 312 ? 18.313 -14.742 -13.690 1.00 86.19 312 VAL A O 1
ATOM 2455 N N . ALA A 1 313 ? 20.511 -14.899 -14.131 1.00 83.69 313 ALA A N 1
ATOM 2456 C CA . ALA A 1 313 ? 20.683 -16.275 -13.672 1.00 83.69 313 ALA A CA 1
ATOM 2457 C C . ALA A 1 313 ? 20.512 -16.438 -12.152 1.00 83.69 313 ALA A C 1
ATOM 2459 O O . ALA A 1 313 ? 20.115 -17.513 -11.709 1.00 83.69 313 ALA A O 1
ATOM 2460 N N . ILE A 1 314 ? 20.809 -15.394 -11.367 1.00 82.94 314 ILE A N 1
ATOM 2461 C CA . ILE A 1 314 ? 20.527 -15.372 -9.928 1.00 82.94 314 ILE A CA 1
ATOM 2462 C C . ILE A 1 314 ? 19.065 -14.962 -9.709 1.00 82.94 314 ILE A C 1
ATOM 2464 O O . ILE A 1 314 ? 18.250 -15.811 -9.375 1.00 82.94 314 ILE A O 1
ATOM 2468 N N . TYR A 1 315 ? 18.706 -13.694 -9.920 1.00 84.00 315 TYR A N 1
ATOM 2469 C CA . TYR A 1 315 ? 17.445 -13.115 -9.429 1.00 84.00 315 TYR A CA 1
ATOM 2470 C C . TYR A 1 315 ? 16.213 -13.382 -10.305 1.00 84.00 315 TYR A C 1
ATOM 2472 O O . TYR A 1 315 ? 15.088 -13.278 -9.817 1.00 84.00 315 TYR A O 1
ATOM 2480 N N . GLY A 1 316 ? 16.416 -13.771 -11.566 1.00 83.06 316 GLY A N 1
ATOM 2481 C CA . GLY A 1 316 ? 15.353 -14.087 -12.516 1.00 83.06 316 GLY A CA 1
ATOM 2482 C C . GLY A 1 316 ? 14.702 -12.868 -13.180 1.00 83.06 316 GLY A C 1
ATOM 2483 O O . GLY A 1 316 ? 14.644 -11.771 -12.635 1.00 83.06 316 GLY A O 1
ATOM 2484 N N . ILE A 1 317 ? 14.165 -13.085 -14.385 1.00 84.88 317 ILE A N 1
ATOM 2485 C CA . ILE A 1 317 ? 13.342 -12.117 -15.123 1.00 84.88 317 ILE A CA 1
ATOM 2486 C C . ILE A 1 317 ? 12.088 -12.836 -15.630 1.00 84.88 317 ILE A C 1
ATOM 2488 O O . ILE A 1 317 ? 12.188 -13.811 -16.376 1.00 84.88 317 ILE A O 1
ATOM 2492 N N . LYS A 1 318 ? 10.904 -12.338 -15.258 1.00 90.25 318 LYS A N 1
ATOM 2493 C CA . LYS A 1 318 ? 9.592 -12.750 -15.792 1.00 90.25 318 LYS A CA 1
ATOM 2494 C C . LYS A 1 318 ? 8.698 -11.522 -15.951 1.00 90.25 318 LYS A C 1
ATOM 2496 O O . LYS A 1 318 ? 8.968 -10.488 -15.355 1.00 90.25 318 LYS A O 1
ATOM 2501 N N . ASP A 1 319 ? 7.628 -11.634 -16.729 1.00 91.38 319 ASP A N 1
ATOM 2502 C CA . ASP A 1 319 ? 6.800 -10.487 -17.131 1.00 91.38 319 ASP A CA 1
ATOM 2503 C C . ASP A 1 319 ? 6.185 -9.697 -15.961 1.00 91.38 319 ASP A C 1
ATOM 2505 O O . ASP A 1 319 ? 6.213 -8.467 -16.002 1.00 91.38 319 ASP A O 1
ATOM 2509 N N . ASN A 1 320 ? 5.726 -10.383 -14.908 1.00 93.94 320 ASN A N 1
ATOM 2510 C CA . ASN A 1 320 ? 5.148 -9.777 -13.699 1.00 93.94 320 ASN A CA 1
ATOM 2511 C C . ASN A 1 320 ? 6.151 -9.630 -12.532 1.00 93.94 320 ASN A C 1
ATOM 2513 O O . ASN A 1 320 ? 5.749 -9.337 -11.411 1.00 93.94 320 ASN A O 1
ATOM 2517 N N . TYR A 1 321 ? 7.450 -9.853 -12.758 1.00 94.50 321 TYR A N 1
ATOM 2518 C CA . TYR A 1 321 ? 8.483 -9.532 -11.759 1.00 94.50 321 TYR A CA 1
ATOM 2519 C C . TYR A 1 321 ? 8.785 -8.026 -11.809 1.00 94.50 321 TYR A C 1
ATOM 2521 O O . TYR A 1 321 ? 8.680 -7.440 -12.897 1.00 94.50 321 TYR A O 1
ATOM 2529 N N . PRO A 1 322 ? 9.191 -7.391 -10.694 1.00 95.75 322 PRO A N 1
ATOM 2530 C CA . PRO A 1 322 ? 9.607 -5.995 -10.703 1.00 95.75 322 PRO A CA 1
ATOM 2531 C C . PRO A 1 322 ? 10.833 -5.813 -11.599 1.00 95.75 322 PRO A C 1
ATOM 2533 O O . PRO A 1 322 ? 11.734 -6.656 -11.628 1.00 95.75 322 PRO A O 1
ATOM 2536 N N . VAL A 1 323 ? 10.901 -4.692 -12.313 1.00 94.06 323 VAL A N 1
ATOM 2537 C CA . VAL A 1 323 ? 12.136 -4.299 -12.988 1.00 94.06 323 VAL A CA 1
ATOM 2538 C C . VAL A 1 323 ? 13.164 -3.873 -11.938 1.00 94.06 323 VAL A C 1
ATOM 2540 O O . VAL A 1 323 ? 12.882 -3.045 -11.075 1.00 94.06 323 VAL A O 1
ATOM 2543 N N . TYR A 1 324 ? 14.366 -4.438 -12.018 1.00 92.12 324 TYR A N 1
ATOM 2544 C CA . TYR A 1 324 ? 15.465 -4.179 -11.086 1.00 92.12 324 TYR A CA 1
ATOM 2545 C C . TYR A 1 324 ? 16.738 -3.776 -11.833 1.00 92.12 324 TYR A C 1
ATOM 2547 O O . TYR A 1 324 ? 16.787 -3.823 -13.063 1.00 92.12 324 TYR A O 1
ATOM 2555 N N . ASN A 1 325 ? 17.789 -3.402 -11.094 1.00 88.31 325 ASN A N 1
ATOM 2556 C CA . ASN A 1 325 ? 19.083 -3.002 -11.661 1.00 88.31 325 ASN A CA 1
ATOM 2557 C C . ASN A 1 325 ? 18.940 -1.790 -12.614 1.00 88.31 325 ASN A C 1
ATOM 2559 O O . ASN A 1 325 ? 19.680 -1.641 -13.587 1.00 88.31 325 ASN A O 1
ATOM 2563 N N . VAL A 1 326 ? 17.968 -0.914 -12.334 1.00 88.38 326 VAL A N 1
ATOM 2564 C CA . VAL A 1 326 ? 17.707 0.318 -13.088 1.00 88.38 326 VAL A CA 1
ATOM 2565 C C . VAL A 1 326 ? 18.328 1.516 -12.380 1.00 88.38 326 VAL A C 1
ATOM 2567 O O . VAL A 1 326 ? 18.224 1.664 -11.165 1.00 88.38 326 VAL A O 1
ATOM 2570 N N . SER A 1 327 ? 18.953 2.418 -13.139 1.00 84.81 327 SER A N 1
ATOM 2571 C CA . SER A 1 327 ? 19.359 3.720 -12.598 1.00 84.81 327 SER A CA 1
ATOM 2572 C C . SER A 1 327 ? 18.175 4.687 -12.560 1.00 84.81 327 SER A C 1
ATOM 2574 O O . SER A 1 327 ? 17.262 4.623 -13.392 1.00 84.81 327 SER A O 1
ATOM 2576 N N . ARG A 1 328 ? 18.246 5.685 -11.677 1.00 82.31 328 ARG A N 1
ATOM 2577 C CA . ARG A 1 328 ? 17.316 6.824 -11.646 1.00 82.31 328 ARG A CA 1
ATOM 2578 C C . ARG A 1 328 ? 17.163 7.500 -13.019 1.00 82.31 328 ARG A C 1
ATOM 2580 O O . ARG A 1 328 ? 16.068 7.917 -13.388 1.00 82.31 328 ARG A O 1
ATOM 2587 N N . LYS A 1 329 ? 18.246 7.609 -13.804 1.00 83.69 329 LYS A N 1
ATOM 2588 C CA . LYS A 1 329 ? 18.200 8.167 -15.172 1.00 83.69 329 LYS A CA 1
ATOM 2589 C C . LYS A 1 329 ? 17.272 7.355 -16.082 1.00 83.69 329 LYS A C 1
ATOM 2591 O O . LYS A 1 329 ? 16.469 7.944 -16.798 1.00 83.69 329 LYS A O 1
ATOM 2596 N N . MET A 1 330 ? 17.355 6.029 -16.022 1.00 88.19 330 MET A N 1
ATOM 2597 C CA . MET A 1 330 ? 16.512 5.141 -16.827 1.00 88.19 330 MET A CA 1
ATOM 2598 C C . MET A 1 330 ? 15.051 5.181 -16.359 1.00 88.19 330 MET A C 1
ATOM 2600 O O . MET A 1 330 ? 14.151 5.164 -17.191 1.00 88.19 330 MET A O 1
ATOM 2604 N N . CYS A 1 331 ? 14.805 5.338 -15.054 1.00 90.19 331 CYS A N 1
ATOM 2605 C CA . CYS A 1 331 ? 13.458 5.561 -14.515 1.00 90.19 331 CYS A CA 1
ATOM 2606 C C . CYS A 1 331 ? 12.844 6.873 -15.045 1.00 90.19 331 CYS A C 1
ATOM 2608 O O . CYS A 1 331 ? 11.690 6.896 -15.467 1.00 90.19 331 CYS A O 1
ATOM 2610 N N . PHE A 1 332 ? 13.616 7.966 -15.103 1.00 87.75 332 PHE A N 1
ATOM 2611 C CA . PHE A 1 332 ? 13.149 9.213 -15.722 1.00 87.75 332 PHE A CA 1
ATOM 2612 C C . PHE A 1 332 ? 12.915 9.085 -17.230 1.00 87.75 332 PHE A C 1
ATOM 2614 O O . PHE A 1 332 ? 11.978 9.688 -17.752 1.00 87.75 332 PHE A O 1
ATOM 2621 N N . GLU A 1 333 ? 13.727 8.302 -17.939 1.00 89.88 333 GLU A N 1
ATOM 2622 C CA . GLU A 1 333 ? 13.520 8.039 -19.362 1.00 89.88 333 GLU A CA 1
ATOM 2623 C C . GLU A 1 333 ? 12.250 7.209 -19.611 1.00 89.88 333 GLU A C 1
ATOM 2625 O O . GLU A 1 333 ? 11.445 7.587 -20.465 1.00 89.88 333 GLU A O 1
ATOM 2630 N N . PHE A 1 334 ? 12.002 6.174 -18.798 1.00 92.69 334 PHE A N 1
ATOM 2631 C CA . PHE A 1 334 ? 10.741 5.428 -18.769 1.00 92.69 334 PHE A CA 1
ATOM 2632 C C . PHE A 1 334 ? 9.544 6.368 -18.598 1.00 92.69 334 PHE A C 1
ATOM 2634 O O . PHE A 1 334 ? 8.639 6.392 -19.427 1.00 92.69 334 PHE A O 1
ATOM 2641 N N . ILE A 1 335 ? 9.574 7.197 -17.549 1.00 94.12 335 ILE A N 1
ATOM 2642 C CA . ILE A 1 335 ? 8.519 8.162 -17.222 1.00 94.12 335 ILE A CA 1
ATOM 2643 C C . ILE A 1 335 ? 8.311 9.166 -18.363 1.00 94.12 335 ILE A C 1
ATOM 2645 O O . ILE A 1 335 ? 7.176 9.493 -18.701 1.00 94.12 335 ILE A O 1
ATOM 2649 N N . THR A 1 336 ? 9.390 9.641 -18.988 1.00 93.12 336 THR A N 1
ATOM 2650 C CA . THR A 1 336 ? 9.318 10.579 -20.117 1.00 93.12 336 THR A CA 1
ATOM 2651 C C . THR A 1 336 ? 8.616 9.941 -21.314 1.00 93.12 336 THR A C 1
ATOM 2653 O O . THR A 1 336 ? 7.700 10.543 -21.872 1.00 93.12 336 THR A O 1
ATOM 2656 N N . ARG A 1 337 ? 8.991 8.708 -21.679 1.00 92.44 337 ARG A N 1
ATOM 2657 C CA . ARG A 1 337 ? 8.355 7.952 -22.771 1.00 92.44 337 ARG A CA 1
ATOM 2658 C C . ARG A 1 337 ? 6.894 7.599 -22.451 1.00 92.44 337 ARG A C 1
ATOM 2660 O O . ARG A 1 337 ? 6.036 7.763 -23.312 1.00 92.44 337 ARG A O 1
ATOM 2667 N N . LEU A 1 338 ? 6.588 7.201 -21.213 1.00 93.00 338 LEU A N 1
ATOM 2668 C CA . LEU A 1 338 ? 5.225 6.927 -20.740 1.00 93.00 338 LEU A CA 1
ATOM 2669 C C . LEU A 1 338 ? 4.326 8.175 -20.813 1.00 93.00 338 LEU A C 1
ATOM 2671 O O . LEU A 1 338 ? 3.196 8.092 -21.291 1.00 93.00 338 LEU A O 1
ATOM 2675 N N . ASN A 1 339 ? 4.835 9.343 -20.414 1.00 92.75 339 ASN A N 1
ATOM 2676 C CA . ASN A 1 339 ? 4.103 10.613 -20.483 1.00 92.75 339 ASN A CA 1
ATOM 2677 C C . ASN A 1 339 ? 3.768 11.040 -21.926 1.00 92.75 339 ASN A C 1
ATOM 2679 O O . ASN A 1 339 ? 2.731 11.664 -22.150 1.00 92.75 339 ASN A O 1
ATOM 2683 N N . VAL A 1 340 ? 4.586 10.668 -22.920 1.00 93.44 340 VAL A N 1
ATOM 2684 C CA . VAL A 1 340 ? 4.293 10.922 -24.347 1.00 93.44 340 VAL A CA 1
ATOM 2685 C C . VAL A 1 340 ? 3.051 10.157 -24.830 1.00 93.44 340 VAL A C 1
ATOM 2687 O O . VAL A 1 340 ? 2.400 10.604 -25.772 1.00 93.44 340 VAL A O 1
ATOM 2690 N N . LEU A 1 341 ? 2.655 9.064 -24.164 1.00 90.62 341 LEU A N 1
ATOM 2691 C CA . LEU A 1 341 ? 1.428 8.327 -24.495 1.00 90.62 341 LEU A CA 1
ATOM 2692 C C . LEU A 1 341 ? 0.137 9.072 -24.106 1.00 90.62 341 LEU A C 1
ATOM 2694 O O . LEU A 1 341 ? -0.949 8.624 -24.464 1.00 90.62 341 LEU A O 1
ATOM 2698 N N . GLY A 1 342 ? 0.224 10.183 -23.363 1.00 89.94 342 GLY A N 1
ATOM 2699 C CA . GLY A 1 342 ? -0.942 10.987 -22.977 1.00 89.94 342 GLY A CA 1
ATOM 2700 C C . GLY A 1 342 ? -1.864 10.329 -21.943 1.00 89.94 342 GLY A C 1
ATOM 2701 O O . GLY A 1 342 ? -2.962 10.820 -21.705 1.00 89.94 342 GLY A O 1
ATOM 2702 N N . LEU A 1 343 ? -1.425 9.248 -21.288 1.00 88.81 343 LEU A N 1
ATOM 2703 C CA . LEU A 1 343 ? -2.208 8.473 -20.310 1.00 88.81 343 LEU A CA 1
ATOM 2704 C C . LEU A 1 343 ? -2.287 9.136 -18.915 1.00 88.81 343 LEU A C 1
ATOM 2706 O O . LEU A 1 343 ? -2.602 8.475 -17.922 1.00 88.81 343 LEU A O 1
ATOM 2710 N N . GLY A 1 344 ? -1.996 10.435 -18.822 1.00 89.81 344 GLY A N 1
ATOM 2711 C CA . GLY A 1 344 ? -1.827 11.214 -17.591 1.00 89.81 344 GLY A CA 1
ATOM 2712 C C . GLY A 1 344 ? -0.381 11.668 -17.368 1.00 89.81 344 GLY A C 1
ATOM 2713 O O . GLY A 1 344 ? 0.488 11.436 -18.206 1.00 89.81 344 GLY A O 1
ATOM 2714 N N . LYS A 1 345 ? -0.127 12.324 -16.228 1.00 93.69 345 LYS A N 1
ATOM 2715 C CA . LYS A 1 345 ? 1.205 12.798 -15.825 1.00 93.69 345 LYS A CA 1
ATOM 2716 C C . LYS A 1 345 ? 1.793 11.882 -14.754 1.00 93.69 345 LYS A C 1
ATOM 2718 O O . LYS A 1 345 ? 1.335 11.888 -13.615 1.00 93.69 345 LYS A O 1
ATOM 2723 N N . PHE A 1 346 ? 2.814 11.124 -15.126 1.00 95.88 346 PHE A N 1
ATOM 2724 C CA . PHE A 1 346 ? 3.551 10.192 -14.279 1.00 95.88 346 PHE A CA 1
ATOM 2725 C C . PHE A 1 346 ? 4.877 10.787 -13.791 1.00 95.88 346 PHE A C 1
ATOM 2727 O O . PHE A 1 346 ? 5.490 11.614 -14.476 1.00 95.88 346 PHE A O 1
ATOM 2734 N N . ARG A 1 347 ? 5.325 10.345 -12.612 1.00 95.62 347 ARG A N 1
ATOM 2735 C CA . ARG A 1 347 ? 6.604 10.694 -11.969 1.00 95.62 347 ARG A CA 1
ATOM 2736 C C . ARG A 1 347 ? 7.012 9.639 -10.931 1.00 95.62 347 ARG A C 1
ATOM 2738 O O . ARG A 1 347 ? 6.237 8.735 -10.632 1.00 95.62 347 ARG A O 1
ATOM 2745 N N . LEU A 1 348 ? 8.215 9.770 -10.373 1.00 94.44 348 LEU A N 1
ATOM 2746 C CA . LEU A 1 348 ? 8.580 9.078 -9.132 1.00 94.44 348 LEU A CA 1
ATOM 2747 C C . LEU A 1 348 ? 7.852 9.725 -7.932 1.00 94.44 348 LEU A C 1
ATOM 2749 O O . LEU A 1 348 ? 7.540 10.924 -7.994 1.00 94.44 348 LEU A O 1
ATOM 2753 N N . PRO A 1 349 ? 7.588 8.968 -6.853 1.00 94.56 349 PRO A N 1
ATOM 2754 C CA . PRO A 1 349 ? 7.141 9.534 -5.582 1.00 94.56 349 PRO A CA 1
ATOM 2755 C C . PRO A 1 349 ? 8.242 10.371 -4.920 1.00 94.56 349 PRO A C 1
ATOM 2757 O O . PRO A 1 349 ? 9.431 10.116 -5.137 1.00 94.56 349 PRO A O 1
ATOM 2760 N N . THR A 1 350 ? 7.871 11.350 -4.091 1.00 89.75 350 THR A N 1
ATOM 2761 C CA . THR A 1 350 ? 8.802 11.876 -3.077 1.00 89.75 350 THR A CA 1
ATOM 2762 C C . THR A 1 350 ? 8.928 10.897 -1.908 1.00 89.75 350 THR A C 1
ATOM 2764 O O . THR A 1 350 ? 8.111 9.985 -1.773 1.00 89.75 350 THR A O 1
ATOM 2767 N N . ILE A 1 351 ? 9.931 11.069 -1.043 1.00 86.00 351 ILE A N 1
ATOM 2768 C CA . ILE A 1 351 ? 10.098 10.232 0.163 1.00 86.00 351 ILE A CA 1
ATOM 2769 C C . ILE A 1 351 ? 8.863 10.347 1.080 1.00 86.00 351 ILE A C 1
ATOM 2771 O O . ILE A 1 351 ? 8.432 9.375 1.687 1.00 86.00 351 ILE A O 1
ATOM 2775 N N . GLU A 1 352 ? 8.264 11.532 1.165 1.00 88.06 352 GLU A N 1
ATOM 2776 C CA . GLU A 1 352 ? 7.089 11.872 1.979 1.00 88.06 352 GLU A CA 1
ATOM 2777 C C . GLU A 1 352 ? 5.850 11.176 1.435 1.00 88.06 352 GLU A C 1
ATOM 2779 O O . GLU A 1 352 ? 5.092 10.586 2.199 1.00 88.06 352 GLU A O 1
ATOM 2784 N N . GLU A 1 353 ? 5.643 11.231 0.119 1.00 93.25 353 GLU A N 1
ATOM 2785 C CA . GLU A 1 353 ? 4.541 10.533 -0.536 1.00 93.25 353 GLU A CA 1
ATOM 2786 C C . GLU A 1 353 ? 4.709 9.018 -0.408 1.00 93.25 353 GLU A C 1
ATOM 2788 O O . GLU A 1 353 ? 3.762 8.335 -0.024 1.00 93.25 353 GLU A O 1
ATOM 2793 N N . TRP A 1 354 ? 5.918 8.503 -0.656 1.00 93.56 354 TRP A N 1
ATOM 2794 C CA . TRP A 1 354 ? 6.225 7.084 -0.514 1.00 93.56 354 TRP A CA 1
ATOM 2795 C C . TRP A 1 354 ? 5.996 6.600 0.919 1.00 93.56 354 TRP A C 1
ATOM 2797 O O . TRP A 1 354 ? 5.290 5.618 1.121 1.00 93.56 354 TRP A O 1
ATOM 2807 N N . GLU A 1 355 ? 6.514 7.304 1.929 1.00 90.00 355 GLU A N 1
ATOM 2808 C CA . GLU A 1 355 ? 6.336 6.922 3.332 1.00 90.00 355 GLU A CA 1
ATOM 2809 C C . GLU A 1 355 ? 4.874 7.058 3.773 1.00 90.00 355 GLU A C 1
ATOM 2811 O O . GLU A 1 355 ? 4.367 6.201 4.499 1.00 90.00 355 GLU A O 1
ATOM 2816 N N . TYR A 1 356 ? 4.162 8.091 3.313 1.00 89.62 356 TYR A N 1
ATOM 2817 C CA . TYR A 1 356 ? 2.736 8.237 3.594 1.00 89.62 356 TYR A CA 1
ATOM 2818 C C . TYR A 1 356 ? 1.944 7.043 3.064 1.00 89.62 356 TYR A C 1
ATOM 2820 O O . TYR A 1 356 ? 1.157 6.446 3.802 1.00 89.62 356 TYR A O 1
ATOM 2828 N N . ALA A 1 357 ? 2.206 6.676 1.807 1.00 92.50 357 ALA A N 1
ATOM 2829 C CA . ALA A 1 357 ? 1.619 5.531 1.134 1.00 92.50 357 ALA A CA 1
ATOM 2830 C C . ALA A 1 357 ? 1.983 4.212 1.839 1.00 92.50 357 ALA A C 1
ATOM 2832 O O . ALA A 1 357 ? 1.083 3.451 2.196 1.00 92.50 357 ALA A O 1
ATOM 2833 N N . PHE A 1 358 ? 3.271 3.986 2.123 1.00 89.94 358 PHE A N 1
ATOM 2834 C CA . PHE A 1 358 ? 3.816 2.837 2.857 1.00 89.94 358 PHE A CA 1
ATOM 2835 C C . PHE A 1 358 ? 3.122 2.627 4.205 1.00 89.94 358 PHE A C 1
ATOM 2837 O O . PHE A 1 358 ? 2.716 1.511 4.538 1.00 89.94 358 PHE A O 1
ATOM 2844 N N . ARG A 1 359 ? 2.960 3.703 4.987 1.00 84.31 359 ARG A N 1
ATOM 2845 C CA . ARG A 1 359 ? 2.376 3.641 6.332 1.00 84.31 359 ARG A CA 1
ATOM 2846 C C . ARG A 1 359 ? 0.906 3.236 6.329 1.00 84.31 359 ARG A C 1
ATOM 2848 O O . ARG A 1 359 ? 0.413 2.843 7.380 1.00 84.31 359 ARG A O 1
ATOM 2855 N N . GLY A 1 360 ? 0.180 3.350 5.215 1.00 82.50 360 GLY A N 1
ATOM 2856 C CA . GLY A 1 360 ? -1.222 2.927 5.137 1.00 82.50 360 GLY A CA 1
ATOM 2857 C C . GLY A 1 360 ? -2.137 3.620 6.159 1.00 82.50 360 GLY A C 1
ATOM 2858 O O . GLY A 1 360 ? -3.105 3.035 6.640 1.00 82.50 360 GLY A O 1
ATOM 2859 N N . GLY A 1 361 ? -1.800 4.843 6.583 1.00 77.06 361 GLY A N 1
ATOM 2860 C CA . GLY A 1 361 ? -2.526 5.562 7.636 1.00 77.06 361 GLY A CA 1
ATOM 2861 C C . GLY A 1 361 ? -2.365 5.000 9.057 1.00 77.06 361 GLY A C 1
ATOM 2862 O O . GLY A 1 361 ? -3.099 5.424 9.951 1.00 77.06 361 GLY A O 1
ATOM 2863 N N . VAL A 1 362 ? -1.423 4.080 9.281 1.00 73.06 362 VAL A N 1
ATOM 2864 C CA . VAL A 1 362 ? -1.053 3.572 10.607 1.00 73.06 362 VAL A CA 1
ATOM 2865 C C . VAL A 1 362 ? -0.387 4.691 11.428 1.00 73.06 362 VAL A C 1
ATOM 2867 O O . VAL A 1 362 ? 0.600 5.270 10.966 1.00 73.06 362 VAL A O 1
ATOM 2870 N N . PRO A 1 363 ? -0.901 5.029 12.631 1.00 65.31 363 PRO A N 1
ATOM 2871 C CA . PRO A 1 363 ? -0.295 6.050 13.481 1.00 65.31 363 PRO A CA 1
ATOM 2872 C C . PRO A 1 363 ? 1.114 5.666 13.929 1.00 65.31 363 PRO A C 1
ATOM 2874 O O . PRO A 1 363 ? 1.361 4.530 14.317 1.00 65.31 363 PRO A O 1
ATOM 2877 N N . VAL A 1 364 ? 2.021 6.631 13.968 1.00 63.25 364 VAL A N 1
ATOM 2878 C CA . VAL A 1 364 ? 3.319 6.450 14.621 1.00 63.25 364 VAL A CA 1
ATOM 2879 C C . VAL A 1 364 ? 3.150 6.604 16.132 1.00 63.25 364 VAL A C 1
ATOM 2881 O O . VAL A 1 364 ? 2.460 7.519 16.579 1.00 63.25 364 VAL A O 1
ATOM 2884 N N . GLN A 1 365 ? 3.768 5.715 16.913 1.00 58.31 365 GLN A N 1
ATOM 2885 C CA . GLN A 1 365 ? 3.931 5.888 18.359 1.00 58.31 365 GLN A CA 1
ATOM 2886 C C . GLN A 1 365 ? 5.400 6.161 18.692 1.00 58.31 365 GLN A C 1
ATOM 2888 O O . GLN A 1 365 ? 6.305 5.710 17.994 1.00 58.31 365 GLN A O 1
ATOM 2893 N N . ASN A 1 366 ? 5.630 6.829 19.819 1.00 51.72 366 ASN A N 1
ATOM 2894 C CA . ASN A 1 366 ? 6.954 7.082 20.394 1.00 51.72 366 ASN A CA 1
ATOM 2895 C C . ASN A 1 366 ? 7.625 5.831 21.017 1.00 51.72 366 ASN A C 1
ATOM 2897 O O . ASN A 1 366 ? 8.655 5.938 21.683 1.00 51.72 366 ASN A O 1
ATOM 2901 N N . THR A 1 367 ? 7.051 4.644 20.814 1.00 50.56 367 THR A N 1
ATOM 2902 C CA . THR A 1 367 ? 7.541 3.355 21.307 1.00 50.56 367 THR A CA 1
ATOM 2903 C C . THR A 1 367 ? 8.398 2.652 20.255 1.00 50.56 367 THR A C 1
ATOM 2905 O O . THR A 1 367 ? 8.091 2.634 19.064 1.00 50.56 367 THR A O 1
ATOM 2908 N N . LEU A 1 368 ? 9.479 1.998 20.695 1.00 47.78 368 LEU A N 1
ATOM 2909 C CA . LEU A 1 368 ? 10.459 1.374 19.791 1.00 47.78 368 LEU A CA 1
ATOM 2910 C C . LEU A 1 368 ? 9.912 0.171 18.983 1.00 47.78 368 LEU A C 1
ATOM 2912 O O . LEU A 1 368 ? 10.612 -0.353 18.119 1.00 47.78 368 LEU A O 1
ATOM 2916 N N . THR A 1 369 ? 8.690 -0.263 19.290 1.00 43.91 369 THR A N 1
ATOM 2917 C CA . THR A 1 369 ? 7.989 -1.464 18.803 1.00 43.91 369 THR A CA 1
ATOM 2918 C C . THR A 1 369 ? 6.922 -1.162 17.748 1.00 43.91 369 THR A C 1
ATOM 2920 O O . THR A 1 369 ? 6.088 -2.015 17.464 1.00 43.91 369 THR A O 1
ATOM 2923 N N . THR A 1 370 ? 6.860 0.080 17.265 1.00 51.69 370 THR A N 1
ATOM 2924 C CA . THR A 1 370 ? 5.706 0.607 16.524 1.00 51.69 370 THR A CA 1
ATOM 2925 C C . THR A 1 370 ? 6.177 1.413 15.308 1.00 51.69 370 THR A C 1
ATOM 2927 O O . THR A 1 370 ? 5.860 2.587 15.117 1.00 51.69 370 THR A O 1
ATOM 2930 N N . LYS A 1 371 ? 7.021 0.762 14.506 1.00 64.06 371 LYS A N 1
ATOM 2931 C CA . LYS A 1 371 ? 7.752 1.303 13.357 1.00 64.06 371 LYS A CA 1
ATOM 2932 C C . LYS A 1 371 ? 6.991 1.092 12.045 1.00 64.06 371 LYS A C 1
ATOM 2934 O O . LYS A 1 371 ? 6.935 2.011 11.223 1.00 64.06 371 LYS A O 1
ATOM 2939 N N . PHE A 1 372 ? 6.407 -0.095 11.874 1.00 73.31 372 PHE A N 1
ATOM 2940 C CA . PHE A 1 372 ? 5.843 -0.598 10.619 1.00 73.31 372 PHE A CA 1
ATOM 2941 C C . PHE A 1 372 ? 4.382 -1.050 10.763 1.00 73.31 372 PHE A C 1
ATOM 2943 O O . PHE A 1 372 ? 3.923 -1.403 11.849 1.00 73.31 372 PHE A O 1
ATOM 2950 N N . PHE A 1 373 ? 3.639 -1.088 9.650 1.00 72.44 373 PHE A N 1
ATOM 2951 C CA . PHE A 1 373 ? 2.240 -1.548 9.645 1.00 72.44 373 PHE A CA 1
ATOM 2952 C C . PHE A 1 373 ? 2.092 -3.049 9.969 1.00 72.44 373 PHE A C 1
ATOM 2954 O O . PHE A 1 373 ? 1.024 -3.488 10.393 1.00 72.44 373 PHE A O 1
ATOM 2961 N N . PHE A 1 374 ? 3.172 -3.815 9.789 1.00 71.00 374 PHE A N 1
ATOM 2962 C CA . PHE A 1 374 ? 3.283 -5.241 10.088 1.00 71.00 374 PHE A CA 1
ATOM 2963 C C . PHE A 1 374 ? 3.946 -5.548 11.446 1.00 71.00 374 PHE A C 1
ATOM 2965 O O . PHE A 1 374 ? 4.107 -6.722 11.769 1.00 71.00 374 PHE A O 1
ATOM 2972 N N . ASP A 1 375 ? 4.299 -4.555 12.271 1.00 71.25 375 ASP A N 1
ATOM 2973 C CA . ASP A 1 375 ? 4.789 -4.822 13.636 1.00 71.25 375 ASP A CA 1
ATOM 2974 C C . ASP A 1 375 ? 3.674 -5.398 14.524 1.00 71.25 375 ASP A C 1
ATOM 2976 O O . ASP A 1 375 ? 2.502 -5.058 14.353 1.00 71.25 375 ASP A O 1
ATOM 2980 N N . ASP A 1 376 ? 4.017 -6.197 15.538 1.00 60.09 376 ASP A N 1
ATOM 2981 C CA . ASP A 1 376 ? 3.056 -6.850 16.448 1.00 60.09 376 ASP A CA 1
ATOM 2982 C C . ASP A 1 376 ? 2.032 -5.894 17.089 1.00 60.09 376 ASP A C 1
ATOM 2984 O O . ASP A 1 376 ? 0.914 -6.309 17.408 1.00 60.09 376 ASP A O 1
ATOM 2988 N N . SER A 1 377 ? 2.371 -4.608 17.246 1.00 59.59 377 SER A N 1
ATOM 2989 C CA . SER A 1 377 ? 1.471 -3.564 17.760 1.00 59.59 377 SER A CA 1
ATOM 2990 C C . SER A 1 377 ? 0.394 -3.095 16.770 1.00 59.59 377 SER A C 1
ATOM 2992 O O . SER A 1 377 ? -0.484 -2.333 17.159 1.00 59.59 377 SER A O 1
ATOM 2994 N N . PHE A 1 378 ? 0.462 -3.506 15.501 1.00 58.25 378 PHE A N 1
ATOM 2995 C CA . PHE A 1 378 ? -0.463 -3.101 14.433 1.00 58.25 378 PHE A CA 1
ATOM 2996 C C . PHE A 1 378 ? -0.868 -4.206 13.462 1.00 58.25 378 PHE A C 1
ATOM 2998 O O . PHE A 1 378 ? -1.877 -4.054 12.774 1.00 58.25 378 PHE A O 1
ATOM 3005 N N . ASN A 1 379 ? -0.121 -5.307 13.419 1.00 61.78 379 ASN A N 1
ATOM 3006 C CA . ASN A 1 379 ? -0.330 -6.405 12.494 1.00 61.78 379 ASN A CA 1
ATOM 3007 C C . ASN A 1 379 ? -1.715 -7.032 12.690 1.00 61.78 379 ASN A C 1
ATOM 3009 O O . ASN A 1 379 ? -1.929 -7.848 13.594 1.00 61.78 379 ASN A O 1
ATOM 3013 N N . ILE A 1 380 ? -2.667 -6.635 11.846 1.00 54.22 380 ILE A N 1
ATOM 3014 C CA . ILE A 1 380 ? -4.083 -6.987 12.001 1.00 54.22 380 ILE A CA 1
ATOM 3015 C C . ILE A 1 380 ? -4.321 -8.501 11.936 1.00 54.22 380 ILE A C 1
ATOM 3017 O O . ILE A 1 380 ? -5.243 -9.005 12.574 1.00 54.22 380 ILE A O 1
ATOM 3021 N N . ASN A 1 381 ? -3.442 -9.217 11.230 1.00 57.62 381 ASN A N 1
ATOM 3022 C CA . ASN A 1 381 ? -3.500 -10.662 11.035 1.00 57.62 381 ASN A CA 1
ATOM 3023 C C . ASN A 1 381 ? -2.658 -11.451 12.057 1.00 57.62 381 ASN A C 1
ATOM 3025 O O . ASN A 1 381 ? -2.773 -12.670 12.115 1.00 57.62 381 ASN A O 1
ATOM 3029 N N . ASN A 1 382 ? -1.820 -10.776 12.858 1.00 63.81 382 ASN A N 1
ATOM 3030 C CA . ASN A 1 382 ? -0.818 -11.396 13.737 1.00 63.81 382 ASN A CA 1
ATOM 3031 C C . ASN A 1 382 ? 0.111 -12.380 12.983 1.00 63.81 382 ASN A C 1
ATOM 3033 O O . ASN A 1 382 ? 0.451 -13.452 13.483 1.00 63.81 382 ASN A O 1
ATOM 3037 N N . LEU A 1 383 ? 0.476 -12.015 11.752 1.00 68.12 383 LEU A N 1
ATOM 3038 C CA . LEU A 1 383 ? 1.384 -12.765 10.881 1.00 68.12 383 LEU A CA 1
ATOM 3039 C C . LEU A 1 383 ? 2.789 -12.157 10.940 1.00 68.12 383 LEU A C 1
ATOM 3041 O O . LEU A 1 383 ? 2.898 -10.961 11.189 1.00 68.12 383 LEU A O 1
ATOM 3045 N N . PRO A 1 384 ? 3.866 -12.910 10.690 1.00 76.19 384 PRO A N 1
ATOM 3046 C CA . PRO A 1 384 ? 5.206 -12.339 10.722 1.00 76.19 384 PRO A CA 1
ATOM 3047 C C . PRO A 1 384 ? 5.470 -11.494 9.454 1.00 76.19 384 PRO A C 1
ATOM 3049 O O . PRO A 1 384 ? 4.652 -11.467 8.527 1.00 76.19 384 PRO A O 1
ATOM 3052 N N . ILE A 1 385 ? 6.585 -10.759 9.415 1.00 80.75 385 ILE A N 1
ATOM 3053 C CA . ILE A 1 385 ? 6.922 -9.812 8.331 1.00 80.75 385 ILE A CA 1
ATOM 3054 C C . ILE A 1 385 ? 6.966 -10.483 6.947 1.00 80.75 385 ILE A C 1
ATOM 3056 O O . ILE A 1 385 ? 6.559 -9.889 5.949 1.00 80.75 385 ILE A O 1
ATOM 3060 N N . GLU A 1 386 ? 7.350 -11.755 6.892 1.00 84.31 386 GLU A N 1
ATOM 3061 C CA . GLU A 1 386 ? 7.415 -12.597 5.698 1.00 84.31 386 GLU A CA 1
ATOM 3062 C C . GLU A 1 386 ? 6.034 -12.860 5.076 1.00 84.31 386 GLU A C 1
ATOM 3064 O O . GLU A 1 386 ? 5.957 -13.353 3.954 1.00 84.31 386 GLU A O 1
ATOM 3069 N N . ALA A 1 387 ? 4.927 -12.526 5.748 1.00 82.44 387 ALA A N 1
ATOM 3070 C CA . ALA A 1 387 ? 3.602 -12.523 5.127 1.00 82.44 387 ALA A CA 1
ATOM 3071 C C . ALA A 1 387 ? 3.348 -11.275 4.258 1.00 82.44 387 ALA A C 1
ATOM 3073 O O . ALA A 1 387 ? 2.484 -11.319 3.386 1.00 82.44 387 ALA A O 1
ATOM 3074 N N . TYR A 1 388 ? 4.096 -10.189 4.475 1.00 85.69 388 TYR A N 1
ATOM 3075 C CA . TYR A 1 388 ? 3.923 -8.882 3.823 1.00 85.69 388 TYR A CA 1
ATOM 3076 C C . TYR A 1 388 ? 5.092 -8.492 2.907 1.00 85.69 388 TYR A C 1
ATOM 3078 O O . TYR A 1 388 ? 4.916 -7.653 2.030 1.00 85.69 388 TYR A O 1
ATOM 3086 N N . ALA A 1 389 ? 6.269 -9.093 3.101 1.00 88.56 389 ALA A N 1
ATOM 3087 C CA . ALA A 1 389 ? 7.503 -8.730 2.412 1.00 88.56 389 ALA A CA 1
ATOM 3088 C C . ALA A 1 389 ? 8.248 -9.950 1.844 1.00 88.56 389 ALA A C 1
ATOM 3090 O O . ALA A 1 389 ? 8.177 -11.051 2.399 1.00 88.56 389 ALA A O 1
ATOM 3091 N N . TRP A 1 390 ? 8.999 -9.724 0.763 1.00 89.50 390 TRP A N 1
ATOM 3092 C CA . TRP A 1 390 ? 10.077 -10.601 0.288 1.00 89.50 390 TRP A CA 1
ATOM 3093 C C . TRP A 1 390 ? 11.417 -10.018 0.761 1.00 89.50 390 TRP A C 1
ATOM 3095 O O . TRP A 1 390 ? 11.820 -8.953 0.300 1.00 89.50 390 TRP A O 1
ATOM 3105 N N . LEU A 1 391 ? 12.076 -10.655 1.721 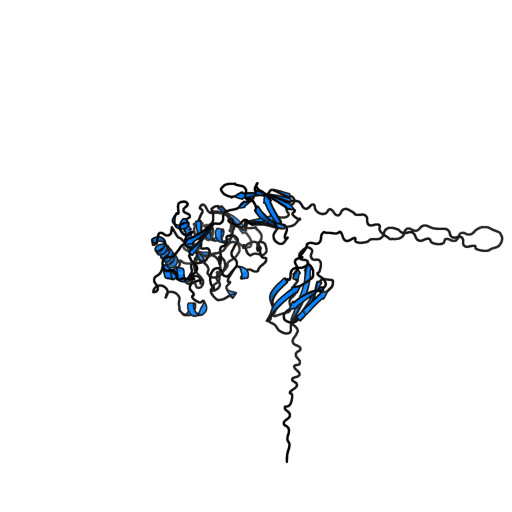1.00 85.12 391 LEU A N 1
ATOM 3106 C CA . LEU A 1 391 ? 13.244 -10.118 2.431 1.00 85.12 391 LEU A CA 1
ATOM 3107 C C . LEU A 1 391 ? 14.545 -10.700 1.880 1.00 85.12 391 LEU A C 1
ATOM 3109 O O . LEU A 1 391 ? 14.528 -11.682 1.146 1.00 85.12 391 LEU A O 1
ATOM 3113 N N . HIS A 1 392 ? 15.699 -10.133 2.243 1.00 78.88 392 HIS A N 1
ATOM 3114 C CA . HIS A 1 392 ? 16.999 -10.618 1.751 1.00 78.88 392 HIS A CA 1
ATOM 3115 C C . HIS A 1 392 ? 17.231 -12.139 1.914 1.00 78.88 392 HIS A C 1
ATOM 3117 O O . HIS A 1 392 ? 17.930 -12.749 1.108 1.00 78.88 392 HIS A O 1
ATOM 3123 N N . SER A 1 393 ? 16.618 -12.759 2.928 1.00 74.56 393 SER A N 1
ATOM 3124 C CA . SER A 1 393 ? 16.621 -14.210 3.163 1.00 74.56 393 SER A CA 1
ATOM 3125 C C . SER A 1 393 ? 15.976 -15.048 2.054 1.00 74.56 393 SER A C 1
ATOM 3127 O O . SER A 1 393 ? 16.223 -16.249 1.998 1.00 74.56 393 SER A O 1
ATOM 3129 N N . ASP A 1 394 ? 15.158 -14.446 1.188 1.00 80.12 394 ASP A N 1
ATOM 3130 C CA . ASP A 1 394 ? 14.558 -15.105 0.026 1.00 80.12 394 ASP A CA 1
ATOM 3131 C C . ASP A 1 394 ? 15.536 -15.191 -1.165 1.00 80.12 394 ASP A C 1
ATOM 3133 O O . ASP A 1 394 ? 15.351 -16.028 -2.044 1.00 80.12 394 ASP A O 1
ATOM 3137 N N . PHE A 1 395 ? 16.596 -14.366 -1.189 1.00 78.81 395 PHE A N 1
ATOM 3138 C CA . PHE A 1 395 ? 17.672 -14.286 -2.200 1.00 78.81 395 PHE A CA 1
ATOM 3139 C C . PHE A 1 395 ? 17.266 -13.996 -3.660 1.00 78.81 395 PHE A C 1
ATOM 3141 O O . PHE A 1 395 ? 18.146 -13.766 -4.495 1.00 78.81 395 PHE A O 1
ATOM 3148 N N . TYR A 1 396 ? 15.975 -13.988 -3.987 1.00 85.00 396 TYR A N 1
ATOM 3149 C CA . TYR A 1 396 ? 15.444 -13.934 -5.350 1.00 85.00 396 TYR A CA 1
ATOM 3150 C C . TYR A 1 396 ? 14.322 -12.901 -5.478 1.00 85.00 396 TYR A C 1
ATOM 3152 O O . TYR A 1 396 ? 13.729 -12.491 -4.485 1.00 85.00 396 TYR A O 1
ATOM 3160 N N . LEU A 1 397 ? 14.022 -12.470 -6.706 1.00 90.38 397 LEU A N 1
ATOM 3161 C CA . LEU A 1 397 ? 12.860 -11.619 -6.966 1.00 90.38 397 LEU A CA 1
ATOM 3162 C C . LEU A 1 397 ? 11.617 -12.461 -7.232 1.00 90.38 397 LEU A C 1
ATOM 3164 O O . LEU A 1 397 ? 11.689 -13.600 -7.708 1.00 90.38 397 LEU A O 1
ATOM 3168 N N . HIS A 1 398 ? 10.467 -11.870 -6.931 1.00 92.94 398 HIS A N 1
ATOM 3169 C CA . HIS A 1 398 ? 9.177 -12.534 -7.000 1.00 92.94 398 HIS A CA 1
ATOM 3170 C C . HIS A 1 398 ? 8.199 -11.769 -7.891 1.00 92.94 398 HIS A C 1
ATOM 3172 O O . HIS A 1 398 ? 8.408 -10.616 -8.265 1.00 92.94 398 HIS A O 1
ATOM 3178 N N . GLU A 1 399 ? 7.121 -12.450 -8.267 1.00 95.31 399 GLU A N 1
ATOM 3179 C CA . GLU A 1 399 ? 5.990 -11.814 -8.931 1.00 95.31 399 GLU A CA 1
ATOM 3180 C C . GLU A 1 399 ? 5.321 -10.832 -7.966 1.00 95.31 399 GLU A C 1
ATOM 3182 O O . GLU A 1 399 ? 5.080 -11.171 -6.801 1.00 95.31 399 GLU A O 1
ATOM 3187 N N . VAL A 1 400 ? 5.058 -9.617 -8.453 1.00 96.50 400 VAL A N 1
ATOM 3188 C CA . VAL A 1 400 ? 4.460 -8.547 -7.648 1.00 96.50 400 VAL A CA 1
ATOM 3189 C C . VAL A 1 400 ? 3.075 -8.953 -7.141 1.00 96.50 400 VAL A C 1
ATOM 3191 O O . VAL A 1 400 ? 2.330 -9.662 -7.819 1.00 96.50 400 VAL A O 1
ATOM 3194 N N . GLY A 1 401 ? 2.711 -8.508 -5.942 1.00 94.19 401 GLY A N 1
ATOM 3195 C CA . GLY A 1 401 ? 1.391 -8.755 -5.365 1.00 94.19 401 GLY A CA 1
ATOM 3196 C C . GLY A 1 401 ? 1.171 -10.139 -4.761 1.00 94.19 401 GLY A C 1
ATOM 3197 O O . GLY A 1 401 ? 0.033 -10.496 -4.466 1.00 94.19 401 GLY A O 1
ATOM 3198 N N . THR A 1 402 ? 2.232 -10.927 -4.573 1.00 93.25 402 THR A N 1
ATOM 3199 C CA . THR A 1 402 ? 2.148 -12.291 -4.014 1.00 93.25 402 THR A CA 1
ATOM 3200 C C . THR A 1 402 ? 2.191 -12.350 -2.481 1.00 93.25 402 THR A C 1
ATOM 3202 O O . THR A 1 402 ? 1.941 -13.410 -1.904 1.00 93.25 402 THR A O 1
ATOM 3205 N N . LYS A 1 403 ? 2.478 -11.226 -1.814 1.00 90.81 403 LYS A N 1
ATOM 3206 C CA . LYS A 1 403 ? 2.397 -11.048 -0.353 1.00 90.81 403 LYS A CA 1
ATOM 3207 C C . LYS A 1 403 ? 1.100 -10.339 0.048 1.00 90.81 403 LYS A C 1
ATOM 3209 O O . LYS A 1 403 ? 0.309 -9.934 -0.798 1.00 90.81 403 LYS A O 1
ATOM 3214 N N . LEU A 1 404 ? 0.863 -10.188 1.348 1.00 88.25 404 LEU A N 1
ATOM 3215 C CA . LEU A 1 404 ? -0.229 -9.364 1.858 1.00 88.25 404 LEU A CA 1
ATOM 3216 C C . LEU A 1 404 ? 0.081 -7.868 1.688 1.00 88.25 404 LEU A C 1
ATOM 3218 O O . LEU A 1 404 ? 1.213 -7.452 1.938 1.00 88.25 404 LEU A O 1
ATOM 3222 N N . PRO A 1 405 ? -0.914 -7.042 1.324 1.00 89.88 405 PRO A N 1
ATOM 3223 C CA . PRO A 1 405 ? -0.716 -5.612 1.168 1.00 89.88 405 PRO A CA 1
ATOM 3224 C C . PRO A 1 405 ? -0.695 -4.876 2.511 1.00 89.88 405 PRO A C 1
ATOM 3226 O O . PRO A 1 405 ? -1.102 -5.394 3.558 1.00 89.88 405 PRO A O 1
ATOM 3229 N N . ASN A 1 406 ? -0.297 -3.609 2.459 1.00 87.75 406 ASN A N 1
ATOM 3230 C CA . ASN A 1 406 ? -0.526 -2.659 3.537 1.00 87.75 406 ASN A CA 1
ATOM 3231 C C . ASN A 1 406 ? -2.021 -2.247 3.634 1.00 87.75 406 ASN A C 1
ATOM 3233 O O . ASN A 1 406 ? -2.821 -2.571 2.751 1.00 87.75 406 ASN A O 1
ATOM 3237 N N . PRO A 1 407 ? -2.439 -1.496 4.676 1.00 85.44 407 PRO A N 1
ATOM 3238 C CA . PRO A 1 407 ? -3.845 -1.100 4.855 1.00 85.44 407 PRO A CA 1
ATOM 3239 C C . PRO A 1 407 ? -4.450 -0.229 3.737 1.00 85.44 407 PRO A C 1
ATOM 3241 O O . PRO A 1 407 ? -5.665 -0.019 3.723 1.00 85.44 407 PRO A O 1
ATOM 3244 N N . TRP A 1 408 ? -3.631 0.287 2.812 1.00 88.62 408 TRP A N 1
ATOM 3245 C CA . TRP A 1 408 ? -4.057 1.016 1.612 1.00 88.62 408 TRP A CA 1
ATOM 3246 C C . TRP A 1 408 ? -3.961 0.178 0.329 1.00 88.62 408 TRP A C 1
ATOM 3248 O O . TRP A 1 408 ? -3.912 0.724 -0.767 1.00 88.62 408 TRP A O 1
ATOM 3258 N N . ASN A 1 409 ? -3.980 -1.149 0.462 1.00 90.19 409 ASN A N 1
ATOM 3259 C CA . ASN A 1 409 ? -3.934 -2.116 -0.636 1.00 90.19 409 ASN A CA 1
ATOM 3260 C C . ASN A 1 409 ? -2.688 -2.004 -1.539 1.00 90.19 409 ASN A C 1
ATOM 3262 O O . ASN A 1 409 ? -2.718 -2.425 -2.695 1.00 90.19 409 ASN A O 1
ATOM 3266 N N . LEU A 1 410 ? -1.592 -1.442 -1.017 1.00 94.56 410 LEU A N 1
ATOM 3267 C CA . LEU A 1 410 ? -0.303 -1.402 -1.702 1.00 94.56 410 LEU A CA 1
ATOM 3268 C C . LEU A 1 410 ? 0.511 -2.635 -1.333 1.00 94.56 410 LEU A C 1
ATOM 3270 O O . LEU A 1 410 ? 0.634 -2.981 -0.158 1.00 94.56 410 LEU A O 1
ATOM 3274 N N . PHE A 1 411 ? 1.081 -3.273 -2.344 1.00 95.06 411 PHE A N 1
ATOM 3275 C CA . PHE A 1 411 ? 1.895 -4.471 -2.212 1.00 95.06 411 PHE A CA 1
ATOM 3276 C C . PHE A 1 411 ? 3.370 -4.128 -2.386 1.00 95.06 411 PHE A C 1
ATOM 3278 O O . PHE A 1 411 ? 3.716 -3.098 -2.981 1.00 95.06 411 PHE A O 1
ATOM 3285 N N . ASP A 1 412 ? 4.221 -4.997 -1.840 1.00 94.62 412 ASP A N 1
ATOM 3286 C CA . ASP A 1 412 ? 5.676 -4.969 -2.015 1.00 94.62 412 ASP A CA 1
ATOM 3287 C C . ASP A 1 412 ? 6.313 -3.619 -1.624 1.00 94.62 412 ASP A C 1
ATOM 3289 O O . ASP A 1 412 ? 7.421 -3.292 -2.017 1.00 94.62 412 ASP A O 1
ATOM 3293 N N . THR A 1 413 ? 5.638 -2.818 -0.786 1.00 91.12 413 THR A N 1
ATOM 3294 C CA . THR A 1 413 ? 6.196 -1.568 -0.236 1.00 91.12 413 THR A CA 1
ATOM 3295 C C . THR A 1 413 ? 7.303 -1.839 0.795 1.00 91.12 413 THR A C 1
ATOM 3297 O O . THR A 1 413 ? 7.856 -0.916 1.385 1.00 91.12 413 THR A O 1
ATOM 3300 N N . TRP A 1 414 ? 7.590 -3.111 1.076 1.00 88.38 414 TRP A N 1
ATOM 3301 C CA . TRP A 1 414 ? 8.731 -3.573 1.850 1.00 88.38 414 TRP A CA 1
ATOM 3302 C C . TRP A 1 414 ? 9.252 -4.862 1.226 1.00 88.38 414 TRP A C 1
ATOM 3304 O O . TRP A 1 414 ? 8.495 -5.823 1.080 1.00 88.38 414 TRP A O 1
ATOM 3314 N N . GLY A 1 415 ? 10.541 -4.906 0.910 1.00 89.44 415 GLY A N 1
ATOM 3315 C CA . GLY A 1 415 ? 11.139 -6.070 0.268 1.00 89.44 415 GLY A CA 1
ATOM 3316 C C . GLY A 1 415 ? 10.968 -6.075 -1.249 1.00 89.44 415 GLY A C 1
ATOM 3317 O O . GLY A 1 415 ? 10.698 -5.043 -1.843 1.00 89.44 415 GLY A O 1
ATOM 3318 N N . ASN A 1 416 ? 11.167 -7.243 -1.863 1.00 93.75 416 ASN A N 1
ATOM 3319 C CA . ASN A 1 416 ? 11.201 -7.450 -3.315 1.00 93.75 416 ASN A CA 1
ATOM 3320 C C . ASN A 1 416 ? 12.259 -6.537 -3.978 1.00 93.75 416 ASN A C 1
ATOM 3322 O O . ASN A 1 416 ? 13.447 -6.885 -3.898 1.00 93.75 416 ASN A O 1
ATOM 3326 N N . VAL A 1 417 ? 11.911 -5.365 -4.529 1.00 93.69 417 VAL A N 1
ATOM 3327 C CA . VAL A 1 417 ? 12.900 -4.320 -4.863 1.00 93.69 417 VAL A CA 1
ATOM 3328 C C . VAL A 1 417 ? 12.769 -3.058 -4.012 1.00 93.69 417 VAL A C 1
ATOM 3330 O O . VAL A 1 417 ? 11.686 -2.544 -3.764 1.00 93.69 417 VAL 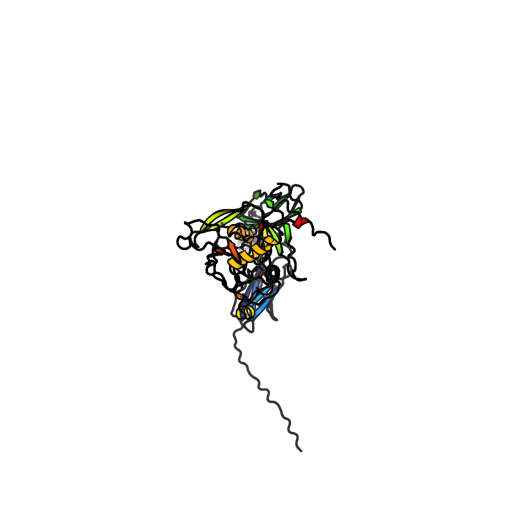A O 1
ATOM 3333 N N . SER A 1 418 ? 13.911 -2.471 -3.654 1.00 91.75 418 SER A N 1
ATOM 3334 C CA . SER A 1 418 ? 13.935 -1.127 -3.074 1.00 91.75 418 SER A CA 1
ATOM 3335 C C . SER A 1 418 ? 13.660 -0.092 -4.165 1.00 91.75 418 SER A C 1
ATOM 3337 O O . SER A 1 418 ? 13.995 -0.301 -5.331 1.00 91.75 418 SER A O 1
ATOM 3339 N N . GLU A 1 419 ? 13.065 1.044 -3.819 1.00 93.12 419 GLU A N 1
ATOM 3340 C CA . GLU A 1 419 ? 12.396 1.900 -4.800 1.00 93.12 419 GLU A CA 1
ATOM 3341 C C . GLU A 1 419 ? 13.000 3.301 -4.919 1.00 93.12 419 GLU A C 1
ATOM 3343 O O . GLU A 1 419 ? 13.105 4.039 -3.936 1.00 93.12 419 GLU A O 1
ATOM 3348 N N . TRP A 1 420 ? 13.327 3.719 -6.145 1.00 90.69 420 TRP A N 1
ATOM 3349 C CA . TRP A 1 420 ? 13.753 5.094 -6.417 1.00 90.69 420 TRP A CA 1
ATOM 3350 C C . TRP A 1 420 ? 12.677 6.128 -6.062 1.00 90.69 420 TRP A C 1
ATOM 3352 O O . TRP A 1 420 ? 11.604 6.164 -6.665 1.00 90.69 420 TRP A O 1
ATOM 3362 N N . CYS A 1 421 ? 13.028 7.042 -5.160 1.00 87.81 421 CYS A N 1
ATOM 3363 C CA . CYS A 1 421 ? 12.221 8.189 -4.759 1.00 87.81 421 CYS A CA 1
ATOM 3364 C C . CYS A 1 421 ? 12.969 9.507 -5.019 1.00 87.81 421 CYS A C 1
ATOM 3366 O O . CYS A 1 421 ? 14.202 9.567 -5.096 1.00 87.81 421 CYS A O 1
ATOM 3368 N N . PHE A 1 422 ? 12.211 10.590 -5.161 1.00 80.12 422 PHE A N 1
ATOM 3369 C CA . PHE A 1 422 ? 12.739 11.946 -5.255 1.00 80.12 422 PHE A CA 1
ATOM 3370 C C . PHE A 1 422 ? 12.925 12.540 -3.854 1.00 80.12 422 PHE A C 1
ATOM 3372 O O . PHE A 1 422 ? 11.982 12.549 -3.064 1.00 80.12 422 PHE A O 1
ATOM 3379 N N . ASN A 1 423 ? 14.112 13.063 -3.544 1.00 71.00 423 ASN A N 1
ATOM 3380 C CA . ASN A 1 423 ? 14.326 13.753 -2.278 1.00 71.00 423 ASN A CA 1
ATOM 3381 C C . ASN A 1 423 ? 13.852 15.213 -2.378 1.00 71.00 423 ASN A C 1
ATOM 3383 O O . ASN A 1 423 ? 14.329 15.951 -3.241 1.00 71.00 423 ASN A O 1
ATOM 3387 N N . THR A 1 424 ? 12.932 15.642 -1.509 1.00 62.25 424 THR A N 1
ATOM 3388 C CA . THR A 1 424 ? 12.545 17.062 -1.395 1.00 62.25 424 THR A CA 1
ATOM 3389 C C . THR A 1 424 ? 13.299 17.820 -0.307 1.00 62.25 424 THR A C 1
ATOM 3391 O O . THR A 1 424 ? 13.168 19.044 -0.231 1.00 62.25 424 THR A O 1
ATOM 3394 N N . ASP A 1 425 ? 14.079 17.132 0.530 1.00 53.91 425 ASP A N 1
ATOM 3395 C CA . ASP A 1 425 ? 14.778 17.744 1.653 1.00 53.91 425 ASP A CA 1
ATOM 3396 C C . ASP A 1 425 ? 15.953 18.604 1.172 1.00 53.91 425 ASP A C 1
ATOM 3398 O O . ASP A 1 425 ? 17.065 18.139 0.936 1.00 53.91 425 ASP A O 1
ATOM 3402 N N . ASN A 1 426 ? 15.711 19.914 1.123 1.00 45.69 426 ASN A N 1
ATOM 3403 C CA . ASN A 1 426 ? 16.757 20.939 1.165 1.00 45.69 426 ASN A CA 1
ATOM 3404 C C . ASN A 1 426 ? 17.248 21.203 2.609 1.00 45.69 426 ASN A C 1
ATOM 3406 O O . ASN A 1 426 ? 17.909 22.217 2.849 1.00 45.69 426 ASN A O 1
ATOM 3410 N N . ASP A 1 427 ? 16.886 20.368 3.595 1.00 43.16 427 ASP A N 1
ATOM 3411 C CA . ASP A 1 427 ? 17.175 20.641 5.007 1.00 43.16 427 ASP A CA 1
ATOM 3412 C C . ASP A 1 427 ? 18.647 20.369 5.353 1.00 43.16 427 ASP A C 1
ATOM 3414 O O . ASP A 1 427 ? 19.062 19.273 5.742 1.00 43.16 427 ASP A O 1
ATOM 3418 N N . SER A 1 428 ? 19.442 21.433 5.251 1.00 41.56 428 SER A N 1
ATOM 3419 C CA . SER A 1 428 ? 20.867 21.475 5.582 1.00 41.56 428 SER A CA 1
ATOM 3420 C C . SER A 1 428 ? 21.206 21.043 7.014 1.00 41.56 428 SER A C 1
ATOM 3422 O O . SER A 1 428 ? 22.383 20.853 7.320 1.00 41.56 428 SER A O 1
ATOM 3424 N N . ASN A 1 429 ? 20.216 20.919 7.904 1.00 43.53 429 ASN A N 1
ATOM 3425 C CA . ASN A 1 429 ? 20.434 20.538 9.297 1.00 43.53 429 ASN A CA 1
ATOM 3426 C C . ASN A 1 429 ? 20.468 19.023 9.523 1.00 43.53 429 ASN A C 1
ATOM 3428 O O . ASN A 1 429 ? 20.931 18.598 10.582 1.00 43.53 429 ASN A O 1
ATOM 3432 N N . TYR A 1 430 ? 19.992 18.207 8.574 1.00 45.16 430 TYR A N 1
ATOM 3433 C CA . TYR A 1 430 ? 19.802 16.783 8.846 1.00 45.16 430 TYR A CA 1
ATOM 3434 C C . TYR A 1 430 ? 21.087 15.952 8.695 1.00 45.16 430 TYR A C 1
ATOM 3436 O O . TYR A 1 430 ? 21.343 15.079 9.521 1.00 45.16 430 TYR A O 1
ATOM 3444 N N . TRP A 1 431 ? 21.941 16.239 7.700 1.00 44.44 431 TRP A N 1
ATOM 3445 C CA . TRP A 1 431 ? 23.309 15.694 7.647 1.00 44.44 431 TRP A CA 1
ATOM 3446 C C . TRP A 1 431 ? 24.230 16.537 6.730 1.00 44.44 431 TRP A C 1
ATOM 3448 O O . TRP A 1 431 ? 24.132 16.432 5.506 1.00 44.44 431 TRP A O 1
ATOM 3458 N N . PRO A 1 432 ? 25.180 17.339 7.258 1.00 40.25 432 PRO A N 1
ATOM 3459 C CA . PRO A 1 432 ? 25.954 18.312 6.467 1.00 40.25 432 PRO A CA 1
ATOM 3460 C C . PRO A 1 432 ? 27.034 17.708 5.539 1.00 40.25 432 PRO A C 1
ATOM 3462 O O . PRO A 1 432 ? 27.910 18.429 5.068 1.00 40.25 432 PRO A O 1
ATOM 3465 N N . TYR A 1 433 ? 26.997 16.397 5.276 1.00 43.09 433 TYR A N 1
ATOM 3466 C CA . TYR A 1 433 ? 27.984 15.679 4.453 1.00 43.09 433 TYR A CA 1
ATOM 3467 C C . TYR A 1 433 ? 27.443 15.174 3.102 1.00 43.09 433 TYR A C 1
ATOM 3469 O O . TYR A 1 433 ? 28.212 14.599 2.336 1.00 43.09 433 TYR A O 1
ATOM 3477 N N . PHE A 1 434 ? 26.149 15.361 2.801 1.00 44.41 434 PHE A N 1
ATOM 3478 C CA . PHE A 1 434 ? 25.504 14.782 1.608 1.00 44.41 434 PHE A CA 1
ATOM 3479 C C . PHE A 1 434 ? 24.618 15.760 0.812 1.00 44.41 434 PHE A C 1
ATOM 3481 O O . PHE A 1 434 ? 23.699 15.326 0.122 1.00 44.41 434 PHE A O 1
ATOM 3488 N N . SER A 1 435 ? 24.932 17.064 0.830 1.00 46.94 435 SER A N 1
ATOM 3489 C CA . SER A 1 435 ? 24.275 18.094 -0.009 1.00 46.94 435 SER A CA 1
ATOM 3490 C C . SER A 1 435 ? 24.246 17.771 -1.510 1.00 46.94 435 SER A C 1
ATOM 3492 O O . SER A 1 435 ? 23.445 18.330 -2.255 1.00 46.94 435 SER A O 1
ATOM 3494 N N . ASP A 1 436 ? 25.111 16.855 -1.941 1.00 47.91 436 ASP A N 1
ATOM 3495 C CA . ASP A 1 436 ? 25.366 16.521 -3.337 1.00 47.91 436 ASP A CA 1
ATOM 3496 C C . ASP A 1 436 ? 24.674 15.199 -3.754 1.00 47.91 436 ASP A C 1
ATOM 3498 O O . ASP A 1 436 ? 24.920 14.688 -4.848 1.00 47.91 436 ASP A O 1
ATOM 3502 N N . ARG A 1 437 ? 23.790 14.637 -2.904 1.00 54.78 437 ARG A N 1
ATOM 3503 C CA . ARG A 1 437 ? 23.028 13.389 -3.148 1.00 54.78 437 ARG A CA 1
ATOM 3504 C C . ARG A 1 437 ? 21.503 13.614 -3.142 1.00 54.78 437 ARG A C 1
ATOM 3506 O O . ARG A 1 437 ? 20.842 13.255 -2.171 1.00 54.78 437 ARG A O 1
ATOM 3513 N N . PRO A 1 438 ? 20.892 14.144 -4.222 1.00 55.50 438 PRO A N 1
ATOM 3514 C CA . PRO A 1 438 ? 19.474 14.531 -4.220 1.00 55.50 438 PRO A CA 1
ATOM 3515 C C . PRO A 1 438 ? 18.482 13.362 -4.392 1.00 55.50 438 PRO A C 1
ATOM 3517 O O . PRO A 1 438 ? 17.332 13.584 -4.769 1.00 55.50 438 PRO A O 1
ATOM 3520 N N . TYR A 1 439 ? 18.923 12.111 -4.218 1.00 63.75 439 TYR A N 1
ATOM 3521 C CA . TYR A 1 439 ? 18.140 10.928 -4.576 1.00 63.75 439 TYR A CA 1
ATOM 3522 C C . TYR A 1 439 ? 18.289 9.819 -3.557 1.00 63.75 439 TYR A C 1
ATOM 3524 O O . TYR A 1 439 ? 19.365 9.573 -3.004 1.00 63.75 439 TYR A O 1
ATOM 3532 N N . THR A 1 440 ? 17.172 9.138 -3.356 1.00 76.06 440 THR A N 1
ATOM 3533 C CA . THR A 1 440 ? 16.970 8.295 -2.195 1.00 76.06 440 THR A CA 1
ATOM 3534 C C . THR A 1 440 ? 16.222 7.048 -2.627 1.00 76.06 440 THR A C 1
ATOM 3536 O O . THR A 1 440 ? 15.318 7.109 -3.461 1.00 76.06 440 THR A O 1
ATOM 3539 N N . ILE A 1 441 ? 16.626 5.909 -2.088 1.00 82.44 441 ILE A N 1
ATOM 3540 C CA . ILE A 1 441 ? 15.995 4.617 -2.324 1.00 82.44 441 ILE A CA 1
ATOM 3541 C C . ILE A 1 441 ? 15.191 4.291 -1.069 1.00 82.44 441 ILE A C 1
ATOM 3543 O O . ILE A 1 441 ? 15.770 4.347 0.013 1.00 82.44 441 ILE A O 1
ATOM 3547 N N . CYS A 1 442 ? 13.905 3.971 -1.196 1.00 87.19 442 CYS A N 1
ATOM 3548 C CA . CYS A 1 442 ? 13.042 3.610 -0.067 1.00 87.19 442 CYS A CA 1
ATOM 3549 C C . CYS A 1 442 ? 12.730 2.105 -0.030 1.00 87.19 442 CYS A C 1
ATOM 3551 O O . CYS A 1 442 ? 12.853 1.415 -1.041 1.00 87.19 442 CYS A O 1
ATOM 3553 N N . GLY A 1 443 ? 12.299 1.603 1.127 1.00 86.44 443 GLY A N 1
ATOM 3554 C CA . GLY A 1 443 ? 11.902 0.208 1.321 1.00 86.44 443 GLY A CA 1
ATOM 3555 C C . GLY A 1 443 ? 13.060 -0.716 1.704 1.00 86.44 443 GLY A C 1
ATOM 3556 O O . GLY A 1 443 ? 13.960 -0.330 2.442 1.00 86.44 443 GLY A O 1
ATOM 3557 N N . GLU A 1 444 ? 12.997 -1.952 1.216 1.00 84.75 444 GLU A N 1
ATOM 3558 C CA . GLU A 1 444 ? 13.917 -3.069 1.494 1.00 84.75 444 GLU A CA 1
ATOM 3559 C C . GLU A 1 444 ? 14.142 -3.834 0.163 1.00 84.75 444 GLU A C 1
ATOM 3561 O O . GLU A 1 444 ? 13.526 -3.462 -0.834 1.00 84.75 444 GLU A O 1
ATOM 3566 N N . SER A 1 445 ? 14.983 -4.871 0.063 1.00 86.19 445 SER A N 1
ATOM 3567 C CA . SER A 1 445 ? 15.019 -5.735 -1.135 1.00 86.19 445 SER A CA 1
ATOM 3568 C C . SER A 1 445 ? 15.357 -7.183 -0.803 1.00 86.19 445 SER A C 1
ATOM 3570 O O . SER A 1 445 ? 16.339 -7.477 -0.123 1.00 86.19 445 SER A O 1
ATOM 3572 N N . ALA A 1 446 ? 14.648 -8.099 -1.468 1.00 84.00 446 ALA A N 1
ATOM 3573 C CA . ALA A 1 446 ? 14.905 -9.535 -1.431 1.00 84.00 446 ALA A CA 1
ATOM 3574 C C . ALA A 1 446 ? 16.323 -9.950 -1.881 1.00 84.00 446 ALA A C 1
ATOM 3576 O O . ALA A 1 446 ? 16.761 -11.074 -1.648 1.00 84.00 446 ALA A O 1
ATOM 3577 N N . THR A 1 447 ? 17.075 -9.046 -2.519 1.00 78.38 447 THR A N 1
ATOM 3578 C CA . THR A 1 447 ? 18.358 -9.365 -3.168 1.00 78.38 447 THR A CA 1
ATOM 3579 C C . THR A 1 447 ? 19.546 -8.543 -2.672 1.00 78.38 447 THR A C 1
ATOM 3581 O O . THR A 1 447 ? 20.688 -8.989 -2.793 1.00 78.38 447 THR A O 1
ATOM 3584 N N . SER A 1 448 ? 19.319 -7.345 -2.131 1.00 72.38 448 SER A N 1
ATOM 3585 C CA . SER A 1 448 ? 20.370 -6.417 -1.692 1.00 72.38 448 SER A CA 1
ATOM 3586 C C . SER A 1 448 ? 19.786 -5.415 -0.691 1.00 72.38 448 SER A C 1
ATOM 3588 O O . SER A 1 448 ? 19.332 -4.347 -1.103 1.00 72.38 448 SER A O 1
ATOM 3590 N N . PRO A 1 449 ? 19.753 -5.765 0.605 1.00 66.62 449 PRO A N 1
ATOM 3591 C CA . PRO A 1 449 ? 19.077 -4.969 1.619 1.00 66.62 449 PRO A CA 1
ATOM 3592 C C . PRO A 1 449 ? 19.786 -3.633 1.843 1.00 66.62 449 PRO A C 1
ATOM 3594 O O . PRO A 1 449 ? 21.019 -3.562 1.767 1.00 66.62 449 PRO A O 1
ATOM 3597 N N . LEU A 1 450 ? 19.033 -2.570 2.147 1.00 61.53 450 LEU A N 1
ATOM 3598 C CA . LEU A 1 450 ? 19.653 -1.263 2.399 1.00 61.53 450 LEU A CA 1
ATOM 3599 C C . LEU A 1 450 ? 20.384 -1.280 3.747 1.00 61.53 450 LEU A C 1
ATOM 3601 O O . LEU A 1 450 ? 19.896 -1.791 4.762 1.00 61.53 450 LEU A O 1
ATOM 3605 N N . HIS A 1 451 ? 21.581 -0.700 3.784 1.00 52.69 451 HIS A N 1
ATOM 3606 C CA . HIS A 1 451 ? 22.385 -0.722 4.998 1.00 52.69 451 HIS A CA 1
ATOM 3607 C C . HIS A 1 451 ? 21.893 0.349 5.982 1.00 52.69 451 HIS A C 1
ATOM 3609 O O . HIS A 1 451 ? 21.998 1.545 5.714 1.00 52.69 451 HIS A O 1
ATOM 3615 N N . ASN A 1 452 ? 21.477 -0.090 7.177 1.00 53.50 452 ASN A N 1
ATOM 3616 C CA . ASN A 1 452 ? 20.964 0.733 8.286 1.00 53.50 452 ASN A CA 1
ATOM 3617 C C . ASN A 1 452 ? 19.508 1.227 8.146 1.00 53.50 452 ASN A C 1
ATOM 3619 O O . ASN A 1 452 ? 19.187 2.311 8.633 1.00 53.50 452 ASN A O 1
ATOM 3623 N N . ILE A 1 453 ? 18.612 0.422 7.566 1.00 57.78 453 ILE A N 1
ATOM 3624 C CA . ILE A 1 453 ? 17.164 0.629 7.732 1.00 57.78 453 ILE A CA 1
ATOM 3625 C C . ILE A 1 453 ? 16.804 0.483 9.214 1.00 57.78 453 ILE A C 1
ATOM 3627 O O . ILE A 1 453 ? 16.870 -0.611 9.780 1.00 57.78 453 ILE A O 1
ATOM 3631 N N . ASP A 1 454 ? 16.425 1.585 9.856 1.00 54.06 454 ASP A N 1
ATOM 3632 C CA . ASP A 1 454 ? 16.027 1.591 11.259 1.00 54.06 454 ASP A CA 1
ATOM 3633 C C . ASP A 1 454 ? 15.280 2.884 11.630 1.00 54.06 454 ASP A C 1
ATOM 3635 O O . ASP A 1 454 ? 15.366 3.875 10.919 1.00 54.06 454 ASP A O 1
ATOM 3639 N N . PHE A 1 455 ? 14.555 2.877 12.753 1.00 49.56 455 PHE A N 1
ATOM 3640 C CA . PHE A 1 455 ? 13.875 4.029 13.390 1.00 49.56 455 PHE A CA 1
ATOM 3641 C C . PHE A 1 455 ? 13.611 5.274 12.519 1.00 49.56 455 PHE A C 1
ATOM 3643 O O . PHE A 1 455 ? 14.320 6.273 12.616 1.00 49.56 455 PHE A O 1
ATOM 3650 N N . GLY A 1 456 ? 12.537 5.251 11.727 1.00 51.94 456 GLY A N 1
ATOM 3651 C CA . GLY A 1 456 ? 12.100 6.419 10.954 1.00 51.94 456 GLY A CA 1
ATOM 3652 C C . GLY A 1 456 ? 12.827 6.619 9.622 1.00 51.94 456 GLY A C 1
ATOM 3653 O O . GLY A 1 456 ? 12.297 7.324 8.772 1.00 51.94 456 GLY A O 1
ATOM 3654 N N . TYR A 1 457 ? 13.961 5.950 9.397 1.00 59.50 457 TYR A N 1
ATOM 3655 C CA . TYR A 1 457 ? 14.626 5.885 8.098 1.00 59.50 457 TYR A CA 1
ATOM 3656 C C . TYR A 1 457 ? 14.116 4.670 7.328 1.00 59.50 457 TYR A C 1
ATOM 3658 O O . TYR A 1 457 ? 14.534 3.537 7.563 1.00 59.50 457 TYR A O 1
ATOM 3666 N N . PHE A 1 458 ? 13.215 4.920 6.383 1.00 66.00 458 PHE A N 1
ATOM 3667 C CA . PHE A 1 458 ? 12.742 3.914 5.426 1.00 66.00 458 PHE A CA 1
ATOM 3668 C C . PHE A 1 458 ? 13.614 3.907 4.164 1.00 66.00 458 PHE A C 1
ATOM 3670 O O . PHE A 1 458 ? 13.164 3.419 3.134 1.00 66.00 458 PHE A O 1
ATOM 3677 N N . TRP A 1 459 ? 14.797 4.540 4.203 1.00 65.88 459 TRP A N 1
ATOM 3678 C CA . TRP A 1 459 ? 15.492 4.972 2.997 1.00 65.88 459 TRP A CA 1
ATOM 3679 C C . TRP A 1 459 ? 17.011 5.178 3.141 1.00 65.88 459 TRP A C 1
ATOM 3681 O O . TRP A 1 459 ? 17.507 5.551 4.204 1.00 65.88 459 TRP A O 1
ATOM 3691 N N . GLU A 1 460 ? 17.746 5.013 2.035 1.00 68.25 460 GLU A N 1
ATOM 3692 C CA . GLU A 1 460 ? 19.193 5.270 1.913 1.00 68.25 460 GLU A CA 1
ATOM 3693 C C . GLU A 1 460 ? 19.475 6.296 0.794 1.00 68.25 460 GLU A C 1
ATOM 3695 O O . GLU A 1 460 ? 18.875 6.243 -0.282 1.00 68.25 460 GLU A O 1
ATOM 3700 N N . HIS A 1 461 ? 20.408 7.230 1.018 1.00 65.06 461 HIS A N 1
ATOM 3701 C CA . HIS A 1 461 ? 20.871 8.164 -0.018 1.00 65.06 461 HIS A CA 1
ATOM 3702 C C . HIS A 1 461 ? 21.791 7.460 -1.021 1.00 65.06 461 HIS A C 1
ATOM 3704 O O . HIS A 1 461 ? 22.741 6.786 -0.620 1.00 65.06 461 HIS A O 1
ATOM 3710 N N . SER A 1 462 ? 21.586 7.693 -2.319 1.00 60.16 462 SER A N 1
ATOM 3711 C CA . SER A 1 462 ? 22.395 7.087 -3.382 1.00 60.16 462 SER A CA 1
ATOM 3712 C C . SER A 1 462 ? 22.929 8.128 -4.365 1.00 60.16 462 SER A C 1
ATOM 3714 O O . SER A 1 462 ? 22.255 9.109 -4.686 1.00 60.16 462 SER A O 1
ATOM 3716 N N . ASP A 1 463 ? 24.144 7.906 -4.872 1.00 59.56 463 ASP A N 1
ATOM 3717 C CA . ASP A 1 463 ? 24.685 8.706 -5.972 1.00 59.56 463 ASP A CA 1
ATOM 3718 C C . ASP A 1 463 ? 23.911 8.383 -7.261 1.00 59.56 463 ASP A C 1
ATOM 3720 O O . ASP A 1 463 ? 23.604 7.224 -7.541 1.00 59.56 463 ASP A O 1
ATOM 3724 N N . SER A 1 464 ? 23.591 9.400 -8.066 1.00 54.22 464 SER A N 1
ATOM 3725 C CA . SER A 1 464 ? 22.566 9.313 -9.124 1.00 54.22 464 SER A CA 1
ATOM 3726 C C . SER A 1 464 ? 22.752 8.233 -10.190 1.00 54.22 464 SER A C 1
ATOM 3728 O O . SER A 1 464 ? 21.787 7.854 -10.863 1.00 54.22 464 SER A O 1
ATOM 3730 N N . ASP A 1 465 ? 23.997 7.806 -10.368 1.00 57.00 465 ASP A N 1
ATOM 3731 C CA . ASP A 1 465 ? 24.456 6.951 -11.455 1.00 57.00 465 ASP A CA 1
ATOM 3732 C C . ASP A 1 465 ? 24.813 5.539 -10.944 1.00 57.00 465 ASP A C 1
ATOM 3734 O O . ASP A 1 465 ? 25.157 4.659 -11.732 1.00 57.00 465 ASP A O 1
ATOM 3738 N N . GLN A 1 466 ? 24.704 5.300 -9.628 1.00 60.16 466 GLN A N 1
ATOM 3739 C CA . GLN A 1 466 ? 24.861 3.981 -9.020 1.00 60.16 466 GLN A CA 1
ATOM 3740 C C . GLN A 1 466 ? 23.663 3.099 -9.385 1.00 60.16 466 GLN A C 1
ATOM 3742 O O . GLN A 1 466 ? 22.558 3.267 -8.869 1.00 60.16 466 GLN A O 1
ATOM 3747 N N . ILE A 1 467 ? 23.903 2.108 -10.238 1.00 65.44 467 ILE A N 1
ATOM 3748 C CA . ILE A 1 467 ? 23.042 0.933 -10.323 1.00 65.44 467 ILE A CA 1
ATOM 3749 C C . ILE A 1 467 ? 23.458 -0.002 -9.184 1.00 65.44 467 ILE A C 1
ATOM 3751 O O . ILE A 1 467 ? 24.591 -0.486 -9.180 1.00 65.44 467 ILE A O 1
ATOM 3755 N N . ARG A 1 468 ? 22.557 -0.275 -8.234 1.00 70.12 468 ARG A N 1
ATOM 3756 C CA . ARG A 1 468 ? 22.704 -1.421 -7.326 1.00 70.12 468 ARG A CA 1
ATOM 3757 C C . ARG A 1 468 ? 21.721 -2.520 -7.714 1.00 70.12 468 ARG A C 1
ATOM 3759 O O . ARG A 1 468 ? 20.666 -2.273 -8.304 1.00 70.12 468 ARG A O 1
ATOM 3766 N N . GLN A 1 469 ? 22.098 -3.738 -7.359 1.00 74.88 469 GLN A N 1
ATOM 3767 C CA . GLN A 1 469 ? 21.241 -4.915 -7.430 1.00 74.88 469 GLN A CA 1
ATOM 3768 C C . GLN A 1 469 ? 20.034 -4.683 -6.501 1.00 74.88 469 GLN A C 1
ATOM 3770 O O . GLN A 1 469 ? 20.144 -3.928 -5.537 1.00 74.88 469 GLN A O 1
ATOM 3775 N N . GLY A 1 470 ? 18.868 -5.237 -6.832 1.00 83.81 470 GLY A N 1
ATOM 3776 C CA . GLY A 1 470 ? 17.665 -5.072 -6.008 1.00 83.81 470 GLY A CA 1
ATOM 3777 C C . GLY A 1 470 ? 16.971 -3.708 -6.021 1.00 83.81 470 GLY A C 1
ATOM 3778 O O . GLY A 1 470 ? 15.979 -3.573 -5.318 1.00 83.81 470 GLY A O 1
ATOM 3779 N N . ILE A 1 471 ? 17.419 -2.714 -6.803 1.00 89.06 471 ILE A N 1
ATOM 3780 C CA . ILE A 1 471 ? 16.697 -1.432 -6.930 1.00 89.06 471 ILE A CA 1
ATOM 3781 C C . ILE A 1 471 ? 15.806 -1.415 -8.177 1.00 89.06 471 ILE A C 1
ATOM 3783 O O . ILE A 1 471 ? 16.301 -1.585 -9.298 1.00 89.06 471 ILE A O 1
ATOM 3787 N N . GLY A 1 472 ? 14.523 -1.128 -7.967 1.00 93.94 472 GLY A N 1
ATOM 3788 C CA . GLY A 1 472 ? 13.508 -0.793 -8.962 1.00 93.94 472 GLY A CA 1
ATOM 3789 C C . GLY A 1 472 ? 12.792 0.515 -8.610 1.00 93.94 472 GLY A C 1
ATOM 3790 O O . GLY A 1 472 ? 13.409 1.460 -8.115 1.00 93.94 472 GLY A O 1
ATOM 3791 N N . PHE A 1 473 ? 11.496 0.613 -8.913 1.00 95.38 473 PHE A N 1
ATOM 3792 C CA . PHE A 1 473 ? 10.668 1.787 -8.606 1.00 95.38 473 PHE A CA 1
ATOM 3793 C C . PHE A 1 473 ? 9.171 1.485 -8.749 1.00 95.38 473 PHE A C 1
ATOM 3795 O O . PHE A 1 473 ? 8.780 0.646 -9.563 1.00 95.38 473 PHE A O 1
ATOM 3802 N N . ARG A 1 474 ? 8.327 2.249 -8.043 1.00 97.56 474 ARG A N 1
ATOM 3803 C CA . ARG A 1 474 ? 6.904 2.420 -8.382 1.00 97.56 474 ARG A CA 1
ATOM 3804 C C . ARG A 1 474 ? 6.629 3.824 -8.921 1.00 97.56 474 ARG A C 1
ATOM 3806 O O . ARG A 1 474 ? 7.436 4.743 -8.779 1.00 97.56 474 ARG A O 1
ATOM 3813 N N . LEU A 1 475 ? 5.484 3.988 -9.576 1.00 97.56 475 LEU A N 1
ATOM 3814 C CA . LEU A 1 475 ? 5.058 5.262 -10.157 1.00 97.56 475 LEU A CA 1
ATOM 3815 C C . LEU A 1 475 ? 4.102 6.016 -9.238 1.00 97.56 475 LEU A C 1
ATOM 3817 O O . LEU A 1 475 ? 3.242 5.410 -8.608 1.00 97.56 475 LEU A O 1
ATOM 3821 N N . ILE A 1 476 ? 4.152 7.345 -9.291 1.00 97.31 476 ILE A N 1
ATOM 3822 C CA . ILE A 1 476 ? 2.981 8.190 -9.064 1.00 97.31 476 ILE A CA 1
ATOM 3823 C C . ILE A 1 476 ? 2.422 8.652 -10.408 1.00 97.31 476 ILE A C 1
ATOM 3825 O O . ILE A 1 476 ? 3.167 8.935 -11.347 1.00 97.31 476 ILE A O 1
ATOM 3829 N N . ARG A 1 477 ? 1.098 8.771 -10.472 1.00 95.69 477 ARG A N 1
ATOM 3830 C CA . ARG A 1 477 ? 0.355 9.541 -11.466 1.00 95.69 477 ARG A CA 1
ATOM 3831 C C . ARG A 1 477 ? -0.391 10.651 -10.735 1.00 95.69 477 ARG A C 1
ATOM 3833 O O . ARG A 1 477 ? -1.123 10.377 -9.786 1.00 95.69 477 ARG A O 1
ATOM 3840 N N . GLU A 1 478 ? -0.210 11.892 -11.171 1.00 93.81 478 GLU A N 1
ATOM 3841 C CA . GLU A 1 478 ? -0.898 13.039 -10.569 1.00 93.81 478 GLU A CA 1
ATOM 3842 C C . GLU A 1 478 ? -2.420 12.826 -10.614 1.00 93.81 478 GLU A C 1
ATOM 3844 O O . GLU A 1 478 ? -2.954 12.274 -11.585 1.00 93.81 478 GLU A O 1
ATOM 3849 N N . PHE A 1 479 ? -3.126 13.261 -9.570 1.00 89.81 479 PHE A N 1
ATOM 3850 C CA . PHE A 1 479 ? -4.582 13.261 -9.586 1.00 89.81 479 PHE A CA 1
ATOM 3851 C C . PHE A 1 479 ? -5.100 14.393 -10.475 1.00 89.81 479 PHE A C 1
ATOM 3853 O O . PHE A 1 479 ? -4.762 15.559 -10.274 1.00 89.81 479 PHE A O 1
ATOM 3860 N N . ASP A 1 480 ? -5.966 14.039 -11.416 1.00 83.62 480 ASP A N 1
ATOM 3861 C CA . ASP A 1 480 ? -6.737 14.972 -12.227 1.00 83.62 480 ASP A CA 1
ATOM 3862 C C . ASP A 1 480 ? -8.233 14.673 -11.987 1.00 83.62 480 ASP A C 1
ATOM 3864 O O . ASP A 1 480 ? -8.667 13.537 -12.226 1.00 83.62 480 ASP A O 1
ATOM 3868 N N . PRO A 1 481 ? -9.018 15.624 -11.439 1.00 71.69 481 PRO A N 1
ATOM 3869 C CA . PRO A 1 481 ? -10.443 15.427 -11.179 1.00 71.69 481 PRO A CA 1
ATOM 3870 C C . PRO A 1 481 ? -11.286 15.343 -12.458 1.00 71.69 481 PRO A C 1
ATOM 3872 O O . PRO A 1 481 ? -12.360 14.741 -12.418 1.00 71.69 481 PRO A O 1
ATOM 3875 N N . ASP A 1 482 ? -10.810 15.916 -13.567 1.00 70.31 482 ASP A N 1
ATOM 3876 C CA . ASP A 1 482 ? -11.526 16.006 -14.845 1.00 70.31 482 ASP A CA 1
ATOM 3877 C C . ASP A 1 482 ? -11.154 14.854 -15.805 1.00 70.31 482 ASP A C 1
ATOM 3879 O O . ASP A 1 482 ? -11.596 14.801 -16.958 1.00 70.31 482 ASP A O 1
ATOM 3883 N N . ASP A 1 483 ? -10.362 13.890 -15.325 1.00 66.38 483 ASP A N 1
ATOM 3884 C CA . ASP A 1 483 ? -9.852 12.762 -16.098 1.00 66.38 483 ASP A CA 1
ATOM 3885 C C . ASP A 1 483 ? -10.959 11.796 -16.553 1.00 66.38 483 ASP A C 1
ATOM 3887 O O . ASP A 1 483 ? -11.466 10.941 -15.816 1.00 66.38 483 ASP A O 1
ATOM 3891 N N . THR A 1 484 ? -11.310 11.912 -17.831 1.00 53.31 484 THR A N 1
ATOM 3892 C CA . THR A 1 484 ? -12.300 11.054 -18.486 1.00 53.31 484 THR A CA 1
ATOM 3893 C C . THR A 1 484 ? -11.736 9.716 -18.968 1.00 53.31 484 THR A C 1
ATOM 3895 O O . THR A 1 484 ? -12.526 8.794 -19.175 1.00 53.31 484 THR A O 1
ATOM 3898 N N . ALA A 1 485 ? -10.413 9.553 -19.100 1.00 49.91 485 ALA A N 1
ATOM 3899 C CA . ALA A 1 485 ? -9.804 8.322 -19.618 1.00 49.91 485 ALA A CA 1
ATOM 3900 C C . ALA A 1 485 ? -9.984 7.144 -18.645 1.00 49.91 485 ALA A C 1
ATOM 3902 O O . ALA A 1 485 ? -10.258 6.018 -19.059 1.00 49.91 485 ALA A O 1
ATOM 3903 N N . VAL A 1 486 ? -9.938 7.429 -17.341 1.00 49.16 486 VAL A N 1
ATOM 3904 C CA . VAL A 1 486 ? -10.193 6.464 -16.257 1.00 49.16 486 VAL A CA 1
ATOM 3905 C C . VAL A 1 486 ? -11.638 5.934 -16.251 1.00 49.16 486 VAL A C 1
ATOM 3907 O O . VAL A 1 486 ? -11.895 4.841 -15.750 1.00 49.16 486 VAL A O 1
ATOM 3910 N N . ASN A 1 487 ? -12.600 6.678 -16.808 1.00 38.28 487 ASN A N 1
ATOM 3911 C CA . ASN A 1 487 ? -14.028 6.356 -16.698 1.00 38.28 487 ASN A CA 1
ATOM 3912 C C . ASN A 1 487 ? -14.592 5.530 -17.875 1.00 38.28 487 ASN A C 1
ATOM 3914 O O . ASN A 1 487 ? -15.766 5.165 -17.837 1.00 38.28 487 ASN A O 1
ATOM 3918 N N . GLN A 1 488 ? -13.804 5.229 -18.917 1.00 36.72 488 GLN A N 1
ATOM 3919 C CA . GLN A 1 488 ? -14.328 4.623 -20.156 1.00 36.72 488 GLN A CA 1
ATOM 3920 C C . GLN A 1 488 ? -14.317 3.083 -20.203 1.00 36.72 488 GLN A C 1
ATOM 3922 O O . GLN A 1 488 ? -15.057 2.506 -20.995 1.00 36.72 488 GLN A O 1
ATOM 3927 N N . TRP A 1 489 ? -13.562 2.392 -19.342 1.00 36.16 489 TRP A N 1
ATOM 3928 C CA . TRP A 1 489 ? -13.397 0.925 -19.394 1.00 36.16 489 TRP A CA 1
ATOM 3929 C C . TRP A 1 489 ? -14.269 0.141 -18.394 1.00 36.16 489 TRP A C 1
ATOM 3931 O O . TRP A 1 489 ? -13.817 -0.792 -17.738 1.00 36.16 489 TRP A O 1
ATOM 3941 N N . ARG A 1 490 ? -15.557 0.503 -18.287 1.00 33.09 490 ARG A N 1
ATOM 3942 C CA . ARG A 1 490 ? -16.572 -0.291 -17.553 1.00 33.09 490 ARG A CA 1
ATOM 3943 C C . ARG A 1 490 ? -17.542 -1.085 -18.434 1.00 33.09 490 ARG A C 1
ATOM 3945 O O . ARG A 1 490 ? -18.423 -1.741 -17.891 1.00 33.09 490 ARG A O 1
ATOM 3952 N N . PHE A 1 491 ? -17.380 -1.053 -19.757 1.00 29.17 491 PHE A N 1
ATOM 3953 C CA . PHE A 1 491 ? -18.228 -1.802 -20.687 1.00 29.17 491 PHE A CA 1
ATOM 3954 C C . PHE A 1 491 ? -17.430 -2.356 -21.869 1.00 29.17 491 PHE A C 1
ATOM 3956 O O . PHE A 1 491 ? -17.362 -1.715 -22.910 1.00 29.17 491 PHE A O 1
ATOM 3963 N N . HIS A 1 492 ? -16.889 -3.562 -21.702 1.00 25.62 492 HIS A N 1
ATOM 3964 C CA . HIS A 1 492 ? -16.924 -4.618 -22.718 1.00 25.62 492 HIS A CA 1
ATOM 3965 C C . HIS A 1 492 ? -16.776 -5.968 -22.000 1.00 25.62 492 HIS A C 1
ATOM 3967 O O . HIS A 1 492 ? -15.687 -6.315 -21.546 1.00 25.62 492 HIS A O 1
ATOM 3973 N N . GLU A 1 493 ? -17.915 -6.651 -21.844 1.00 30.22 493 GLU A N 1
ATOM 3974 C CA . GLU A 1 493 ? -18.014 -8.085 -21.520 1.00 30.22 493 GLU A CA 1
ATOM 3975 C C . GLU A 1 493 ? -17.578 -8.947 -22.718 1.00 30.22 493 GLU A C 1
ATOM 3977 O O . GLU A 1 493 ? -17.797 -8.492 -23.869 1.00 30.22 493 GLU A O 1
#

Foldseek 3Di:
DDDDDDDDDPPPPPPPPPPFFAKEKEFEAALPPRQGQFQKWKDKPNDTDTAHNSRIDMDGHPAWAWIWIWIGHPQWDIDIDIDGRHHHDYDYHHTYGPDDPDCPDDDDFWWWWDWDFDFDFDDDDDPDDDRDGDGDGDTDTTIGDDDDPPPPPPPQQAKEKEAEAAQPVRQGDFQKWKDWFPPRFIDTAHNRRIDMTGGDFAKTWIWIDDPQWFIAIDIDGRDRYDYDYHHIYGKDKFFQDQPPQDPPFDTQIWIKDAWDWAWFWADDPVDIDTDIDTDHGIWIWGLWAQAPSNVCSLDPPVPPPQDDVVLCVQANHDGQWHDALDFPVVVVVSQVSVVVVVSFRKDFAAPRRLVVLQQSNQHADPDQQRAHCCGCVRNSPNDHCVQQEQALVLQYADRWPPHQHGSSSRGHSAERAWAKHFYPDPPCPRDVPPNPQRIKTFHAYNNDGDPDPGRRDRIDTDDRGDRDGRHGHMMMGGDDPPDPVRVPPPDDD

Radius of gyration: 33.89 Å; chains: 1; bounding box: 56×105×129 Å